Protein AF-A0A969Z7K3-F1 (afdb_monomer_lite)

pLDDT: mean 86.4, std 20.21, range [26.31, 98.81]

Secondary structure (DSSP, 8-state):
--B-TTT-PBPPTT-SB-TTT-PBPPPPPPPP-------------------------------------------SSTHHHHHHHHHHHHHHHHHHHHHHHHHHHHHHHHHHHHHHHHHHHHHHHHHHHHHHHHHHHHHHHHHHHHHHHHHHHHHHHHHHHHHHHHHHHHHHHHHHHHHHHHHHHHHHHHHHHHHHHHHHHHHHHHHHHHHHHHHHHHTT--SHHHHHTT--TT-HHHHHHHHHHT-S--TT-HHHHHHHHHHHHHHHHHHSB--PPPPEEEP-S-TTT----EEE---PPPHHHHHHHSB--HHHHHHHHHHHHHHHT---EEEEEE-SS-EEEEEEEEETTTEEEEEETTTTEE-EETTEE-TT-BHHHHHHHHHHHHTTTSTT-EEEEEE-SS-EEE-SSHHHHHHHHT-

Structure (mmCIF, N/CA/C/O backbone):
data_AF-A0A969Z7K3-F1
#
_entry.id   AF-A0A969Z7K3-F1
#
loop_
_atom_site.group_PDB
_atom_site.id
_atom_site.type_symbol
_atom_site.label_atom_id
_atom_site.label_alt_id
_atom_site.label_comp_id
_atom_site.label_asym_id
_atom_site.label_entity_id
_atom_site.label_seq_id
_atom_site.pdbx_PDB_ins_code
_atom_site.Cartn_x
_atom_site.Cartn_y
_atom_site.Cartn_z
_atom_site.occupancy
_atom_site.B_iso_or_equiv
_atom_site.auth_seq_id
_atom_site.auth_comp_id
_atom_site.auth_asym_id
_atom_site.auth_atom_id
_atom_site.pdbx_PDB_model_num
ATOM 1 N N . MET A 1 1 ? -7.099 30.958 57.718 1.00 61.19 1 MET A N 1
ATOM 2 C CA . MET A 1 1 ? -8.063 30.409 56.735 1.00 61.19 1 MET A CA 1
ATOM 3 C C . MET A 1 1 ? -7.350 29.310 55.969 1.00 61.19 1 MET A C 1
ATOM 5 O O . MET A 1 1 ? -6.151 29.451 55.770 1.00 61.19 1 MET A O 1
ATOM 9 N N . ALA A 1 2 ? -8.031 28.211 55.645 1.00 75.62 2 ALA A N 1
ATOM 10 C CA . ALA A 1 2 ? -7.416 27.062 54.979 1.00 75.62 2 ALA A CA 1
ATOM 11 C C . ALA A 1 2 ? -7.545 27.169 53.450 1.00 75.62 2 ALA A C 1
ATOM 13 O O . ALA A 1 2 ? -8.492 27.778 52.947 1.00 75.62 2 ALA A O 1
ATOM 14 N N . PHE A 1 3 ? -6.609 26.558 52.728 1.00 83.00 3 PHE A N 1
ATOM 15 C CA . PHE A 1 3 ? -6.540 26.541 51.266 1.00 83.00 3 PHE A CA 1
ATOM 16 C C . PHE A 1 3 ? -6.366 25.097 50.784 1.00 83.00 3 PHE A C 1
ATOM 18 O O . PHE A 1 3 ? -5.839 24.258 51.512 1.00 83.00 3 PHE A O 1
ATOM 25 N N . CYS A 1 4 ? -6.843 24.782 49.582 1.00 84.94 4 CYS A N 1
ATOM 26 C CA . CYS A 1 4 ? -6.795 23.428 49.044 1.00 84.94 4 CYS A CA 1
ATOM 27 C C . CYS A 1 4 ? -5.388 23.067 48.551 1.00 84.94 4 CYS A C 1
ATOM 29 O O . CYS A 1 4 ? -4.895 23.670 47.601 1.00 84.94 4 CYS A O 1
ATOM 31 N N . GLU A 1 5 ? -4.792 22.017 49.118 1.00 82.38 5 GLU A N 1
ATOM 32 C CA . GLU A 1 5 ? -3.454 21.521 48.754 1.00 82.38 5 GLU A CA 1
ATOM 33 C C . GLU A 1 5 ? -3.309 21.164 47.260 1.00 82.38 5 GLU A C 1
ATOM 35 O O . GLU A 1 5 ? -2.213 21.253 46.716 1.00 82.38 5 GLU A O 1
ATOM 40 N N . LYS A 1 6 ? -4.406 20.802 46.572 1.00 84.44 6 LYS A N 1
ATOM 41 C CA . LYS A 1 6 ? -4.391 20.422 45.145 1.00 84.44 6 LYS A CA 1
ATOM 42 C C . LYS A 1 6 ? -4.509 21.607 44.173 1.00 84.44 6 LYS A C 1
ATOM 44 O O . LYS A 1 6 ? -4.090 21.479 43.028 1.00 84.44 6 LYS A O 1
ATOM 49 N N . CYS A 1 7 ? -5.127 22.725 44.567 1.00 88.75 7 CYS A N 1
ATOM 50 C CA . CYS A 1 7 ? -5.453 23.817 43.628 1.00 88.75 7 CYS A CA 1
ATOM 51 C C . CYS A 1 7 ? -5.320 25.246 44.184 1.00 88.75 7 CYS A C 1
ATOM 53 O O . CYS A 1 7 ? -5.711 26.194 43.510 1.00 88.75 7 CYS A O 1
ATOM 55 N N . GLY A 1 8 ? -4.828 25.427 45.412 1.00 83.81 8 GLY A N 1
ATOM 56 C CA . GLY A 1 8 ? -4.614 26.737 46.040 1.00 83.81 8 GLY A CA 1
ATOM 57 C C . GLY A 1 8 ? -5.881 27.501 46.451 1.00 83.81 8 GLY A C 1
ATOM 58 O O . GLY A 1 8 ? -5.789 28.413 47.267 1.00 83.81 8 GLY A O 1
ATOM 59 N N . ASN A 1 9 ? -7.068 27.137 45.951 1.00 87.25 9 ASN A N 1
ATOM 60 C CA . ASN A 1 9 ? -8.316 27.842 46.259 1.00 87.25 9 ASN A CA 1
ATOM 61 C C . ASN A 1 9 ? -8.693 27.766 47.747 1.00 87.25 9 ASN A C 1
ATOM 63 O O . ASN A 1 9 ? -8.515 26.738 48.406 1.00 87.25 9 ASN A O 1
ATOM 67 N N . GLN A 1 10 ? -9.251 28.860 48.271 1.00 86.31 10 GLN A N 1
ATOM 68 C CA . GLN A 1 10 ? -9.664 28.963 49.670 1.00 86.31 10 GLN A CA 1
ATOM 69 C C . GLN A 1 10 ? -10.809 27.991 49.994 1.00 86.31 10 GLN A C 1
ATOM 71 O O . GLN A 1 10 ? -11.778 27.870 49.246 1.00 86.31 10 GLN A O 1
ATOM 76 N N . LEU A 1 11 ? -10.711 27.318 51.139 1.00 83.25 11 LEU A N 1
ATOM 77 C CA . LEU A 1 11 ? -11.716 26.375 51.625 1.00 83.25 11 LEU A CA 1
ATOM 78 C C . LEU A 1 11 ? -12.775 27.087 52.480 1.00 83.25 11 LEU A C 1
ATOM 80 O O . LEU A 1 11 ? -12.453 27.959 53.295 1.00 83.25 11 LEU A O 1
ATOM 84 N N . LYS A 1 12 ? -14.044 26.680 52.338 1.00 78.75 12 LYS A N 1
ATOM 85 C CA . LYS A 1 12 ? -15.115 27.091 53.259 1.00 78.75 12 LYS A CA 1
ATOM 86 C C . LYS A 1 12 ? -14.868 26.509 54.662 1.00 78.75 12 LYS A C 1
ATOM 88 O O . LYS A 1 12 ? -14.414 25.366 54.765 1.00 78.75 12 LYS A O 1
ATOM 93 N N . PRO A 1 13 ? -15.192 27.238 55.748 1.00 71.62 13 PRO A N 1
ATOM 94 C CA . PRO A 1 13 ? -15.126 26.695 57.103 1.00 71.62 13 PRO A CA 1
ATOM 95 C C . PRO A 1 13 ? -15.941 25.399 57.223 1.00 71.62 13 PRO A C 1
ATOM 97 O O . PRO A 1 13 ? -17.103 25.374 56.831 1.00 71.62 13 PRO A O 1
ATOM 100 N N . GLN A 1 14 ? -15.324 24.338 57.753 1.00 69.69 14 GLN A N 1
ATOM 101 C CA . GLN A 1 14 ? -15.918 22.995 57.906 1.00 69.69 14 GLN A CA 1
ATOM 102 C C . GLN A 1 14 ? -16.389 22.323 56.591 1.00 69.69 14 GLN A C 1
ATOM 104 O O . GLN A 1 14 ? -17.116 21.331 56.622 1.00 69.69 14 GLN A O 1
ATOM 109 N N . GLY A 1 15 ? -15.950 22.813 55.424 1.00 68.50 15 GLY A N 1
ATOM 110 C CA . GLY A 1 15 ? -16.197 22.157 54.139 1.00 68.50 15 GLY A CA 1
ATOM 111 C C . GLY A 1 15 ? -15.350 20.893 53.980 1.00 68.50 15 GLY A C 1
ATOM 112 O O . GLY A 1 15 ? -14.127 20.978 53.896 1.00 68.50 15 GLY A O 1
ATOM 113 N N . LYS A 1 16 ? -15.995 19.722 53.891 1.00 77.25 16 LYS A N 1
ATOM 114 C CA . LYS A 1 16 ? -15.321 18.409 53.771 1.00 77.25 16 LYS A CA 1
ATOM 115 C C . LYS A 1 16 ? -14.619 18.174 52.429 1.00 77.25 16 LYS A C 1
ATOM 117 O O . LYS A 1 16 ? -13.853 17.224 52.292 1.00 77.25 16 LYS A O 1
ATOM 122 N N . PHE A 1 17 ? -14.867 19.024 51.439 1.00 83.25 17 PHE A N 1
ATOM 123 C CA . PHE A 1 17 ? -14.266 18.973 50.110 1.00 83.25 17 PHE A CA 1
ATOM 124 C C . PHE A 1 17 ? -14.080 20.387 49.550 1.00 83.25 17 PHE A C 1
ATOM 126 O O . PHE A 1 17 ? -14.831 21.309 49.874 1.00 83.25 17 PHE A O 1
ATOM 133 N N . CYS A 1 18 ? -13.081 20.565 48.687 1.00 85.31 18 CYS A N 1
ATOM 134 C CA . CYS A 1 18 ? -12.900 21.799 47.933 1.00 85.31 18 CYS A CA 1
ATOM 135 C C . CYS A 1 18 ? -13.946 21.891 46.814 1.00 85.31 18 CYS A C 1
ATOM 137 O O . CYS A 1 18 ? -13.875 21.148 45.836 1.00 85.31 18 CYS A O 1
ATOM 139 N N . GLU A 1 19 ? -14.879 22.836 46.919 1.00 85.62 19 GLU A N 1
ATOM 140 C CA . GLU A 1 19 ? -15.959 23.037 45.936 1.00 85.62 19 GLU A CA 1
ATOM 141 C C . GLU A 1 19 ? -15.458 23.327 44.508 1.00 85.62 19 GLU A C 1
ATOM 143 O O . GLU A 1 19 ? -16.180 23.084 43.550 1.00 85.62 19 GLU A O 1
ATOM 148 N N . ALA A 1 20 ? -14.215 23.800 44.352 1.00 83.62 20 ALA A N 1
ATOM 149 C CA . ALA A 1 20 ? -13.616 24.099 43.051 1.00 83.62 20 ALA A CA 1
ATOM 150 C C . ALA A 1 20 ? -12.932 22.897 42.363 1.00 83.62 20 ALA A C 1
ATOM 152 O O . ALA A 1 20 ? -12.583 23.001 41.191 1.00 83.62 20 ALA A O 1
ATOM 153 N N . CYS A 1 21 ? -12.663 21.786 43.067 1.00 85.44 21 CYS A N 1
ATOM 154 C CA . CYS A 1 21 ? -11.920 20.648 42.490 1.00 85.44 21 CYS A CA 1
ATOM 155 C C . CYS A 1 21 ? -12.225 19.264 43.101 1.00 85.44 21 CYS A C 1
ATOM 157 O O . CYS A 1 21 ? -11.488 18.310 42.847 1.00 85.44 21 CYS A O 1
ATOM 159 N N . GLY A 1 22 ? -13.242 19.150 43.961 1.00 79.12 22 GLY A N 1
ATOM 160 C CA . GLY A 1 22 ? -13.680 17.902 44.603 1.00 79.12 22 GLY A CA 1
ATOM 161 C C . GLY A 1 22 ? -12.731 17.312 45.657 1.00 79.12 22 GLY A C 1
ATOM 162 O O . GLY A 1 22 ? -13.070 16.317 46.289 1.00 79.12 22 GLY A O 1
ATOM 163 N N . THR A 1 23 ? -11.548 17.896 45.876 1.00 87.44 23 THR A N 1
ATOM 164 C CA . THR A 1 23 ? -10.525 17.310 46.764 1.00 87.44 23 THR A CA 1
ATOM 165 C C . THR A 1 23 ? -10.994 17.295 48.217 1.00 87.44 23 THR A C 1
ATOM 167 O O . THR A 1 23 ? -11.286 18.352 48.779 1.00 87.44 23 THR A O 1
ATOM 170 N N . VAL A 1 24 ? -11.039 16.105 48.822 1.00 81.12 24 VAL A N 1
ATOM 171 C CA . VAL A 1 24 ? -11.437 15.890 50.222 1.00 81.12 24 VAL A CA 1
ATOM 172 C C . VAL A 1 24 ? -10.446 16.562 51.173 1.00 81.12 24 VAL A C 1
ATOM 174 O O . VAL A 1 24 ? -9.235 16.386 51.052 1.00 81.12 24 VAL A O 1
ATOM 177 N N . VAL A 1 25 ? -10.971 17.315 52.137 1.00 77.19 25 VAL A N 1
ATOM 178 C CA . VAL A 1 25 ? -10.194 18.001 53.174 1.00 77.19 25 VAL A CA 1
ATOM 179 C C . VAL A 1 25 ? -10.065 17.069 54.377 1.00 77.19 25 VAL A C 1
ATOM 181 O O . VAL A 1 25 ? -11.068 16.605 54.915 1.00 77.19 25 VAL A O 1
ATOM 184 N N . LYS A 1 26 ? -8.834 16.779 54.808 1.00 68.69 26 LYS A N 1
ATOM 185 C CA . LYS A 1 26 ? -8.584 15.960 56.003 1.00 68.69 26 LYS A CA 1
ATOM 186 C C . LYS A 1 26 ? -8.789 16.811 57.259 1.00 68.69 26 LYS A C 1
ATOM 188 O O . LYS A 1 26 ? -8.110 17.816 57.439 1.00 68.69 26 LYS A O 1
ATOM 193 N N . GLU A 1 27 ? -9.719 16.409 58.121 1.00 58.88 27 GLU A N 1
ATOM 194 C CA . GLU A 1 27 ? -9.957 17.060 59.414 1.00 58.88 27 GLU A CA 1
ATOM 195 C C . GLU A 1 27 ? -8.850 16.684 60.420 1.00 58.88 27 GLU A C 1
ATOM 197 O O . GLU A 1 27 ? -8.653 15.505 60.728 1.00 58.88 27 GLU A O 1
ATOM 202 N N . GLU A 1 28 ? -8.143 17.676 60.971 1.00 50.56 28 GLU A N 1
ATOM 203 C CA . GLU A 1 28 ? -7.273 17.468 62.136 1.00 50.56 28 GLU A CA 1
ATOM 204 C C . GLU A 1 28 ? -8.117 17.320 63.411 1.00 50.56 28 GLU A C 1
ATOM 206 O O . GLU A 1 28 ? -9.015 18.121 63.682 1.00 50.56 28 GLU A O 1
ATOM 211 N N . LYS A 1 29 ? -7.833 16.293 64.222 1.00 37.28 29 LYS A N 1
ATOM 212 C CA . LYS A 1 29 ? -8.568 16.048 65.472 1.00 37.28 29 LYS A CA 1
ATOM 213 C C . LYS A 1 29 ? -8.125 17.022 66.576 1.00 37.28 29 LYS A C 1
ATOM 215 O O . LYS A 1 29 ? -6.935 17.049 66.891 1.00 37.28 29 LYS A O 1
ATOM 220 N N . PRO A 1 30 ? -9.046 17.745 67.241 1.00 38.94 30 PRO A N 1
ATOM 221 C CA . PRO A 1 30 ? -8.705 18.552 68.407 1.00 38.94 30 PRO A CA 1
ATOM 222 C C . PRO A 1 30 ? -8.343 17.674 69.616 1.00 38.94 30 PRO A C 1
ATOM 224 O O . PRO A 1 30 ? -8.923 16.609 69.837 1.00 38.94 30 PRO A O 1
ATOM 227 N N . VAL A 1 31 ? -7.386 18.145 70.418 1.00 40.50 31 VAL A N 1
ATOM 228 C CA . VAL A 1 31 ? -6.888 17.460 71.622 1.00 40.50 31 VAL A CA 1
ATOM 229 C C . VAL A 1 31 ? -7.887 17.595 72.778 1.00 40.50 31 VAL A C 1
ATOM 231 O O . VAL A 1 31 ? -8.387 18.686 73.048 1.00 40.50 31 VAL A O 1
ATOM 234 N N . GLN A 1 32 ? -8.155 16.500 73.497 1.00 35.50 32 GLN A N 1
ATOM 235 C CA . GLN A 1 32 ? -8.954 16.533 74.727 1.00 35.50 32 GLN A CA 1
ATOM 236 C C . GLN A 1 32 ? -8.171 17.154 75.895 1.00 35.50 32 GLN A C 1
ATOM 238 O O . GLN A 1 32 ? -7.044 16.754 76.180 1.00 35.50 32 GLN A O 1
ATOM 243 N N . LEU A 1 33 ? -8.815 18.068 76.624 1.00 35.81 33 LEU A N 1
ATOM 244 C CA . LEU A 1 33 ? -8.374 18.546 77.937 1.00 35.81 33 LEU A CA 1
ATOM 245 C C . LEU A 1 33 ? -9.241 17.919 79.036 1.00 35.81 33 LEU A C 1
ATOM 247 O O . LEU A 1 33 ? -10.459 17.812 78.891 1.00 35.81 33 LEU A O 1
ATOM 251 N N . MET A 1 34 ? -8.616 17.504 80.140 1.00 40.16 34 MET A N 1
ATOM 252 C CA . MET A 1 34 ? -9.307 16.876 81.268 1.00 40.16 34 MET A CA 1
ATOM 253 C C . MET A 1 34 ? -9.778 17.898 82.312 1.00 40.16 34 MET A C 1
ATOM 255 O O . MET A 1 34 ? -8.978 18.684 82.806 1.00 40.16 34 MET A O 1
ATOM 259 N N . GLY A 1 35 ? -11.024 17.730 82.766 1.00 41.47 35 GLY A N 1
ATOM 260 C CA . GLY A 1 35 ? -11.376 17.834 84.187 1.00 41.47 35 GLY A CA 1
ATOM 261 C C . GLY A 1 35 ? -11.853 19.184 84.739 1.00 41.47 35 GLY A C 1
ATOM 262 O O . GLY A 1 35 ? -11.104 20.152 84.802 1.00 41.47 35 GLY A O 1
ATOM 263 N N . ALA A 1 36 ? -13.066 19.173 85.303 1.00 31.34 36 ALA A N 1
ATOM 264 C CA . ALA A 1 36 ? -13.456 19.977 86.464 1.00 31.34 36 ALA A CA 1
ATOM 265 C C . ALA A 1 36 ? -14.667 19.337 87.184 1.00 31.34 36 ALA A C 1
ATOM 267 O O . ALA A 1 36 ? -15.537 18.745 86.550 1.00 31.34 36 ALA A O 1
ATOM 268 N N . ALA A 1 37 ? -14.716 19.483 88.508 1.00 38.75 37 ALA A N 1
ATOM 269 C CA . ALA A 1 37 ? -15.887 19.290 89.385 1.00 38.75 37 ALA A CA 1
ATOM 270 C C . ALA A 1 37 ? -16.293 20.702 89.933 1.00 38.75 37 ALA A C 1
ATOM 272 O O . ALA A 1 37 ? -15.551 21.631 89.593 1.00 38.75 37 ALA A O 1
ATOM 273 N N . PRO A 1 38 ? -17.341 20.951 90.780 1.00 47.75 38 PRO A N 1
ATOM 274 C CA . PRO A 1 38 ? -17.952 20.014 91.749 1.00 47.75 38 PRO A CA 1
ATOM 275 C C . PRO A 1 38 ? -19.443 20.229 92.210 1.00 47.75 38 PRO A C 1
ATOM 277 O O . PRO A 1 38 ? -20.108 21.187 91.844 1.00 47.75 38 PRO A O 1
ATOM 280 N N . ALA A 1 39 ? -19.873 19.367 93.154 1.00 32.66 39 ALA A N 1
ATOM 281 C CA . ALA A 1 39 ? -20.674 19.643 94.380 1.00 32.66 39 ALA A CA 1
ATOM 282 C C . ALA A 1 39 ? -22.230 19.837 94.431 1.00 32.66 39 ALA A C 1
ATOM 284 O O . ALA A 1 39 ? -22.812 20.680 93.764 1.00 32.66 39 ALA A O 1
ATOM 285 N N . TYR A 1 40 ? -22.806 19.175 95.462 1.00 33.31 40 TYR A N 1
ATOM 286 C CA . TYR A 1 40 ? -23.820 19.642 96.453 1.00 33.31 40 TYR A CA 1
ATOM 287 C C . TYR A 1 40 ? -25.335 19.231 96.408 1.00 33.31 40 TYR A C 1
ATOM 289 O O . TYR A 1 40 ? -26.165 19.960 95.882 1.00 33.31 40 TYR A O 1
ATOM 297 N N . VAL A 1 41 ? -25.662 18.071 97.029 1.00 37.41 41 VAL A N 1
ATOM 298 C CA . VAL A 1 41 ? -26.601 17.733 98.171 1.00 37.41 41 VAL A CA 1
ATOM 299 C C . VAL A 1 41 ? -27.715 18.716 98.698 1.00 37.41 41 VAL A C 1
ATOM 301 O O . VAL A 1 41 ? -27.680 19.880 98.321 1.00 37.41 41 VAL A O 1
ATOM 304 N N . PRO A 1 42 ? -28.635 18.370 99.668 1.00 45.31 42 PRO A N 1
ATOM 305 C CA . PRO A 1 42 ? -29.058 17.086 100.297 1.00 45.31 42 PRO A CA 1
ATOM 306 C C . PRO A 1 42 ? -30.634 16.893 100.391 1.00 45.31 42 PRO A C 1
ATOM 308 O O . PRO A 1 42 ? -31.250 17.083 99.346 1.00 45.31 42 PRO A O 1
ATOM 311 N N . PRO A 1 43 ? -31.339 16.431 101.482 1.00 56.91 43 PRO A N 1
ATOM 312 C CA . PRO A 1 43 ? -32.473 15.483 101.348 1.00 56.91 43 PRO A CA 1
ATOM 313 C C . PRO A 1 43 ? -33.800 15.988 102.005 1.00 56.91 43 PRO A C 1
ATOM 315 O O . PRO A 1 43 ? -33.914 17.186 102.277 1.00 56.91 43 PRO A O 1
ATOM 318 N N . PRO A 1 44 ? -34.831 15.141 102.255 1.00 44.88 44 PRO A N 1
ATOM 319 C CA . PRO A 1 44 ? -34.939 14.334 103.501 1.00 44.88 44 PRO A CA 1
ATOM 320 C C . PRO A 1 44 ? -35.564 12.926 103.205 1.00 44.88 44 PRO A C 1
ATOM 322 O O . PRO A 1 44 ? -35.416 12.473 102.078 1.00 44.88 44 PRO A O 1
ATOM 325 N N . TYR A 1 45 ? -36.215 12.109 104.063 1.00 29.59 45 TYR A N 1
ATOM 326 C CA . TYR A 1 45 ? -36.638 12.127 105.484 1.00 29.59 45 TYR A CA 1
ATOM 327 C C . TYR A 1 45 ? -36.835 10.673 106.023 1.00 29.59 45 TYR A C 1
ATOM 329 O O . TYR A 1 45 ? -36.935 9.744 105.226 1.00 29.59 45 TYR A O 1
ATOM 337 N N . GLN A 1 46 ? -36.985 10.473 107.345 1.00 45.97 46 GLN A N 1
ATOM 338 C CA . GLN A 1 46 ? -37.583 9.270 107.970 1.00 45.97 46 GLN A CA 1
ATOM 339 C C . GLN A 1 46 ? -38.247 9.591 109.327 1.00 45.97 46 GLN A C 1
ATOM 341 O O . GLN A 1 46 ? -37.738 10.423 110.079 1.00 45.97 46 GLN A O 1
ATOM 346 N N . PRO A 1 47 ? -39.306 8.842 109.684 1.00 42.34 47 PRO A N 1
ATOM 347 C CA . PRO A 1 47 ? -39.441 8.230 111.014 1.00 42.34 47 PRO A CA 1
ATOM 348 C C . PRO A 1 47 ? -39.716 6.706 110.881 1.00 42.34 47 PRO A C 1
ATOM 350 O O . PRO A 1 47 ? -40.363 6.284 109.930 1.00 42.34 47 PRO A O 1
ATOM 353 N N . ALA A 1 48 ? -39.208 5.772 111.696 1.00 31.00 48 ALA A N 1
ATOM 354 C CA . ALA A 1 48 ? -38.935 5.727 113.142 1.00 31.00 48 ALA A CA 1
ATOM 355 C C . ALA A 1 48 ? -40.208 5.641 114.018 1.00 31.00 48 ALA A C 1
ATOM 357 O O . ALA A 1 48 ? -40.936 6.617 114.161 1.00 31.00 48 ALA A O 1
ATOM 358 N N . GLY A 1 49 ? -40.455 4.484 114.651 1.00 30.88 49 GLY A N 1
ATOM 359 C CA . GLY A 1 49 ? -41.606 4.269 115.545 1.00 30.88 49 GLY A CA 1
ATOM 360 C C . GLY A 1 49 ? -41.577 2.898 116.230 1.00 30.88 49 GLY A C 1
ATOM 361 O O . GLY A 1 49 ? -41.615 1.872 115.564 1.00 30.88 49 GLY A O 1
ATOM 362 N N . ASN A 1 50 ? -41.461 2.886 117.558 1.00 34.34 50 ASN A N 1
ATOM 363 C CA . ASN A 1 50 ? -41.183 1.710 118.396 1.00 34.34 50 ASN A CA 1
ATOM 364 C C . ASN A 1 50 ? -42.418 1.302 119.247 1.00 34.34 50 ASN A C 1
ATOM 366 O O . ASN A 1 50 ? -43.403 2.035 119.262 1.00 34.34 50 ASN A O 1
ATOM 370 N N . ALA A 1 51 ? -42.287 0.232 120.050 1.00 30.12 51 ALA A N 1
ATOM 371 C CA . ALA A 1 51 ? -43.205 -0.237 121.122 1.00 30.12 51 ALA A CA 1
ATOM 372 C C . ALA A 1 51 ? -44.483 -1.024 120.713 1.00 30.12 51 ALA A C 1
ATOM 374 O O . ALA A 1 51 ? -44.948 -0.934 119.585 1.00 30.12 51 ALA A O 1
ATOM 375 N N . GLY A 1 52 ? -45.105 -1.837 121.587 1.00 30.36 52 GLY A N 1
ATOM 376 C CA . GLY A 1 52 ? -44.705 -2.301 122.935 1.00 30.36 52 GLY A CA 1
ATOM 377 C C . GLY A 1 52 ? -45.781 -2.136 124.034 1.00 30.36 52 GLY A C 1
ATOM 378 O O . GLY A 1 52 ? -46.545 -1.182 123.990 1.00 30.36 52 GLY A O 1
ATOM 379 N N . VAL A 1 53 ? -45.752 -3.008 125.068 1.00 30.78 53 VAL A N 1
ATOM 380 C CA . VAL A 1 53 ? -46.612 -3.008 126.298 1.00 30.78 53 VAL A CA 1
ATOM 381 C C . VAL A 1 53 ? -48.091 -3.426 126.057 1.00 30.78 53 VAL A C 1
ATOM 383 O O . VAL A 1 53 ? -48.593 -3.272 124.955 1.00 30.78 53 VAL A O 1
ATOM 386 N N . GLN A 1 54 ? -48.918 -3.846 127.036 1.00 29.19 54 GLN A N 1
ATOM 387 C CA . GLN A 1 54 ? -48.926 -4.965 128.022 1.00 29.19 54 GLN A CA 1
ATOM 388 C C . GLN A 1 54 ? -50.032 -4.724 129.098 1.00 29.19 54 GLN A C 1
ATOM 390 O O . GLN A 1 54 ? -49.985 -3.697 129.766 1.00 29.19 54 GLN A O 1
ATOM 395 N N . ARG A 1 55 ? -50.867 -5.745 129.406 1.00 31.83 55 ARG A N 1
ATOM 396 C CA . ARG A 1 55 ? -51.665 -5.929 130.669 1.00 31.83 55 ARG A CA 1
ATOM 397 C C . ARG A 1 55 ? -52.732 -4.833 130.969 1.00 31.83 55 ARG A C 1
ATOM 399 O O . ARG A 1 55 ? -52.918 -3.961 130.136 1.00 31.83 55 ARG A O 1
ATOM 406 N N . ALA A 1 56 ? -53.541 -4.818 132.051 1.00 30.30 56 ALA A N 1
ATOM 407 C CA . ALA A 1 56 ? -53.773 -5.637 133.279 1.00 30.30 56 ALA A CA 1
ATOM 408 C C . ALA A 1 56 ? -55.307 -5.616 133.630 1.00 30.30 56 ALA A C 1
ATOM 410 O O . ALA A 1 56 ? -56.057 -5.080 132.823 1.00 30.30 56 ALA A O 1
ATOM 411 N N . PHE A 1 57 ? -55.931 -6.129 134.714 1.00 26.31 57 PHE A N 1
ATOM 412 C CA . PHE A 1 57 ? -55.612 -6.723 136.047 1.00 26.31 57 PHE A CA 1
ATOM 413 C C . PHE A 1 57 ? -56.509 -7.997 136.265 1.00 26.31 57 PHE A C 1
ATOM 415 O O . PHE A 1 57 ? -56.943 -8.555 135.264 1.00 26.31 57 PHE A O 1
ATOM 422 N N . GLY A 1 58 ? -56.839 -8.622 137.420 1.00 27.52 58 GLY A N 1
ATOM 423 C CA . GLY A 1 58 ? -56.640 -8.424 138.881 1.00 27.52 58 GLY A CA 1
ATOM 424 C C . GLY A 1 58 ? -57.800 -7.678 139.597 1.00 27.52 58 GLY A C 1
ATOM 425 O O . GLY A 1 58 ? -58.290 -6.702 139.048 1.00 27.52 58 GLY A O 1
ATOM 426 N N . GLY A 1 59 ? -58.291 -8.035 140.803 1.00 27.38 59 GLY A N 1
ATOM 427 C CA . GLY A 1 59 ? -58.039 -9.201 141.683 1.00 27.38 59 GLY A CA 1
ATOM 428 C C . GLY A 1 59 ? -58.334 -8.947 143.194 1.00 27.38 59 GLY A C 1
ATOM 429 O O . GLY A 1 59 ? -57.832 -7.974 143.740 1.00 27.38 59 GLY A O 1
ATOM 430 N N . GLY A 1 60 ? -59.064 -9.849 143.887 1.00 27.89 60 GLY A N 1
ATOM 431 C CA . GLY A 1 60 ? -59.266 -9.882 145.371 1.00 27.89 60 GLY A CA 1
ATOM 432 C C . GLY A 1 60 ? -60.354 -8.949 145.975 1.00 27.89 60 GLY A C 1
ATOM 433 O O . GLY A 1 60 ? -60.902 -8.130 145.251 1.00 27.89 60 GLY A O 1
ATOM 434 N N . SER A 1 61 ? -60.742 -8.997 147.274 1.00 29.80 61 SER A N 1
ATOM 435 C CA . SER A 1 61 ? -60.673 -10.079 148.302 1.00 29.80 61 SER A CA 1
ATOM 436 C C . SER A 1 61 ? -61.371 -9.765 149.673 1.00 29.80 61 SER A C 1
ATOM 438 O O . SER A 1 61 ? -60.989 -8.802 150.323 1.00 29.80 61 SER A O 1
ATOM 440 N N . LYS A 1 62 ? -62.244 -10.681 150.163 1.00 37.31 62 LYS A N 1
ATOM 441 C CA . LYS A 1 62 ? -62.555 -11.116 151.576 1.00 37.31 62 LYS A CA 1
ATOM 442 C C . LYS A 1 62 ? -63.083 -10.185 152.730 1.00 37.31 62 LYS A C 1
ATOM 444 O O . LYS A 1 62 ? -62.337 -9.361 153.235 1.00 37.31 62 LYS A O 1
ATOM 449 N N . LEU A 1 63 ? -64.208 -10.639 153.348 1.00 30.73 63 LEU A N 1
ATOM 450 C CA . LEU A 1 63 ? -64.613 -10.627 154.803 1.00 30.73 63 LEU A CA 1
ATOM 451 C C . LEU A 1 63 ? -64.889 -9.265 155.528 1.00 30.73 63 LEU A C 1
ATOM 453 O O . LEU A 1 63 ? -64.632 -8.244 154.900 1.00 30.73 63 LEU A O 1
ATOM 457 N N . PRO A 1 64 ? -65.409 -9.190 156.802 1.00 52.00 64 PRO A N 1
ATOM 458 C CA . PRO A 1 64 ? -65.693 -10.218 157.845 1.00 52.00 64 PRO A CA 1
ATOM 459 C C . PRO A 1 64 ? -67.113 -10.212 158.523 1.00 52.00 64 PRO A C 1
ATOM 461 O O . PRO A 1 64 ? -68.049 -9.578 158.053 1.00 52.00 64 PRO A O 1
ATOM 464 N N . VAL A 1 65 ? -67.256 -10.992 159.615 1.00 36.34 65 VAL A N 1
ATOM 465 C CA . VAL A 1 65 ? -68.474 -11.540 160.288 1.00 36.34 65 VAL A CA 1
ATOM 466 C C . VAL A 1 65 ? -69.075 -10.662 161.412 1.00 36.34 65 VAL A C 1
ATOM 468 O O . VAL A 1 65 ? -68.296 -10.022 162.109 1.00 36.34 65 VAL A O 1
ATOM 471 N N . ILE A 1 66 ? -70.401 -10.760 161.680 1.00 32.88 66 ILE A N 1
ATOM 472 C CA . ILE A 1 66 ? -71.075 -11.058 162.997 1.00 32.88 66 ILE A CA 1
ATOM 473 C C . ILE A 1 66 ? -72.640 -11.137 162.801 1.00 32.88 66 ILE A C 1
ATOM 475 O O . ILE A 1 66 ? -73.100 -10.476 161.877 1.00 32.88 66 ILE A O 1
ATOM 479 N N . ILE A 1 67 ? -73.553 -11.999 163.343 1.00 36.47 67 ILE A N 1
ATOM 480 C CA . ILE A 1 67 ? -74.005 -12.635 164.644 1.00 36.47 67 ILE A CA 1
ATOM 481 C C . ILE A 1 67 ? -74.722 -11.687 165.671 1.00 36.47 67 ILE A C 1
ATOM 483 O O . ILE A 1 67 ? -74.438 -10.501 165.641 1.00 36.47 67 ILE A O 1
ATOM 487 N N . LEU A 1 68 ? -75.682 -12.028 166.574 1.00 33.91 68 LEU A N 1
ATOM 488 C CA . LEU A 1 68 ? -76.383 -13.263 167.043 1.00 33.91 68 LEU A CA 1
ATOM 489 C C . LEU A 1 68 ? -77.723 -12.933 167.808 1.00 33.91 68 LEU A C 1
ATOM 491 O O . LEU A 1 68 ? -77.750 -11.937 168.520 1.00 33.91 68 LEU A O 1
ATOM 495 N N . ALA A 1 69 ? -78.742 -13.829 167.788 1.00 33.22 69 ALA A N 1
ATOM 496 C CA . ALA A 1 69 ? -79.974 -13.886 168.648 1.00 33.22 69 ALA A CA 1
ATOM 497 C C . ALA A 1 69 ? -81.014 -12.718 168.532 1.00 33.22 69 ALA A C 1
ATOM 499 O O . ALA A 1 69 ? -80.690 -11.673 167.991 1.00 33.22 69 ALA A O 1
ATOM 500 N N . CYS A 1 70 ? -82.296 -12.799 168.957 1.00 34.53 70 CYS A N 1
ATOM 501 C CA . CYS A 1 70 ? -83.006 -13.685 169.908 1.00 34.53 70 CYS A CA 1
ATOM 502 C C . CYS A 1 70 ? -84.559 -13.690 169.700 1.00 34.53 70 CYS A C 1
ATOM 504 O O . CYS A 1 70 ? -85.060 -12.758 169.083 1.00 34.53 70 CYS A O 1
ATOM 506 N N . ALA A 1 71 ? -85.291 -14.649 170.314 1.00 33.31 71 ALA A N 1
ATOM 507 C CA . ALA A 1 71 ? -86.761 -14.687 170.578 1.00 33.31 71 ALA A CA 1
ATOM 508 C C . ALA A 1 71 ? -87.763 -14.572 169.387 1.00 33.31 71 ALA A C 1
ATOM 510 O O . ALA A 1 71 ? -87.472 -13.979 168.362 1.00 33.31 71 ALA A O 1
ATOM 511 N N . LEU A 1 72 ? -89.045 -14.961 169.459 1.00 36.41 72 LEU A N 1
ATOM 512 C CA . LEU A 1 72 ? -89.834 -16.086 170.009 1.00 36.41 72 LEU A CA 1
ATOM 513 C C . LEU A 1 72 ? -91.322 -15.741 169.702 1.00 36.41 72 LEU A C 1
ATOM 515 O O . LEU A 1 72 ? -91.715 -14.590 169.840 1.00 36.41 72 LEU A O 1
ATOM 519 N N . VAL A 1 73 ? -92.153 -16.732 169.346 1.00 38.28 73 VAL A N 1
ATOM 520 C CA . VAL A 1 73 ? -93.642 -16.671 169.273 1.00 38.28 73 VAL A CA 1
ATOM 521 C C . VAL A 1 73 ? -94.291 -15.640 168.314 1.00 38.28 73 VAL A C 1
ATOM 523 O O . VAL A 1 73 ? -94.744 -14.577 168.725 1.00 38.28 73 VAL A O 1
ATOM 526 N N . ALA A 1 74 ? -94.498 -16.048 167.053 1.00 38.81 74 ALA A N 1
ATOM 527 C CA . ALA A 1 74 ? -95.561 -15.534 166.163 1.00 38.81 74 ALA A CA 1
ATOM 528 C C . ALA A 1 74 ? -95.921 -16.555 165.049 1.00 38.81 74 ALA A C 1
ATOM 530 O O . ALA A 1 74 ? -95.972 -16.235 163.862 1.00 38.81 74 ALA A O 1
ATOM 531 N N . VAL A 1 75 ? -96.089 -17.831 165.413 1.00 52.78 75 VAL A N 1
ATOM 532 C CA . VAL A 1 75 ? -96.292 -18.942 164.457 1.00 52.78 75 VAL A CA 1
ATOM 533 C C . VAL A 1 75 ? -97.787 -19.102 164.098 1.00 52.78 75 VAL A C 1
ATOM 535 O O . VAL A 1 75 ? -98.650 -18.709 164.875 1.00 52.78 75 VAL A O 1
ATOM 538 N N . LEU A 1 76 ? -98.079 -19.753 162.960 1.00 46.25 76 LEU A N 1
ATOM 539 C CA . LEU A 1 76 ? -99.380 -20.340 162.554 1.00 46.25 76 LEU A CA 1
ATOM 540 C C . LEU A 1 76 ? -100.414 -19.500 161.763 1.00 46.25 76 LEU A C 1
ATOM 542 O O . LEU A 1 76 ? -101.512 -20.003 161.548 1.00 46.25 76 LEU A O 1
ATOM 546 N N . ILE A 1 77 ? -100.087 -18.320 161.212 1.00 49.28 77 ILE A N 1
ATOM 547 C CA . ILE A 1 77 ? -100.969 -17.661 160.203 1.00 49.28 77 ILE A CA 1
ATOM 548 C C . ILE A 1 77 ? -100.306 -17.504 158.818 1.00 49.28 77 ILE A C 1
ATOM 550 O O . ILE A 1 77 ? -100.941 -17.772 157.801 1.00 49.28 77 ILE A O 1
ATOM 554 N N . GLY A 1 78 ? -99.012 -17.173 158.732 1.00 47.84 78 GLY A N 1
ATOM 555 C CA . GLY A 1 78 ? -98.329 -16.985 157.434 1.00 47.84 78 GLY A CA 1
ATOM 556 C C . GLY A 1 78 ? -98.034 -18.264 156.624 1.00 47.84 78 GLY A C 1
ATOM 557 O O . GLY A 1 78 ? -97.676 -18.177 155.449 1.00 47.84 78 GLY A O 1
ATOM 558 N N . GLY A 1 79 ? -98.169 -19.452 157.228 1.00 48.31 79 GLY A N 1
ATOM 559 C CA . GLY A 1 79 ? -97.620 -20.707 156.689 1.00 48.31 79 GLY A CA 1
ATOM 560 C C . GLY A 1 79 ? -98.204 -21.169 155.349 1.00 48.31 79 GLY A C 1
ATOM 561 O O . GLY A 1 79 ? -97.472 -21.696 154.516 1.00 48.31 79 GLY A O 1
ATOM 562 N N . VAL A 1 80 ? -99.498 -20.939 155.104 1.00 51.84 80 VAL A N 1
ATOM 563 C CA . VAL A 1 80 ? -100.163 -21.372 153.858 1.00 51.84 80 VAL A CA 1
ATOM 564 C C . VAL A 1 80 ? -99.805 -20.452 152.684 1.00 51.84 80 VAL A C 1
ATOM 566 O O . VAL A 1 80 ? -99.559 -20.924 151.574 1.00 51.84 80 VAL A O 1
ATOM 569 N N . ILE A 1 81 ? -99.702 -19.142 152.936 1.00 53.53 81 ILE A N 1
ATOM 570 C CA . ILE A 1 81 ? -99.369 -18.141 151.911 1.00 53.53 81 ILE A CA 1
ATOM 571 C C . ILE A 1 81 ? -97.931 -18.346 151.415 1.00 53.53 81 ILE A C 1
ATOM 573 O O . ILE A 1 81 ? -97.698 -18.323 150.208 1.00 53.53 81 ILE A O 1
ATOM 577 N N . GLY A 1 82 ? -96.985 -18.621 152.323 1.00 51.78 82 GLY A N 1
ATOM 578 C CA . GLY A 1 82 ? -95.582 -18.866 151.971 1.00 51.78 82 GLY A CA 1
ATOM 579 C C . GLY A 1 82 ? -95.365 -20.087 151.069 1.00 51.78 82 GLY A C 1
ATOM 580 O O . GLY A 1 82 ? -94.523 -20.046 150.175 1.00 51.78 82 GLY A O 1
ATOM 581 N N . ILE A 1 83 ? -96.146 -21.159 151.245 1.00 55.09 83 ILE A N 1
ATOM 582 C CA . ILE A 1 83 ? -96.059 -22.353 150.387 1.00 55.09 83 ILE A CA 1
ATOM 583 C C . ILE A 1 83 ? -96.619 -22.055 148.987 1.00 55.09 83 ILE A C 1
ATOM 585 O O . ILE A 1 83 ? -96.018 -22.453 147.988 1.00 55.09 83 ILE A O 1
ATOM 589 N N . ALA A 1 84 ? -97.719 -21.300 148.892 1.00 58.72 84 ALA A N 1
ATOM 590 C CA . ALA A 1 84 ? -98.297 -20.900 147.610 1.00 58.72 84 ALA A CA 1
ATOM 591 C C . ALA A 1 84 ? -97.368 -19.962 146.813 1.00 58.72 84 ALA A C 1
ATOM 593 O O . ALA A 1 84 ? -97.142 -20.187 145.621 1.00 58.72 84 ALA A O 1
ATOM 594 N N . THR A 1 85 ? -96.774 -18.948 147.455 1.00 62.28 85 THR A N 1
ATOM 595 C CA . THR A 1 85 ? -95.839 -18.026 146.786 1.00 62.28 85 THR A CA 1
ATOM 596 C C . THR A 1 85 ? -94.516 -18.697 146.422 1.00 62.28 85 THR A C 1
ATOM 598 O O . THR A 1 85 ? -93.994 -18.440 145.334 1.00 62.28 85 THR A O 1
ATOM 601 N N . LEU A 1 86 ? -94.003 -19.614 147.250 1.00 67.81 86 LEU A N 1
ATOM 602 C CA . LEU A 1 86 ? -92.834 -20.428 146.908 1.00 67.81 86 LEU A CA 1
ATOM 603 C C . LEU A 1 86 ? -93.125 -21.350 145.712 1.00 67.81 86 LEU A C 1
ATOM 605 O O . LEU A 1 86 ? -92.329 -21.391 144.777 1.00 67.81 86 LEU A O 1
ATOM 609 N N . SER A 1 87 ? -94.283 -22.018 145.680 1.00 67.31 87 SER A N 1
ATOM 610 C CA . SER A 1 87 ? -94.699 -22.860 144.549 1.00 67.31 87 SER A CA 1
ATOM 611 C C . SER A 1 87 ? -94.852 -22.056 143.251 1.00 67.31 87 SER A C 1
ATOM 613 O O . SER A 1 87 ? -94.380 -22.489 142.199 1.00 67.31 87 SER A O 1
ATOM 615 N N . GLY A 1 88 ? -95.458 -20.864 143.313 1.00 71.94 88 GLY A N 1
ATOM 616 C CA . GLY A 1 88 ? -95.549 -19.947 142.172 1.00 71.94 88 GLY A CA 1
ATOM 617 C C . GLY A 1 88 ? -94.176 -19.476 141.679 1.00 71.94 88 GLY A C 1
ATOM 618 O O . GLY A 1 88 ? -93.915 -19.469 140.478 1.00 71.94 88 GLY A O 1
ATOM 619 N N . THR A 1 89 ? -93.262 -19.168 142.603 1.00 79.00 89 THR A N 1
ATOM 620 C CA . THR A 1 89 ? -91.882 -18.762 142.287 1.00 79.00 89 THR A CA 1
ATOM 621 C C . THR A 1 89 ? -91.094 -19.906 141.644 1.00 79.00 89 THR A C 1
ATOM 623 O O . THR A 1 89 ? -90.442 -19.697 140.627 1.00 79.00 89 THR A O 1
ATOM 626 N N . VAL A 1 90 ? -91.212 -21.134 142.160 1.00 79.94 90 VAL A N 1
ATOM 627 C CA . VAL A 1 90 ? -90.604 -22.338 141.565 1.00 79.94 90 VAL A CA 1
ATOM 628 C C . VAL A 1 90 ? -91.191 -22.635 140.181 1.00 79.94 90 VAL A C 1
ATOM 630 O O . VAL A 1 90 ? -90.451 -23.014 139.278 1.00 79.94 90 VAL A O 1
ATOM 633 N N . SER A 1 91 ? -92.493 -22.416 139.967 1.00 79.94 91 SER A N 1
ATOM 634 C CA . SER A 1 91 ? -93.127 -22.562 138.648 1.00 79.94 91 SER A CA 1
ATOM 635 C C . SER A 1 91 ? -92.635 -21.509 137.642 1.00 79.94 91 SER A C 1
ATOM 637 O O . SER A 1 91 ? -92.301 -21.856 136.505 1.00 79.94 91 SER A O 1
ATOM 639 N N . LYS A 1 92 ? -92.489 -20.247 138.070 1.00 82.38 92 LYS A N 1
ATOM 640 C CA . LYS A 1 92 ? -91.914 -19.165 137.256 1.00 82.38 92 LYS A CA 1
ATOM 641 C C . LYS A 1 92 ? -90.454 -19.453 136.898 1.00 82.38 92 LYS A C 1
ATOM 643 O O . LYS A 1 92 ? -90.138 -19.506 135.715 1.00 82.38 92 LYS A O 1
ATOM 648 N N . LEU A 1 93 ? -89.616 -19.780 137.884 1.00 82.31 93 LEU A N 1
ATOM 649 C CA . LEU A 1 93 ? -88.215 -20.166 137.674 1.00 82.31 93 LEU A CA 1
ATOM 650 C C . LEU A 1 93 ? -88.074 -21.409 136.785 1.00 82.31 93 LEU A C 1
ATOM 652 O O . LEU A 1 93 ? -87.166 -21.470 135.964 1.00 82.31 93 LEU A O 1
ATOM 656 N N . ARG A 1 94 ? -88.973 -22.396 136.893 1.00 84.50 94 ARG A N 1
ATOM 657 C CA . ARG A 1 94 ? -88.992 -23.561 135.993 1.00 84.50 94 ARG A CA 1
ATOM 658 C C . ARG A 1 94 ? -89.331 -23.161 134.558 1.00 84.50 94 ARG A C 1
ATOM 660 O O . ARG A 1 94 ? -88.734 -23.701 133.632 1.00 84.50 94 ARG A O 1
ATOM 667 N N . THR A 1 95 ? -90.252 -22.219 134.372 1.00 84.62 95 THR A N 1
ATOM 668 C CA . THR A 1 95 ? -90.621 -21.687 133.050 1.00 84.62 95 THR A CA 1
ATOM 669 C C . THR A 1 95 ? -89.471 -20.880 132.445 1.00 84.62 95 THR A C 1
ATOM 671 O O . THR A 1 95 ? -89.091 -21.125 131.306 1.00 84.62 95 THR A O 1
ATOM 674 N N . GLU A 1 96 ? -88.849 -19.998 133.228 1.00 87.19 96 GLU A N 1
ATOM 675 C CA . GLU A 1 96 ? -87.684 -19.196 132.828 1.00 87.19 96 GLU A CA 1
ATOM 676 C C . GLU A 1 96 ? -86.469 -20.069 132.506 1.00 87.19 96 GLU A C 1
ATOM 678 O O . GLU A 1 96 ? -85.822 -19.862 131.488 1.00 87.19 96 GLU A O 1
ATOM 683 N N . ASN A 1 97 ? -86.192 -21.100 133.307 1.00 87.00 97 ASN A N 1
ATOM 684 C CA . ASN A 1 97 ? -85.123 -22.059 133.027 1.00 87.00 97 ASN A CA 1
ATOM 685 C C . ASN A 1 97 ? -85.437 -22.887 131.763 1.00 87.00 97 ASN A C 1
ATOM 687 O O . ASN A 1 97 ? -84.565 -23.083 130.926 1.00 87.00 97 ASN A O 1
ATOM 691 N N . THR A 1 98 ? -86.698 -23.280 131.539 1.00 89.25 98 THR A N 1
ATOM 692 C CA . THR A 1 98 ? -87.109 -23.950 130.287 1.00 89.25 98 THR A CA 1
ATOM 693 C C . THR A 1 98 ? -86.923 -23.039 129.065 1.00 89.25 98 THR A C 1
ATOM 695 O O . THR A 1 98 ? -86.452 -23.505 128.029 1.00 89.25 98 THR A O 1
ATOM 698 N N . ALA A 1 99 ? -87.226 -21.742 129.188 1.00 88.12 99 ALA A N 1
ATOM 699 C CA . ALA A 1 99 ? -86.985 -20.751 128.139 1.00 88.12 99 ALA A CA 1
ATOM 700 C C . ALA A 1 99 ? -85.482 -20.535 127.888 1.00 88.12 99 ALA A C 1
ATOM 702 O O . ALA A 1 99 ? -85.043 -20.628 126.749 1.00 88.12 99 ALA A O 1
ATOM 703 N N . LEU A 1 100 ? -84.672 -20.374 128.940 1.00 89.88 100 LEU A N 1
ATOM 704 C CA . LEU A 1 100 ? -83.212 -20.265 128.835 1.00 89.88 100 LEU A CA 1
ATOM 705 C C . LEU A 1 100 ? -82.570 -21.525 128.230 1.00 89.88 100 LEU A C 1
ATOM 707 O O . LEU A 1 100 ? -81.576 -21.421 127.518 1.00 89.88 100 LEU A O 1
ATOM 711 N N . VAL A 1 101 ? -83.118 -22.719 128.474 1.00 92.00 101 VAL A N 1
ATOM 712 C CA . VAL A 1 101 ? -82.694 -23.956 127.795 1.00 92.00 101 VAL A CA 1
ATOM 713 C C . VAL A 1 101 ? -83.064 -23.926 126.309 1.00 92.00 101 VAL A C 1
ATOM 715 O O . VAL A 1 101 ? -82.241 -24.301 125.476 1.00 92.00 101 VAL A O 1
ATOM 718 N N . ALA A 1 102 ? -84.256 -23.443 125.949 1.00 90.19 102 ALA A N 1
ATOM 719 C CA . ALA A 1 102 ? -84.658 -23.286 124.550 1.00 90.19 102 ALA A CA 1
ATOM 720 C C . ALA A 1 102 ? -83.789 -22.251 123.806 1.00 90.19 102 ALA A C 1
ATOM 722 O O . ALA A 1 102 ? -83.318 -22.537 122.705 1.00 90.19 102 ALA A O 1
ATOM 723 N N . ASP A 1 103 ? -83.503 -21.105 124.430 1.00 94.00 103 ASP A N 1
ATOM 724 C CA . ASP A 1 103 ? -82.616 -20.076 123.883 1.00 94.00 103 ASP A CA 1
ATOM 725 C C . ASP A 1 103 ? -81.175 -20.586 123.760 1.00 94.00 103 ASP A C 1
ATOM 727 O O . ASP A 1 103 ? -80.581 -20.437 122.698 1.00 94.00 103 ASP A O 1
ATOM 731 N N . ASN A 1 104 ? -80.623 -21.270 124.772 1.00 93.12 104 ASN A N 1
ATOM 732 C CA . ASN A 1 104 ? -79.294 -21.895 124.674 1.00 93.12 104 ASN A CA 1
ATOM 733 C C . ASN A 1 104 ? -79.214 -22.907 123.518 1.00 93.12 104 ASN A C 1
ATOM 735 O O . ASN A 1 104 ? -78.237 -22.909 122.770 1.00 93.12 104 ASN A O 1
ATOM 739 N N . ASN A 1 105 ? -80.249 -23.733 123.329 1.00 93.00 105 ASN A N 1
ATOM 740 C CA . ASN A 1 105 ? -80.320 -24.663 122.200 1.00 93.00 105 ASN A CA 1
ATOM 741 C C . ASN A 1 105 ? -80.390 -23.923 120.854 1.00 93.00 105 ASN A C 1
ATOM 743 O O . ASN A 1 105 ? -79.776 -24.364 119.880 1.00 93.00 105 ASN A O 1
ATOM 747 N N . ARG A 1 106 ? -81.091 -22.781 120.788 1.00 94.88 106 ARG A N 1
ATOM 748 C CA . ARG A 1 106 ? -81.143 -21.960 119.573 1.00 94.88 106 ARG A CA 1
ATOM 749 C C . ARG A 1 106 ? -79.812 -21.270 119.294 1.00 94.88 106 ARG A C 1
ATOM 751 O O . ARG A 1 106 ? -79.318 -21.391 118.183 1.00 94.88 106 ARG A O 1
ATOM 758 N N . LEU A 1 107 ? -79.181 -20.653 120.296 1.00 95.25 107 LEU A N 1
ATOM 759 C CA . LEU A 1 107 ? -77.845 -20.062 120.170 1.00 95.25 107 LEU A CA 1
ATOM 760 C C . LEU A 1 107 ? -76.802 -21.109 119.753 1.00 95.25 107 LEU A C 1
ATOM 762 O O . LEU A 1 107 ? -75.938 -20.796 118.943 1.00 95.25 107 LEU A O 1
ATOM 766 N N . ALA A 1 108 ? -76.894 -22.354 120.231 1.00 94.38 108 ALA A N 1
ATOM 767 C CA . ALA A 1 108 ? -76.029 -23.443 119.775 1.00 94.38 108 ALA A CA 1
ATOM 768 C C . ALA A 1 108 ? -76.263 -23.808 118.292 1.00 94.38 108 ALA A C 1
ATOM 770 O O . ALA A 1 108 ? -75.307 -24.061 117.559 1.00 94.38 108 ALA A O 1
ATOM 771 N N . SER A 1 109 ? -77.517 -23.792 117.826 1.00 95.50 109 SER A N 1
ATOM 772 C CA . SER A 1 109 ? -77.865 -23.990 116.410 1.00 95.50 109 SER A CA 1
ATOM 773 C C . SER A 1 109 ? -77.397 -22.825 115.526 1.00 95.50 109 SER A C 1
ATOM 775 O O . SER A 1 109 ? -76.805 -23.045 114.467 1.00 95.50 109 SER A O 1
ATOM 777 N N . ASP A 1 110 ? -77.615 -21.589 115.977 1.00 96.00 110 ASP A N 1
ATOM 778 C CA . ASP A 1 110 ? -77.210 -20.357 115.298 1.00 96.00 110 ASP A CA 1
ATOM 779 C C . ASP A 1 110 ? -75.665 -20.289 115.208 1.00 96.00 110 ASP A C 1
ATOM 781 O O . ASP A 1 110 ? -75.114 -20.018 114.140 1.00 96.00 110 ASP A O 1
ATOM 785 N N . LEU A 1 111 ? -74.951 -20.659 116.282 1.00 95.88 111 LEU A N 1
ATOM 786 C CA . LEU A 1 111 ? -73.485 -20.760 116.336 1.00 95.88 111 LEU A CA 1
ATOM 787 C C . LEU A 1 111 ? -72.932 -21.847 115.403 1.00 95.88 111 LEU A C 1
ATOM 789 O O . LEU A 1 111 ? -71.983 -21.590 114.666 1.00 95.88 111 LEU A O 1
ATOM 793 N N . ASN A 1 112 ? -73.528 -23.044 115.379 1.00 95.75 112 ASN A N 1
ATOM 794 C CA . ASN A 1 112 ? -73.132 -24.097 114.436 1.00 95.75 112 ASN A CA 1
ATOM 795 C C . ASN A 1 112 ? -73.359 -23.667 112.977 1.00 95.75 112 ASN A C 1
ATOM 797 O O . ASN A 1 112 ? -72.525 -23.931 112.112 1.00 95.75 112 ASN A O 1
ATOM 801 N N . THR A 1 113 ? -74.450 -22.947 112.705 1.00 96.94 113 THR A N 1
ATOM 802 C CA . THR A 1 113 ? -74.749 -22.394 111.375 1.00 96.94 113 THR A CA 1
ATOM 803 C C . THR A 1 113 ? -73.739 -21.312 110.975 1.00 96.94 113 THR A C 1
ATOM 805 O O . THR A 1 113 ? -73.270 -21.296 109.836 1.00 96.94 113 THR A O 1
ATOM 808 N N . ALA A 1 114 ? -73.344 -20.441 111.908 1.00 95.19 114 ALA A N 1
ATOM 809 C CA . ALA A 1 114 ? -72.291 -19.451 111.692 1.00 95.19 114 ALA A CA 1
ATOM 810 C C . ALA A 1 114 ? -70.926 -20.115 111.432 1.00 95.19 114 ALA A C 1
ATOM 812 O O . ALA A 1 114 ? -70.268 -19.778 110.450 1.00 95.19 114 ALA A O 1
ATOM 813 N N . ASN A 1 115 ? -70.540 -21.112 112.234 1.00 96.62 115 ASN A N 1
ATOM 814 C CA . ASN A 1 115 ? -69.295 -21.866 112.061 1.00 96.62 115 ASN A CA 1
ATOM 815 C C . ASN A 1 115 ? -69.229 -22.569 110.694 1.00 96.62 115 ASN A C 1
ATOM 817 O O . ASN A 1 115 ? -68.211 -22.483 110.010 1.00 96.62 115 ASN A O 1
ATOM 821 N N . ASN A 1 116 ? -70.322 -23.199 110.251 1.00 96.88 116 ASN A N 1
ATOM 822 C CA . ASN A 1 116 ? -70.396 -23.828 108.928 1.00 96.88 116 ASN A CA 1
ATOM 823 C C . ASN A 1 116 ? -70.263 -22.805 107.784 1.00 96.88 116 ASN A C 1
ATOM 825 O O . ASN A 1 116 ? -69.590 -23.078 106.790 1.00 96.88 116 ASN A O 1
ATOM 829 N N . ASN A 1 117 ? -70.850 -21.612 107.928 1.00 97.50 117 ASN A N 1
ATOM 830 C CA . ASN A 1 117 ? -70.672 -20.531 106.955 1.00 97.50 117 ASN A CA 1
ATOM 831 C C . ASN A 1 117 ? -69.237 -19.981 106.946 1.00 97.50 117 ASN A C 1
ATOM 833 O O . ASN A 1 117 ? -68.704 -19.743 105.867 1.00 97.50 117 ASN A O 1
ATOM 837 N N . ILE A 1 118 ? -68.590 -19.836 108.107 1.00 97.38 118 ILE A N 1
ATOM 838 C CA . ILE A 1 118 ? -67.178 -19.427 108.212 1.00 97.38 118 ILE A CA 1
ATOM 839 C C . ILE A 1 118 ? -66.264 -20.461 107.539 1.00 97.38 118 ILE A C 1
ATOM 841 O O . ILE A 1 118 ? -65.375 -20.084 106.783 1.00 97.38 118 ILE A O 1
ATOM 845 N N . LEU A 1 119 ? -66.506 -21.761 107.746 1.00 96.44 119 LEU A N 1
ATOM 846 C CA . LEU A 1 119 ? -65.757 -22.829 107.074 1.00 96.44 119 LEU A CA 1
ATOM 847 C C . LEU A 1 119 ? -65.921 -22.775 105.547 1.00 96.44 119 LEU A C 1
ATOM 849 O O . LEU A 1 119 ? -64.928 -22.874 104.830 1.00 96.44 119 LEU A O 1
ATOM 853 N N . ARG A 1 120 ? -67.145 -22.561 105.042 1.00 97.44 120 ARG A N 1
ATOM 854 C CA . ARG A 1 120 ? -67.383 -22.400 103.599 1.00 97.44 120 ARG A CA 1
ATOM 855 C C . ARG A 1 120 ? -66.681 -21.159 103.038 1.00 97.44 120 ARG A C 1
ATOM 857 O O . ARG A 1 120 ? -65.971 -21.281 102.047 1.00 97.44 120 ARG A O 1
ATOM 864 N N . LEU A 1 121 ? -66.825 -20.004 103.688 1.00 97.56 121 LEU A N 1
ATOM 865 C CA . LEU A 1 121 ? -66.200 -18.748 103.258 1.00 97.56 121 LEU A CA 1
ATOM 866 C C . LEU A 1 121 ? -64.665 -18.816 103.297 1.00 97.56 121 LEU A C 1
ATOM 868 O O . LEU A 1 121 ? -64.017 -18.275 102.409 1.00 97.56 121 LEU A O 1
ATOM 872 N N . ASN A 1 122 ? -64.075 -19.518 104.270 1.00 97.31 122 ASN A N 1
ATOM 873 C CA . ASN A 1 122 ? -62.632 -19.769 104.299 1.00 97.31 122 ASN A CA 1
ATOM 874 C C . ASN A 1 122 ? -62.179 -20.642 103.120 1.00 97.31 122 ASN A C 1
ATOM 876 O O . ASN A 1 122 ? -61.149 -20.352 102.518 1.00 97.31 122 ASN A O 1
ATOM 880 N N . ASN A 1 123 ? -62.940 -21.681 102.761 1.00 97.44 123 ASN A N 1
ATOM 881 C CA . ASN A 1 123 ? -62.624 -22.517 101.600 1.00 97.44 123 ASN A CA 1
ATOM 882 C C . ASN A 1 123 ? -62.754 -21.727 100.286 1.00 97.44 123 ASN A C 1
ATOM 884 O O . ASN A 1 123 ? -61.872 -21.816 99.440 1.00 97.44 123 ASN A O 1
ATOM 888 N N . GLU A 1 124 ? -63.803 -20.911 100.143 1.00 98.12 124 GLU A N 1
ATOM 889 C CA . GLU A 1 124 ? -64.006 -20.018 98.992 1.00 98.12 124 GLU A CA 1
ATOM 890 C C . GLU A 1 124 ? -62.879 -18.972 98.880 1.00 98.12 124 GLU A C 1
ATOM 892 O O . GLU A 1 124 ? -62.353 -18.748 97.791 1.00 98.12 124 GLU A O 1
ATOM 897 N N . LEU A 1 125 ? -62.431 -18.401 100.005 1.00 97.88 125 LEU A N 1
ATOM 898 C CA . LEU A 1 125 ? -61.291 -17.480 100.065 1.00 97.88 125 LEU A CA 1
ATOM 899 C C . LEU A 1 125 ? -59.962 -18.159 99.690 1.00 97.88 125 LEU A C 1
ATOM 901 O O . LEU A 1 125 ? -59.146 -17.557 98.997 1.00 97.88 125 LEU A O 1
ATOM 905 N N . VAL A 1 126 ? -59.733 -19.405 100.119 1.00 97.81 126 VAL A N 1
ATOM 906 C CA . VAL A 1 126 ? -58.551 -20.188 99.713 1.00 97.81 126 VAL A CA 1
ATOM 907 C C . VAL A 1 126 ? -58.584 -20.487 98.213 1.00 97.81 126 VAL A C 1
ATOM 909 O O . VAL A 1 126 ? -57.570 -20.304 97.547 1.00 97.81 126 VAL A O 1
ATOM 912 N N . SER A 1 127 ? -59.737 -20.877 97.660 1.00 97.94 127 SER A N 1
ATOM 913 C CA . SER A 1 127 ? -59.894 -21.089 96.216 1.00 97.94 127 SER A CA 1
ATOM 914 C C . SER A 1 127 ? -59.602 -19.819 95.413 1.00 97.94 127 SER A C 1
ATOM 916 O O . SER A 1 127 ? -58.804 -19.873 94.482 1.00 97.94 127 SER A O 1
ATOM 918 N N . ALA A 1 128 ? -60.166 -18.675 95.814 1.00 97.12 128 ALA A N 1
ATOM 919 C CA . ALA A 1 128 ? -59.928 -17.394 95.149 1.00 97.12 128 ALA A CA 1
ATOM 920 C C . ALA A 1 128 ? -58.464 -16.924 95.261 1.00 97.12 128 ALA A C 1
ATOM 922 O O . ALA A 1 128 ? -57.915 -16.390 94.303 1.00 97.12 128 ALA A O 1
ATOM 923 N N . ASN A 1 129 ? -57.798 -17.150 96.400 1.00 98.00 129 ASN A N 1
ATOM 924 C CA . ASN A 1 129 ? -56.374 -16.827 96.554 1.00 98.00 129 ASN A CA 1
ATOM 925 C C . ASN A 1 129 ? -55.476 -17.689 95.650 1.00 98.00 129 ASN A C 1
ATOM 927 O O . ASN A 1 129 ? -54.482 -17.181 95.133 1.00 98.00 129 ASN A O 1
ATOM 931 N N . ASN A 1 130 ? -55.823 -18.963 95.439 1.00 98.06 130 ASN A N 1
ATOM 932 C CA . ASN A 1 130 ? -55.109 -19.824 94.493 1.00 98.06 130 ASN A CA 1
ATOM 933 C C . ASN A 1 130 ? -55.320 -19.334 93.050 1.00 98.06 130 ASN A C 1
ATOM 935 O O . ASN A 1 130 ? -54.345 -19.118 92.342 1.00 98.06 130 ASN A O 1
ATOM 939 N N . GLU A 1 131 ? -56.566 -19.053 92.653 1.00 98.44 131 GLU A N 1
ATOM 940 C CA . GLU A 1 131 ? -56.899 -18.518 91.322 1.00 98.44 131 GLU A CA 1
ATOM 941 C C . GLU A 1 131 ? -56.180 -17.185 91.033 1.00 98.44 131 GLU A C 1
ATOM 943 O O . GLU A 1 131 ? -55.643 -16.995 89.945 1.00 98.44 131 GLU A O 1
ATOM 948 N N . ILE A 1 132 ? -56.078 -16.292 92.027 1.00 98.38 132 ILE A N 1
ATOM 949 C CA . ILE A 1 132 ? -55.283 -15.053 91.940 1.00 98.38 132 ILE A CA 1
ATOM 950 C C . ILE A 1 132 ? -53.785 -15.352 91.774 1.00 98.38 132 ILE A C 1
ATOM 952 O O . ILE A 1 132 ? -53.108 -14.651 91.021 1.00 98.38 132 ILE A O 1
ATOM 956 N N . SER A 1 133 ? -53.251 -16.368 92.459 1.00 98.06 133 SER A N 1
ATOM 957 C CA . SER A 1 133 ? -51.848 -16.781 92.320 1.00 98.06 133 SER A CA 1
ATOM 958 C C . SER A 1 133 ? -51.554 -17.314 90.915 1.00 98.06 133 SER A C 1
ATOM 960 O O . SER A 1 133 ? -50.545 -16.931 90.323 1.00 98.06 133 SER A O 1
ATOM 962 N N . ASP A 1 134 ? -52.445 -18.141 90.370 1.00 98.44 134 ASP A N 1
ATOM 963 C CA . ASP A 1 134 ? -52.306 -18.734 89.038 1.00 98.44 134 ASP A CA 1
ATOM 964 C C . ASP A 1 134 ? -52.405 -17.651 87.945 1.00 98.44 134 ASP A C 1
ATOM 966 O O . ASP A 1 134 ? -51.498 -17.522 87.124 1.00 98.44 134 ASP A O 1
ATOM 970 N N . LEU A 1 135 ? -53.410 -16.765 88.016 1.00 98.44 135 LEU A N 1
ATOM 971 C CA . LEU A 1 135 ? -53.541 -15.588 87.137 1.00 98.44 135 LEU A CA 1
ATOM 972 C C . LEU A 1 135 ? -52.349 -14.624 87.233 1.00 98.44 135 LEU A C 1
ATOM 974 O O . LEU A 1 135 ? -51.997 -13.985 86.242 1.00 98.44 135 LEU A O 1
ATOM 978 N N . THR A 1 136 ? -51.716 -14.505 88.404 1.00 98.38 136 THR A N 1
ATOM 979 C CA . THR A 1 136 ? -50.486 -13.708 88.562 1.00 98.38 136 THR A CA 1
ATOM 980 C C . THR A 1 136 ? -49.303 -14.379 87.858 1.00 98.38 136 THR A C 1
ATOM 982 O O . THR A 1 136 ? -48.483 -13.689 87.255 1.00 98.38 136 THR A O 1
ATOM 985 N N . GLY A 1 137 ? -49.225 -15.713 87.890 1.00 98.38 137 GLY A N 1
ATOM 986 C CA . GLY A 1 137 ? -48.253 -16.489 87.119 1.00 98.38 137 GLY A CA 1
ATOM 987 C C . GLY A 1 137 ? -48.434 -16.305 85.612 1.00 98.38 137 GLY A C 1
ATOM 988 O O . GLY A 1 137 ? -47.491 -15.910 84.929 1.00 98.38 137 GLY A O 1
ATOM 989 N N . ASP A 1 138 ? -49.653 -16.504 85.109 1.00 98.50 138 ASP A N 1
ATOM 990 C CA . ASP A 1 138 ? -49.981 -16.340 83.687 1.00 98.50 138 ASP A CA 1
ATOM 991 C C . ASP A 1 138 ? -49.740 -14.910 83.185 1.00 98.50 138 ASP A C 1
ATOM 993 O O . ASP A 1 138 ? -49.217 -14.726 82.085 1.00 98.50 138 ASP A O 1
ATOM 997 N N . LEU A 1 139 ? -50.047 -13.889 83.995 1.00 98.38 139 LEU A N 1
ATOM 998 C CA . LEU A 1 139 ? -49.757 -12.493 83.660 1.00 98.38 139 LEU A CA 1
ATOM 999 C C . LEU A 1 139 ? -48.249 -12.227 83.536 1.00 98.38 139 LEU A C 1
ATOM 1001 O O . LEU A 1 139 ? -47.835 -11.518 82.621 1.00 98.38 139 LEU A O 1
ATOM 1005 N N . ASN A 1 140 ? -47.424 -12.801 84.417 1.00 98.25 140 ASN A N 1
ATOM 1006 C CA . ASN A 1 140 ? -45.968 -12.674 84.322 1.00 98.25 140 ASN A CA 1
ATOM 1007 C C . ASN A 1 140 ? -45.434 -13.385 83.069 1.00 98.25 140 ASN A C 1
ATOM 1009 O O . ASN A 1 140 ? -44.747 -12.754 82.274 1.00 98.25 140 ASN A O 1
ATOM 1013 N N . ASN A 1 141 ? -45.851 -14.634 82.824 1.00 98.44 141 ASN A N 1
ATOM 1014 C CA . ASN A 1 141 ? -45.484 -15.391 81.620 1.00 98.44 141 ASN A CA 1
ATOM 1015 C C . ASN A 1 141 ? -45.860 -14.636 80.324 1.00 98.44 141 ASN A C 1
ATOM 1017 O O . ASN A 1 141 ? -45.119 -14.654 79.339 1.00 98.44 141 ASN A O 1
ATOM 1021 N N . ALA A 1 142 ? -47.015 -13.960 80.315 1.00 98.12 142 ALA A N 1
ATOM 1022 C CA . ALA A 1 142 ? -47.465 -13.144 79.191 1.00 98.12 142 ALA A CA 1
ATOM 1023 C C . ALA A 1 142 ? -46.628 -11.865 79.008 1.00 98.12 142 ALA A C 1
ATOM 1025 O O . ALA A 1 142 ? -46.350 -11.494 77.870 1.00 98.12 142 ALA A O 1
ATOM 1026 N N . ASN A 1 143 ? -46.198 -11.215 80.096 1.00 98.44 143 ASN A N 1
ATOM 1027 C CA . ASN A 1 143 ? -45.293 -10.062 80.032 1.00 98.44 143 ASN A CA 1
ATOM 1028 C C . ASN A 1 143 ? -43.905 -10.465 79.509 1.00 98.44 143 ASN A C 1
ATOM 1030 O O . ASN A 1 143 ? -43.410 -9.825 78.587 1.00 98.44 143 ASN A O 1
ATOM 1034 N N . ASP A 1 144 ? -43.331 -11.562 80.015 1.00 98.50 144 ASP A N 1
ATOM 1035 C CA . ASP A 1 144 ? -42.046 -12.097 79.541 1.00 98.50 144 ASP A CA 1
ATOM 1036 C C . ASP A 1 144 ? -42.109 -12.400 78.027 1.00 98.50 144 ASP A C 1
ATOM 1038 O O . ASP A 1 144 ? -41.236 -11.998 77.259 1.00 98.50 144 ASP A O 1
ATOM 1042 N N . THR A 1 145 ? -43.213 -13.009 77.570 1.00 98.62 145 THR A N 1
ATOM 1043 C CA . THR A 1 145 ? -43.473 -13.270 76.139 1.00 98.62 145 THR A CA 1
ATOM 1044 C C . THR A 1 145 ? -43.574 -11.980 75.310 1.00 98.62 145 THR A C 1
ATOM 1046 O O . THR A 1 145 ? -43.162 -11.953 74.150 1.00 98.62 145 THR A O 1
ATOM 1049 N N . ILE A 1 146 ? -44.132 -10.901 75.870 1.00 98.50 146 ILE A N 1
ATOM 1050 C CA . ILE A 1 146 ? -44.225 -9.594 75.201 1.00 98.50 146 ILE A CA 1
ATOM 1051 C C . ILE A 1 146 ? -42.839 -8.950 75.070 1.00 98.50 146 ILE A C 1
ATOM 1053 O O . ILE A 1 146 ? -42.532 -8.403 74.011 1.00 98.50 146 ILE A O 1
ATOM 1057 N N . ASP A 1 147 ? -41.993 -9.035 76.097 1.00 98.50 147 ASP A N 1
ATOM 1058 C CA . ASP A 1 147 ? -40.642 -8.466 76.064 1.00 98.50 147 ASP A CA 1
ATOM 1059 C C . ASP A 1 147 ? -39.708 -9.229 75.106 1.00 98.50 147 ASP A C 1
ATOM 1061 O O . ASP A 1 147 ? -38.981 -8.589 74.339 1.00 98.50 147 ASP A O 1
ATOM 1065 N N . ASP A 1 148 ? -39.807 -10.562 75.033 1.00 98.50 148 ASP A N 1
ATOM 1066 C CA . ASP A 1 148 ? -39.128 -11.363 74.002 1.00 98.50 148 ASP A CA 1
ATOM 1067 C C . ASP A 1 148 ? -39.583 -10.963 72.582 1.00 98.50 148 ASP A C 1
ATOM 1069 O O . ASP A 1 148 ? -38.753 -10.682 71.714 1.00 98.50 148 ASP A O 1
ATOM 1073 N N . LEU A 1 149 ? -40.896 -10.834 72.341 1.00 98.50 149 LEU A N 1
ATOM 1074 C CA . LEU A 1 149 ? -41.431 -10.403 71.039 1.00 98.50 149 LEU A CA 1
ATOM 1075 C C . LEU A 1 149 ? -41.021 -8.966 70.665 1.00 98.50 149 LEU A C 1
ATOM 1077 O O . LEU A 1 149 ? -40.794 -8.676 69.487 1.00 98.50 149 LEU A O 1
ATOM 1081 N N . ASN A 1 150 ? -40.895 -8.065 71.643 1.00 98.50 150 ASN A N 1
ATOM 1082 C CA . ASN A 1 150 ? -40.367 -6.714 71.434 1.00 98.50 150 ASN A CA 1
ATOM 1083 C C . ASN A 1 150 ? -38.875 -6.742 71.050 1.00 98.50 150 ASN A C 1
ATOM 1085 O O . ASN A 1 150 ? -38.447 -5.972 70.183 1.00 98.50 150 ASN A O 1
ATOM 1089 N N . SER A 1 151 ? -38.094 -7.640 71.659 1.00 98.44 151 SER A N 1
ATOM 1090 C CA . SER A 1 151 ? -36.678 -7.866 71.341 1.00 98.44 151 SER A CA 1
ATOM 1091 C C . SER A 1 151 ? -36.496 -8.394 69.911 1.00 98.44 151 SER A C 1
ATOM 1093 O O . SER A 1 151 ? -35.750 -7.807 69.118 1.00 98.44 151 SER A O 1
ATOM 1095 N N . ASP A 1 152 ? -37.260 -9.423 69.530 1.00 98.56 152 ASP A N 1
ATOM 1096 C CA . ASP A 1 152 ? -37.266 -9.988 68.174 1.00 98.56 152 ASP A CA 1
ATOM 1097 C C . ASP A 1 152 ? -37.689 -8.952 67.120 1.00 98.56 152 ASP A C 1
ATOM 1099 O O . ASP A 1 152 ? -37.056 -8.832 66.066 1.00 98.56 152 ASP A O 1
ATOM 1103 N N . LEU A 1 153 ? -38.712 -8.136 67.406 1.00 98.44 153 LEU A N 1
ATOM 1104 C CA . LEU A 1 153 ? -39.151 -7.061 66.514 1.00 98.44 153 LEU A CA 1
ATOM 1105 C C . LEU A 1 153 ? -38.057 -5.998 66.307 1.00 98.44 153 LEU A C 1
ATOM 1107 O O . LEU A 1 153 ? -37.871 -5.509 65.185 1.00 98.44 153 LEU A O 1
ATOM 1111 N N . ALA A 1 154 ? -37.300 -5.656 67.353 1.00 98.25 154 ALA A N 1
ATOM 1112 C CA . ALA A 1 154 ? -36.165 -4.741 67.253 1.00 98.25 154 ALA A CA 1
ATOM 1113 C C . ALA A 1 154 ? -35.009 -5.345 66.428 1.00 98.25 154 ALA A C 1
ATOM 1115 O O . ALA A 1 154 ? -34.446 -4.666 65.562 1.00 98.25 154 ALA A O 1
ATOM 1116 N N . ALA A 1 155 ? -34.696 -6.630 66.626 1.00 98.44 155 ALA A N 1
ATOM 1117 C CA . ALA A 1 155 ? -33.677 -7.352 65.863 1.00 98.44 155 ALA A CA 1
ATOM 1118 C C . ALA A 1 155 ? -34.043 -7.484 64.370 1.00 98.44 155 ALA A C 1
ATOM 1120 O O . ALA A 1 155 ? -33.212 -7.216 63.490 1.00 98.44 155 ALA A O 1
ATOM 1121 N N . ALA A 1 156 ? -35.302 -7.812 64.066 1.00 98.25 156 ALA A N 1
ATOM 1122 C CA . ALA A 1 156 ? -35.832 -7.865 62.706 1.00 98.25 156 ALA A CA 1
ATOM 1123 C C . ALA A 1 156 ? -35.799 -6.484 62.025 1.00 98.25 156 ALA A C 1
ATOM 1125 O O . ALA A 1 156 ? -35.358 -6.367 60.880 1.00 98.25 156 ALA A O 1
ATOM 1126 N N . SER A 1 157 ? -36.177 -5.423 62.745 1.00 98.44 157 SER A N 1
ATOM 1127 C CA . SER A 1 157 ? -36.122 -4.039 62.247 1.00 98.44 157 SER A CA 1
ATOM 1128 C C . SER A 1 157 ? -34.689 -3.587 61.934 1.00 98.44 157 SER A C 1
ATOM 1130 O O . SER A 1 157 ? -34.442 -2.957 60.905 1.00 98.44 157 SER A O 1
ATOM 1132 N N . SER A 1 158 ? -33.722 -3.949 62.784 1.00 98.44 158 SER A N 1
ATOM 1133 C CA . SER A 1 158 ? -32.294 -3.699 62.544 1.00 98.44 158 SER A CA 1
ATOM 1134 C C . SER A 1 158 ? -31.796 -4.423 61.285 1.00 98.44 158 SER A C 1
ATOM 1136 O O . SER A 1 158 ? -31.167 -3.818 60.412 1.00 98.44 158 SER A O 1
ATOM 1138 N N . SER A 1 159 ? -32.169 -5.697 61.135 1.00 98.62 159 SER A N 1
ATOM 1139 C CA . SER A 1 159 ? -31.812 -6.533 59.980 1.00 98.62 159 SER A CA 1
ATOM 1140 C C . SER A 1 159 ? -32.395 -5.999 58.665 1.00 98.62 159 SER A C 1
ATOM 1142 O O . SER A 1 159 ? -31.695 -5.952 57.653 1.00 98.62 159 SER A O 1
ATOM 1144 N N . LEU A 1 160 ? -33.646 -5.524 58.682 1.00 98.50 160 LEU A N 1
ATOM 1145 C CA . LEU A 1 160 ? -34.295 -4.889 57.531 1.00 98.50 160 LEU A CA 1
ATOM 1146 C C . LEU A 1 160 ? -33.569 -3.603 57.102 1.00 98.50 160 LEU A C 1
ATOM 1148 O O . LEU A 1 160 ? -33.331 -3.393 55.913 1.00 98.50 160 LEU A O 1
ATOM 1152 N N . ASN A 1 161 ? -33.160 -2.766 58.058 1.00 98.19 161 ASN A N 1
ATOM 1153 C CA . ASN A 1 161 ? -32.398 -1.548 57.769 1.00 98.19 161 ASN A CA 1
ATOM 1154 C C . ASN A 1 161 ? -31.017 -1.856 57.160 1.00 98.19 161 ASN A C 1
ATOM 1156 O O . ASN A 1 161 ? -30.609 -1.192 56.205 1.00 98.19 161 ASN A O 1
ATOM 1160 N N . ALA A 1 162 ? -30.325 -2.892 57.646 1.00 98.38 162 ALA A N 1
ATOM 1161 C CA . ALA A 1 162 ? -29.057 -3.348 57.071 1.00 98.38 162 ALA A CA 1
ATOM 1162 C C . ALA A 1 162 ? -29.221 -3.904 55.640 1.00 98.38 162 ALA A C 1
ATOM 1164 O O . ALA A 1 162 ? -28.424 -3.587 54.749 1.00 98.38 162 ALA A O 1
ATOM 1165 N N . ALA A 1 163 ? -30.279 -4.683 55.389 1.00 98.44 163 ALA A N 1
ATOM 1166 C CA . ALA A 1 163 ? -30.601 -5.193 54.057 1.00 98.44 163 ALA A CA 1
ATOM 1167 C C . ALA A 1 163 ? -30.912 -4.053 53.068 1.00 98.44 163 ALA A C 1
ATOM 1169 O O . ALA A 1 163 ? -30.365 -4.031 51.966 1.00 98.44 163 ALA A O 1
ATOM 1170 N N . ASN A 1 164 ? -31.702 -3.057 53.483 1.00 98.44 164 ASN A N 1
ATOM 1171 C CA . ASN A 1 164 ? -32.008 -1.875 52.670 1.00 98.44 164 ASN A CA 1
ATOM 1172 C C . ASN A 1 164 ? -30.748 -1.063 52.316 1.00 98.44 164 ASN A C 1
ATOM 1174 O O . ASN A 1 164 ? -30.601 -0.631 51.172 1.00 98.44 164 ASN A O 1
ATOM 1178 N N . ALA A 1 165 ? -29.808 -0.900 53.254 1.00 98.25 165 ALA A N 1
ATOM 1179 C CA . ALA A 1 165 ? -28.523 -0.251 52.982 1.00 98.25 165 ALA A CA 1
ATOM 1180 C C . ALA A 1 165 ? -27.666 -1.048 51.977 1.00 98.25 165 ALA A C 1
ATOM 1182 O O . ALA A 1 165 ? -27.051 -0.467 51.085 1.00 98.25 165 ALA A O 1
ATOM 1183 N N . THR A 1 166 ? -27.676 -2.381 52.070 1.00 98.69 166 THR A N 1
ATOM 1184 C CA . THR A 1 166 ? -26.985 -3.261 51.110 1.00 98.69 166 THR A CA 1
ATOM 1185 C C . THR A 1 166 ? -27.589 -3.141 49.706 1.00 98.69 166 THR A C 1
ATOM 1187 O O . THR A 1 166 ? -26.850 -3.008 48.734 1.00 98.69 166 THR A O 1
ATOM 1190 N N . ILE A 1 167 ? -28.922 -3.113 49.592 1.00 98.50 167 ILE A N 1
ATOM 1191 C CA . ILE A 1 167 ? -29.632 -2.926 48.315 1.00 98.50 167 ILE A CA 1
ATOM 1192 C C . ILE A 1 167 ? -29.291 -1.567 47.685 1.00 98.50 167 ILE A C 1
ATOM 1194 O O . ILE A 1 167 ? -29.024 -1.505 46.486 1.00 98.50 167 ILE A O 1
ATOM 1198 N N . ALA A 1 168 ? -29.246 -0.492 48.480 1.00 98.25 168 ALA A N 1
ATOM 1199 C CA . ALA A 1 168 ? -28.886 0.840 47.992 1.00 98.25 168 ALA A CA 1
ATOM 1200 C C . ALA A 1 168 ? -27.450 0.897 47.435 1.00 98.25 168 ALA A C 1
ATOM 1202 O O . ALA A 1 168 ? -27.231 1.477 46.372 1.00 98.25 168 ALA A O 1
ATOM 1203 N N . ASN A 1 169 ? -26.490 0.255 48.109 1.00 98.56 169 ASN A N 1
ATOM 1204 C CA . ASN A 1 169 ? -25.106 0.171 47.636 1.00 98.56 169 ASN A CA 1
ATOM 1205 C C . ASN A 1 169 ? -24.991 -0.656 46.341 1.00 98.56 169 ASN A C 1
ATOM 1207 O O . ASN A 1 169 ? -24.313 -0.237 45.405 1.00 98.56 169 ASN A O 1
ATOM 1211 N N . LEU A 1 170 ? -25.686 -1.797 46.258 1.00 98.69 170 LEU A N 1
ATOM 1212 C CA . LEU A 1 170 ? -25.670 -2.662 45.072 1.00 98.69 170 LEU A CA 1
ATOM 1213 C C . LEU A 1 170 ? -26.302 -1.997 43.840 1.00 98.69 170 LEU A C 1
ATOM 1215 O O . LEU A 1 170 ? -25.842 -2.230 42.723 1.00 98.69 170 LEU A O 1
ATOM 1219 N N . ASP A 1 171 ? -27.332 -1.158 44.005 1.00 98.50 171 ASP A N 1
ATOM 1220 C CA . ASP A 1 171 ? -27.880 -0.418 42.862 1.00 98.50 171 ASP A CA 1
ATOM 1221 C C . ASP A 1 171 ? -26.946 0.718 42.406 1.00 98.50 171 ASP A C 1
ATOM 1223 O O . ASP A 1 171 ? -26.817 0.935 41.204 1.00 98.50 171 ASP A O 1
ATOM 1227 N N . GLN A 1 172 ? -26.203 1.365 43.317 1.00 98.50 172 GLN A N 1
ATOM 1228 C CA . GLN A 1 172 ? -25.133 2.308 42.944 1.00 98.50 172 GLN A CA 1
ATOM 1229 C C . GLN A 1 172 ? -23.997 1.618 42.171 1.00 98.50 172 GLN A C 1
ATOM 1231 O O . GLN A 1 172 ? -23.587 2.109 41.120 1.00 98.50 172 GLN A O 1
ATOM 1236 N N . GLU A 1 173 ? -23.525 0.458 42.638 1.00 98.62 173 GLU A N 1
ATOM 1237 C CA . GLU A 1 173 ? -22.498 -0.341 41.950 1.00 98.62 173 GLU A CA 1
ATOM 1238 C C . GLU A 1 173 ? -22.965 -0.774 40.549 1.00 98.62 173 GLU A C 1
ATOM 1240 O O . GLU A 1 173 ? -22.244 -0.629 39.562 1.00 98.62 173 GLU A O 1
ATOM 1245 N N . LYS A 1 174 ? -24.221 -1.216 40.432 1.00 98.50 174 LYS A N 1
ATOM 1246 C CA . LYS A 1 174 ? -24.866 -1.563 39.159 1.00 98.50 174 LYS A CA 1
ATOM 1247 C C . LYS A 1 174 ? -25.019 -0.362 38.215 1.00 98.50 174 LYS A C 1
ATOM 1249 O O . LYS A 1 174 ? -24.866 -0.533 37.005 1.00 98.50 174 LYS A O 1
ATOM 1254 N N . GLN A 1 175 ? -25.314 0.833 38.732 1.00 98.44 175 GLN A N 1
ATOM 1255 C CA . GLN A 1 175 ? -25.351 2.066 37.936 1.00 98.44 175 GLN A CA 1
ATOM 1256 C C . GLN A 1 175 ? -23.953 2.443 37.421 1.00 98.44 175 GLN A C 1
ATOM 1258 O O . GLN A 1 175 ? -23.816 2.767 36.241 1.00 98.44 175 GLN A O 1
ATOM 1263 N N . GLN A 1 176 ? -22.912 2.326 38.255 1.00 98.50 176 GLN A N 1
ATOM 1264 C CA . GLN A 1 176 ? -21.526 2.558 37.836 1.00 98.50 176 GLN A CA 1
ATOM 1265 C C . GLN A 1 176 ? -21.093 1.558 36.753 1.00 98.50 176 GLN A C 1
ATOM 1267 O O . GLN A 1 176 ? -20.644 1.970 35.688 1.00 98.50 176 GLN A O 1
ATOM 1272 N N . LEU A 1 177 ? -21.340 0.260 36.955 1.00 98.62 177 LEU A N 1
ATOM 1273 C CA . LEU A 1 177 ? -21.005 -0.785 35.981 1.00 98.62 177 LEU A CA 1
ATOM 1274 C C . LEU A 1 177 ? -21.726 -0.595 34.631 1.00 98.62 177 LEU A C 1
ATOM 1276 O O . LEU A 1 177 ? -21.184 -0.938 33.579 1.00 98.62 177 LEU A O 1
ATOM 1280 N N . ALA A 1 178 ? -22.937 -0.028 34.634 1.00 98.56 178 ALA A N 1
ATOM 1281 C CA . ALA A 1 178 ? -23.645 0.340 33.409 1.00 98.56 178 ALA A CA 1
ATOM 1282 C C . ALA A 1 178 ? -22.983 1.526 32.680 1.00 98.56 178 ALA A C 1
ATOM 1284 O O . ALA A 1 178 ? -22.884 1.499 31.451 1.00 98.56 178 ALA A O 1
ATOM 1285 N N . ALA A 1 179 ? -22.493 2.531 33.415 1.00 98.44 179 ALA A N 1
ATOM 1286 C CA . ALA A 1 179 ? -21.735 3.648 32.852 1.00 98.44 179 ALA A CA 1
ATOM 1287 C C . ALA A 1 179 ? -20.375 3.190 32.294 1.00 98.44 179 ALA A C 1
ATOM 1289 O O . ALA A 1 179 ? -20.047 3.509 31.150 1.00 98.44 179 ALA A O 1
ATOM 1290 N N . ASP A 1 180 ? -19.635 2.369 33.044 1.00 98.62 180 ASP A N 1
ATOM 1291 C CA . ASP A 1 180 ? -18.339 1.813 32.634 1.00 98.62 180 ASP A CA 1
ATOM 1292 C C . ASP A 1 180 ? -18.478 0.962 31.363 1.00 98.62 180 ASP A C 1
ATOM 1294 O O . ASP A 1 180 ? -17.717 1.125 30.408 1.00 98.62 180 ASP A O 1
ATOM 1298 N N . LYS A 1 181 ? -19.518 0.116 31.295 1.00 98.62 181 LYS A N 1
ATOM 1299 C CA . LYS A 1 181 ? -19.859 -0.644 30.084 1.00 98.62 181 LYS A CA 1
ATOM 1300 C C . LYS A 1 181 ? -20.175 0.270 28.897 1.00 98.62 181 LYS A C 1
ATOM 1302 O O . LYS A 1 181 ? -19.795 -0.053 27.773 1.00 98.62 181 LYS A O 1
ATOM 1307 N N . SER A 1 182 ? -20.866 1.390 29.122 1.00 98.56 182 SER A N 1
ATOM 1308 C CA . SER A 1 182 ? -21.173 2.354 28.060 1.00 98.56 182 SER A CA 1
ATOM 1309 C C . SER A 1 182 ? -19.926 3.085 27.557 1.00 98.56 182 SER A C 1
ATOM 1311 O O . SER A 1 182 ? -19.847 3.367 26.364 1.00 98.56 182 SER A O 1
ATOM 1313 N N . LYS A 1 183 ? -18.952 3.375 28.430 1.00 98.56 183 LYS A N 1
ATOM 1314 C CA . LYS A 1 183 ? -17.669 3.968 28.028 1.00 98.56 183 LYS A CA 1
ATOM 1315 C C . LYS A 1 183 ? -16.820 2.964 27.244 1.00 98.56 183 LYS A C 1
ATOM 1317 O O . LYS A 1 183 ? -16.407 3.281 26.136 1.00 98.56 183 LYS A O 1
ATOM 1322 N N . LEU A 1 184 ? -16.677 1.733 27.741 1.00 98.69 184 LEU A N 1
ATOM 1323 C CA . LEU A 1 184 ? -15.928 0.676 27.051 1.00 98.69 184 LEU A CA 1
ATOM 1324 C C . LEU A 1 184 ? -16.504 0.340 25.661 1.00 98.69 184 LEU A C 1
ATOM 1326 O O . LEU A 1 184 ? -15.752 0.004 24.752 1.00 98.69 184 LEU A O 1
ATOM 1330 N N . ALA A 1 185 ? -17.825 0.448 25.477 1.00 98.56 185 ALA A N 1
ATOM 1331 C CA . ALA A 1 185 ? -18.454 0.284 24.166 1.00 98.56 185 ALA A CA 1
ATOM 1332 C C . ALA A 1 185 ? -18.046 1.393 23.176 1.00 98.56 185 ALA A C 1
ATOM 1334 O O . ALA A 1 185 ? -17.714 1.083 22.035 1.00 98.56 185 ALA A O 1
ATOM 1335 N N . ALA A 1 186 ? -18.013 2.655 23.620 1.00 98.50 186 ALA A N 1
ATOM 1336 C CA . ALA A 1 186 ? -17.555 3.776 22.799 1.00 98.50 186 ALA A CA 1
ATOM 1337 C C . ALA A 1 186 ? -16.048 3.691 22.490 1.00 98.50 186 ALA A C 1
ATOM 1339 O O . ALA A 1 186 ? -15.643 3.936 21.360 1.00 98.50 186 ALA A O 1
ATOM 1340 N N . ASP A 1 187 ? -15.229 3.273 23.462 1.00 98.56 187 ASP A N 1
ATOM 1341 C CA . ASP A 1 187 ? -13.782 3.083 23.275 1.00 98.56 187 ASP A CA 1
ATOM 1342 C C . ASP A 1 187 ? -13.472 1.976 22.253 1.00 98.56 187 ASP A C 1
ATOM 1344 O O . ASP A 1 187 ? -12.516 2.075 21.485 1.00 98.56 187 ASP A O 1
ATOM 1348 N N . LEU A 1 188 ? -14.303 0.928 22.209 1.00 98.62 188 LEU A N 1
ATOM 1349 C CA . LEU A 1 188 ? -14.208 -0.143 21.216 1.00 98.62 188 LEU A CA 1
ATOM 1350 C C . LEU A 1 188 ? -14.632 0.321 19.811 1.00 98.62 188 LEU A C 1
ATOM 1352 O O . LEU A 1 188 ? -14.017 -0.088 18.828 1.00 98.62 188 LEU A O 1
ATOM 1356 N N . GLU A 1 189 ? -15.656 1.172 19.710 1.00 98.50 189 GLU A N 1
ATOM 1357 C CA . GLU A 1 189 ? -16.104 1.772 18.445 1.00 98.50 189 GLU A CA 1
ATOM 1358 C C . GLU A 1 189 ? -15.051 2.745 17.881 1.00 98.50 189 GLU A C 1
ATOM 1360 O O . GLU A 1 189 ? -14.704 2.665 16.702 1.00 98.50 189 GLU A O 1
ATOM 1365 N N . GLU A 1 190 ? -14.454 3.584 18.736 1.00 98.50 190 GLU A N 1
ATOM 1366 C CA . GLU A 1 190 ? -13.334 4.467 18.383 1.00 98.50 190 GLU A CA 1
ATOM 1367 C C . GLU A 1 190 ? -12.104 3.663 17.924 1.00 98.50 190 GLU A C 1
ATOM 1369 O O . GLU A 1 190 ? -11.525 3.947 16.873 1.00 98.50 190 GLU A O 1
ATOM 1374 N N . ALA A 1 191 ? -11.733 2.604 18.654 1.00 98.56 191 ALA A N 1
ATOM 1375 C CA . ALA A 1 191 ? -10.631 1.721 18.271 1.00 98.56 191 ALA A CA 1
ATOM 1376 C C . ALA A 1 191 ? -10.876 1.014 16.923 1.00 98.56 191 ALA A C 1
ATOM 1378 O O . ALA A 1 191 ? -9.956 0.916 16.110 1.00 98.56 191 ALA A O 1
ATOM 1379 N N . ALA A 1 192 ? -12.106 0.564 16.652 1.00 98.38 192 ALA A N 1
ATOM 1380 C CA . ALA A 1 192 ? -12.470 -0.039 15.370 1.00 98.38 192 ALA A CA 1
ATOM 1381 C C . ALA A 1 192 ? -12.383 0.970 14.209 1.00 98.38 192 ALA A C 1
ATOM 1383 O O . ALA A 1 192 ? -11.846 0.638 13.152 1.00 98.38 192 ALA A O 1
ATOM 1384 N N . GLY A 1 193 ? -12.840 2.212 14.415 1.00 98.50 193 GLY A N 1
ATOM 1385 C CA . GLY A 1 193 ? -12.686 3.295 13.438 1.00 98.50 193 GLY A CA 1
ATOM 1386 C C . GLY A 1 193 ? -11.218 3.615 13.136 1.00 98.50 193 GLY A C 1
ATOM 1387 O O . GLY A 1 193 ? -10.836 3.722 11.971 1.00 98.50 193 GLY A O 1
ATOM 1388 N N . ASN A 1 194 ? -10.377 3.678 14.171 1.00 98.56 194 ASN A N 1
ATOM 1389 C CA . ASN A 1 194 ? -8.937 3.908 14.028 1.00 98.56 194 ASN A CA 1
ATOM 1390 C C . ASN A 1 194 ? -8.230 2.771 13.264 1.00 98.56 194 ASN A C 1
ATOM 1392 O O . ASN A 1 194 ? -7.357 3.046 12.443 1.00 98.56 194 ASN A O 1
ATOM 1396 N N . ILE A 1 195 ? -8.625 1.508 13.470 1.00 98.31 195 ILE A N 1
ATOM 1397 C CA . ILE A 1 195 ? -8.099 0.362 12.703 1.00 98.31 195 ILE A CA 1
ATOM 1398 C C . ILE A 1 195 ? -8.466 0.473 11.216 1.00 98.31 195 ILE A C 1
ATOM 1400 O O . ILE A 1 195 ? -7.604 0.275 10.363 1.00 98.31 195 ILE A O 1
ATOM 1404 N N . LEU A 1 196 ? -9.711 0.833 10.886 1.00 98.19 196 LEU A N 1
ATOM 1405 C CA . LEU A 1 196 ? -10.131 1.018 9.490 1.00 98.19 196 LEU A CA 1
ATOM 1406 C C . LEU A 1 196 ? -9.369 2.163 8.803 1.00 98.19 196 LEU A C 1
ATOM 1408 O O . LEU A 1 196 ? -8.956 2.019 7.654 1.00 98.19 196 LEU A O 1
ATOM 1412 N N . ALA A 1 197 ? -9.136 3.271 9.513 1.00 98.06 197 ALA A N 1
ATOM 1413 C CA . ALA A 1 197 ? -8.340 4.387 9.007 1.00 98.06 197 ALA A CA 1
ATOM 1414 C C . ALA A 1 197 ? -6.869 3.995 8.771 1.00 98.06 197 ALA A C 1
ATOM 1416 O O . ALA A 1 197 ? -6.309 4.333 7.731 1.00 98.06 197 ALA A O 1
ATOM 1417 N N . LEU A 1 198 ? -6.253 3.249 9.697 1.00 97.69 198 LEU A N 1
ATOM 1418 C CA . LEU A 1 198 ? -4.877 2.763 9.549 1.00 97.69 198 LEU A CA 1
ATOM 1419 C C . LEU A 1 198 ? -4.728 1.776 8.385 1.00 97.69 198 LEU A C 1
ATOM 1421 O O . LEU A 1 198 ? -3.769 1.896 7.628 1.00 97.69 198 LEU A O 1
ATOM 1425 N N . ASN A 1 199 ? -5.682 0.861 8.193 1.00 96.44 199 ASN A N 1
ATOM 1426 C CA . ASN A 1 199 ? -5.676 -0.046 7.043 1.00 96.44 199 ASN A CA 1
ATOM 1427 C C . ASN A 1 199 ? -5.731 0.739 5.723 1.00 96.44 199 ASN A C 1
ATOM 1429 O O . ASN A 1 199 ? -4.881 0.535 4.867 1.00 96.44 199 ASN A O 1
ATOM 1433 N N . SER A 1 200 ? -6.636 1.719 5.602 1.00 97.25 200 SER A N 1
ATOM 1434 C CA . SER A 1 200 ? -6.720 2.564 4.401 1.00 97.25 200 SER A CA 1
ATOM 1435 C C . SER A 1 200 ? -5.449 3.384 4.140 1.00 97.25 200 SER A C 1
ATOM 1437 O O . SER A 1 200 ? -5.174 3.707 2.988 1.00 97.25 200 SER A O 1
ATOM 1439 N N . ILE A 1 201 ? -4.685 3.743 5.179 1.00 96.69 201 ILE A N 1
ATOM 1440 C CA . ILE A 1 201 ? -3.377 4.399 5.026 1.00 96.69 201 ILE A CA 1
ATOM 1441 C C . ILE A 1 201 ? -2.329 3.398 4.526 1.00 96.69 201 ILE A C 1
ATOM 1443 O O . ILE A 1 201 ? -1.554 3.745 3.643 1.00 96.69 201 ILE A O 1
ATOM 1447 N N . ILE A 1 202 ? -2.324 2.164 5.042 1.00 93.94 202 ILE A N 1
ATOM 1448 C CA . ILE A 1 202 ? -1.433 1.089 4.579 1.00 93.94 202 ILE A CA 1
ATOM 1449 C C . ILE A 1 202 ? -1.717 0.745 3.110 1.00 93.94 202 ILE A C 1
ATOM 1451 O O . ILE A 1 202 ? -0.775 0.635 2.333 1.00 93.94 202 ILE A O 1
ATOM 1455 N N . ASP A 1 203 ? -2.986 0.648 2.709 1.00 93.81 203 ASP A N 1
ATOM 1456 C CA . ASP A 1 203 ? -3.377 0.364 1.322 1.00 93.81 203 ASP A CA 1
ATOM 1457 C C . ASP A 1 203 ? -2.852 1.443 0.353 1.00 93.81 203 ASP A C 1
ATOM 1459 O O . ASP A 1 203 ? -2.252 1.117 -0.669 1.00 93.81 203 ASP A O 1
ATOM 1463 N N . ILE A 1 204 ? -3.001 2.729 0.708 1.00 94.94 204 ILE A N 1
ATOM 1464 C CA . ILE A 1 204 ? -2.466 3.861 -0.073 1.00 94.94 204 ILE A CA 1
ATOM 1465 C C . ILE A 1 204 ? -0.931 3.862 -0.070 1.00 94.94 204 ILE A C 1
ATOM 1467 O O . ILE A 1 204 ? -0.316 4.072 -1.109 1.00 94.94 204 ILE A O 1
ATOM 1471 N N . MET A 1 205 ? -0.292 3.616 1.078 1.00 93.81 205 MET A N 1
ATOM 1472 C CA . MET A 1 205 ? 1.171 3.567 1.161 1.00 93.81 205 MET A CA 1
ATOM 1473 C C . MET A 1 205 ? 1.759 2.432 0.323 1.00 93.81 205 MET A C 1
ATOM 1475 O O . MET A 1 205 ? 2.790 2.641 -0.302 1.00 93.81 205 MET A O 1
ATOM 1479 N N . ASN A 1 206 ? 1.111 1.266 0.283 1.00 91.00 206 ASN A N 1
ATOM 1480 C CA . ASN A 1 206 ? 1.546 0.142 -0.541 1.00 91.00 206 ASN A CA 1
ATOM 1481 C C . ASN A 1 206 ? 1.374 0.445 -2.036 1.00 91.00 206 ASN A C 1
ATOM 1483 O O . ASN A 1 206 ? 2.314 0.225 -2.789 1.00 91.00 206 ASN A O 1
ATOM 1487 N N . ALA A 1 207 ? 0.227 0.996 -2.454 1.00 92.06 207 ALA A N 1
ATOM 1488 C CA . ALA A 1 207 ? -0.011 1.371 -3.852 1.00 92.06 207 ALA A CA 1
ATOM 1489 C C . ALA A 1 207 ? 1.021 2.398 -4.347 1.00 92.06 207 ALA A C 1
ATOM 1491 O O . ALA A 1 207 ? 1.737 2.137 -5.308 1.00 92.06 207 ALA A O 1
ATOM 1492 N N . ASN A 1 208 ? 1.184 3.506 -3.616 1.00 93.62 208 ASN A N 1
ATOM 1493 C CA . ASN A 1 208 ? 2.181 4.530 -3.931 1.00 93.62 208 ASN A CA 1
ATOM 1494 C C . ASN A 1 208 ? 3.625 3.992 -3.888 1.00 93.62 208 ASN A C 1
ATOM 1496 O O . ASN A 1 208 ? 4.505 4.566 -4.520 1.00 93.62 208 ASN A O 1
ATOM 1500 N N . TYR A 1 209 ? 3.905 2.952 -3.093 1.00 92.31 209 TYR A N 1
ATOM 1501 C CA . TYR A 1 209 ? 5.237 2.352 -3.017 1.00 92.31 209 TYR A CA 1
ATOM 1502 C C . TYR A 1 209 ? 5.516 1.436 -4.209 1.00 92.31 209 TYR A C 1
ATOM 1504 O O . TYR A 1 209 ? 6.606 1.527 -4.761 1.00 92.31 209 TYR A O 1
ATOM 1512 N N . SER A 1 210 ? 4.536 0.641 -4.653 1.00 90.94 210 SER A N 1
ATOM 1513 C CA . SER A 1 210 ? 4.620 -0.084 -5.927 1.00 90.94 210 SER A CA 1
ATOM 1514 C C . SER A 1 210 ? 4.815 0.881 -7.095 1.00 90.94 210 SER A C 1
ATOM 1516 O O . SER A 1 210 ? 5.812 0.753 -7.782 1.00 90.94 210 SER A O 1
ATOM 1518 N N . GLU A 1 211 ? 4.002 1.937 -7.224 1.00 92.69 211 GLU A N 1
ATOM 1519 C CA . GLU A 1 211 ? 4.169 2.949 -8.288 1.00 92.69 211 GLU A CA 1
ATOM 1520 C C . GLU A 1 211 ? 5.580 3.586 -8.318 1.00 92.69 211 GLU A C 1
ATOM 1522 O O . GLU A 1 211 ? 6.069 3.967 -9.379 1.00 92.69 211 GLU A O 1
ATOM 1527 N N . ILE A 1 212 ? 6.250 3.703 -7.162 1.00 92.62 212 ILE A N 1
ATOM 1528 C CA . ILE A 1 212 ? 7.636 4.192 -7.059 1.00 92.62 212 ILE A CA 1
ATOM 1529 C C . ILE A 1 212 ? 8.660 3.109 -7.424 1.00 92.62 212 ILE A C 1
ATOM 1531 O O . ILE A 1 212 ? 9.690 3.449 -8.001 1.00 92.62 212 ILE A O 1
ATOM 1535 N N . ILE A 1 213 ? 8.414 1.840 -7.083 1.00 90.75 213 ILE A N 1
ATOM 1536 C CA . ILE A 1 213 ? 9.264 0.717 -7.502 1.00 90.75 213 ILE A CA 1
ATOM 1537 C C . ILE A 1 213 ? 9.165 0.547 -9.014 1.00 90.75 213 ILE A C 1
ATOM 1539 O O . ILE A 1 213 ? 10.190 0.641 -9.673 1.00 90.75 213 ILE A O 1
ATOM 1543 N N . ASP A 1 214 ? 7.956 0.411 -9.557 1.00 90.62 214 ASP A N 1
ATOM 1544 C CA . ASP A 1 214 ? 7.697 0.206 -10.983 1.00 90.62 214 ASP A CA 1
ATOM 1545 C C . ASP A 1 214 ? 8.378 1.316 -11.821 1.00 90.62 214 ASP A C 1
ATOM 1547 O O . ASP A 1 214 ? 9.129 1.036 -12.751 1.00 90.62 214 ASP A O 1
ATOM 1551 N N . PHE A 1 215 ? 8.240 2.590 -11.418 1.00 91.06 215 PHE A N 1
ATOM 1552 C CA . PHE A 1 215 ? 8.921 3.721 -12.072 1.00 91.06 215 PHE A CA 1
ATOM 1553 C C . PHE A 1 215 ? 10.461 3.664 -12.002 1.00 91.06 215 PHE A C 1
ATOM 1555 O O . PHE A 1 215 ? 11.132 4.176 -12.897 1.00 91.06 215 PHE A O 1
ATOM 1562 N N . ILE A 1 216 ? 11.033 3.102 -10.934 1.00 92.12 216 ILE A N 1
ATOM 1563 C CA . ILE A 1 216 ? 12.488 2.961 -10.764 1.00 92.12 216 ILE A CA 1
ATOM 1564 C C . ILE A 1 216 ? 13.010 1.740 -11.531 1.00 92.12 216 ILE A C 1
ATOM 1566 O O . ILE A 1 216 ? 14.073 1.832 -12.135 1.00 92.12 216 ILE A O 1
ATOM 1570 N N . GLU A 1 217 ? 12.274 0.628 -11.540 1.00 90.62 217 GLU A N 1
ATOM 1571 C CA . GLU A 1 217 ? 12.688 -0.614 -12.199 1.00 90.62 217 GLU A CA 1
ATOM 1572 C C . GLU A 1 217 ? 12.585 -0.506 -13.729 1.00 90.62 217 GLU A C 1
ATOM 1574 O O . GLU A 1 217 ? 13.538 -0.885 -14.410 1.00 90.62 217 GLU A O 1
ATOM 1579 N N . THR A 1 218 ? 11.555 0.155 -14.280 1.00 92.38 218 THR A N 1
ATOM 1580 C CA . THR A 1 218 ? 11.505 0.469 -15.724 1.00 92.38 218 THR A CA 1
ATOM 1581 C C . THR A 1 218 ? 12.687 1.330 -16.174 1.00 92.38 218 THR A C 1
ATOM 1583 O O . THR A 1 218 ? 13.185 1.166 -17.284 1.00 92.38 218 THR A O 1
ATOM 1586 N N . ARG A 1 219 ? 13.225 2.199 -15.307 1.00 94.25 219 ARG A N 1
ATOM 1587 C CA . ARG A 1 219 ? 14.432 2.986 -15.617 1.00 94.25 219 ARG A CA 1
ATOM 1588 C C . ARG A 1 219 ? 15.717 2.164 -15.694 1.00 94.25 219 ARG A C 1
ATOM 1590 O O . ARG A 1 219 ? 16.726 2.707 -16.119 1.00 94.25 219 ARG A O 1
ATOM 1597 N N . PHE A 1 220 ? 15.704 0.881 -15.345 1.00 92.19 220 PHE A N 1
ATOM 1598 C CA . PHE A 1 220 ? 16.843 -0.001 -15.597 1.00 92.19 220 PHE A CA 1
ATOM 1599 C C . PHE A 1 220 ? 16.860 -0.563 -17.031 1.00 92.19 220 PHE A C 1
ATOM 1601 O O . PHE A 1 220 ? 17.877 -1.113 -17.435 1.00 92.19 220 PHE A O 1
ATOM 1608 N N . GLY A 1 221 ? 15.746 -0.502 -17.777 1.00 87.75 221 GLY A N 1
ATOM 1609 C CA . GLY A 1 221 ? 15.632 -1.087 -19.124 1.00 87.75 221 GLY A CA 1
ATOM 1610 C C . GLY A 1 221 ? 15.738 -2.622 -19.188 1.00 87.75 221 GLY A C 1
ATOM 1611 O O . GLY A 1 221 ? 15.795 -3.195 -20.273 1.00 87.75 221 GLY A O 1
ATOM 1612 N N . 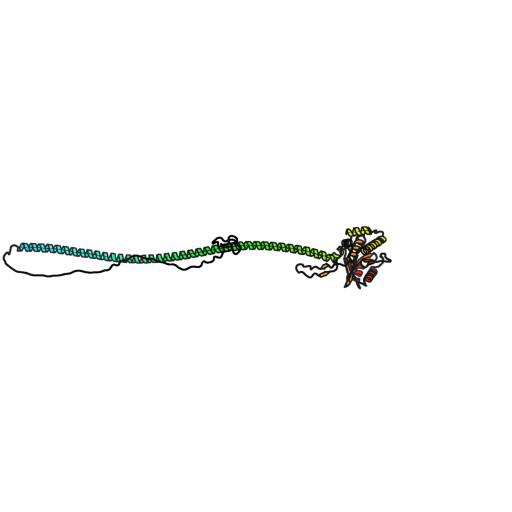LEU A 1 222 ? 15.770 -3.319 -18.045 1.00 77.50 222 LEU A N 1
ATOM 1613 C CA . LEU A 1 222 ? 16.112 -4.747 -17.948 1.00 77.50 222 LEU A CA 1
ATOM 1614 C C . LEU A 1 222 ? 14.932 -5.705 -18.213 1.00 77.50 222 LEU A C 1
ATOM 1616 O O . LEU A 1 222 ? 14.709 -6.655 -17.456 1.00 77.50 222 LEU A O 1
ATOM 1620 N N . GLY A 1 223 ? 14.194 -5.500 -19.303 1.00 78.94 223 GLY A N 1
ATOM 1621 C CA . GLY A 1 223 ? 13.071 -6.362 -19.676 1.00 78.94 223 GLY A CA 1
ATOM 1622 C C . GLY A 1 223 ? 12.475 -6.055 -21.049 1.00 78.94 223 GLY A C 1
ATOM 1623 O O . GLY A 1 223 ? 12.705 -4.990 -21.609 1.00 78.94 223 GLY A O 1
ATOM 1624 N N . GLU A 1 224 ? 11.673 -6.985 -21.575 1.00 84.50 224 GLU A N 1
ATOM 1625 C CA . GLU A 1 224 ? 10.915 -6.823 -22.832 1.00 84.50 224 GLU A CA 1
ATOM 1626 C C . GLU A 1 224 ? 9.946 -5.630 -22.770 1.00 84.50 224 GLU A C 1
ATOM 1628 O O . GLU A 1 224 ? 9.932 -4.783 -23.665 1.00 84.50 224 GLU A O 1
ATOM 1633 N N . GLU A 1 225 ? 9.170 -5.536 -21.686 1.00 85.88 225 GLU A N 1
ATOM 1634 C CA . GLU A 1 225 ? 8.196 -4.457 -21.481 1.00 85.88 225 GLU A CA 1
ATOM 1635 C C . GLU A 1 225 ? 8.881 -3.127 -21.119 1.00 85.88 225 GLU A C 1
ATOM 1637 O O . GLU A 1 225 ? 8.356 -2.068 -21.445 1.00 85.88 225 GLU A O 1
ATOM 1642 N N . ASP A 1 226 ? 10.072 -3.153 -20.514 1.00 89.62 226 ASP A N 1
ATOM 1643 C CA . ASP A 1 226 ? 10.804 -1.943 -20.121 1.00 89.62 226 ASP A CA 1
ATOM 1644 C C . ASP A 1 226 ? 11.631 -1.354 -21.271 1.00 89.62 226 ASP A C 1
ATOM 1646 O O . ASP A 1 226 ? 11.504 -0.170 -21.565 1.00 89.62 226 ASP A O 1
ATOM 1650 N N . ALA A 1 227 ? 12.446 -2.158 -21.963 1.00 94.00 227 ALA A N 1
ATOM 1651 C CA . ALA A 1 227 ? 13.368 -1.670 -22.992 1.00 94.00 227 ALA A CA 1
ATOM 1652 C C . ALA A 1 227 ? 12.646 -1.047 -24.199 1.00 94.00 227 ALA A C 1
ATOM 1654 O O . ALA A 1 227 ? 13.046 0.012 -24.689 1.00 94.00 227 ALA A O 1
ATOM 1655 N N . THR A 1 228 ? 11.558 -1.676 -24.656 1.00 95.50 228 THR A N 1
ATOM 1656 C CA . THR A 1 228 ? 10.788 -1.219 -25.827 1.00 95.50 228 THR A CA 1
ATOM 1657 C C . THR A 1 228 ? 10.142 0.152 -25.599 1.00 95.50 228 THR A C 1
ATOM 1659 O O . THR A 1 228 ? 10.085 0.963 -26.524 1.00 95.50 228 THR A O 1
ATOM 1662 N N . GLN A 1 229 ? 9.758 0.483 -24.355 1.00 95.75 229 GLN A N 1
ATOM 1663 C CA . GLN A 1 229 ? 9.176 1.786 -23.999 1.00 95.75 229 GLN A CA 1
ATOM 1664 C C . GLN A 1 229 ? 10.106 2.977 -24.278 1.00 95.75 229 GLN A C 1
ATOM 1666 O O . GLN A 1 229 ? 9.611 4.089 -24.459 1.00 95.75 229 GLN A O 1
ATOM 1671 N N . PHE A 1 230 ? 11.428 2.782 -24.331 1.00 97.62 230 PHE A N 1
ATOM 1672 C CA . PHE A 1 230 ? 12.376 3.873 -24.583 1.00 97.62 230 PHE A CA 1
ATOM 1673 C C . PHE A 1 230 ? 12.598 4.160 -26.078 1.00 97.62 230 PHE A C 1
ATOM 1675 O O . PHE A 1 230 ? 13.041 5.257 -26.429 1.00 97.62 230 PHE A O 1
ATOM 1682 N N . VAL A 1 231 ? 12.224 3.245 -26.981 1.00 97.69 231 VAL A N 1
ATOM 1683 C CA . VAL A 1 231 ? 12.244 3.491 -28.432 1.00 97.69 231 VAL A CA 1
ATOM 1684 C C . VAL A 1 231 ? 10.963 4.239 -28.811 1.00 97.69 231 VAL A C 1
ATOM 1686 O O . VAL A 1 231 ? 9.902 3.656 -29.008 1.00 97.69 231 VAL A O 1
ATOM 1689 N N . THR A 1 232 ? 11.052 5.569 -28.894 1.00 98.19 232 THR A N 1
ATOM 1690 C CA . THR A 1 232 ? 9.902 6.494 -28.958 1.00 98.19 232 THR A CA 1
ATOM 1691 C C . THR A 1 232 ? 9.862 7.317 -30.257 1.00 98.19 232 THR A C 1
ATOM 1693 O O . THR A 1 232 ? 9.972 8.545 -30.229 1.00 98.19 232 THR A O 1
ATOM 1696 N N . PRO A 1 233 ? 9.689 6.684 -31.437 1.00 97.88 233 PRO A N 1
ATOM 1697 C CA . PRO A 1 233 ? 9.675 7.392 -32.719 1.00 97.88 233 PRO A CA 1
ATOM 1698 C C . PRO A 1 233 ? 8.495 8.364 -32.872 1.00 97.88 233 PRO A C 1
ATOM 1700 O O . PRO A 1 233 ? 8.624 9.356 -33.583 1.00 97.88 233 PRO A O 1
ATOM 1703 N N . ASP A 1 234 ? 7.369 8.120 -32.198 1.00 97.44 234 ASP A N 1
ATOM 1704 C CA . ASP A 1 234 ? 6.181 8.986 -32.238 1.00 97.44 234 ASP A CA 1
ATOM 1705 C C . ASP A 1 234 ? 6.228 10.150 -31.219 1.00 97.44 234 ASP A C 1
ATOM 1707 O O . ASP A 1 234 ? 5.253 10.897 -31.089 1.00 97.44 234 ASP A O 1
ATOM 1711 N N . ASP A 1 235 ? 7.335 10.343 -30.484 1.00 98.25 235 ASP A N 1
ATOM 1712 C CA . ASP A 1 235 ? 7.472 11.499 -29.592 1.00 98.25 235 ASP A CA 1
ATOM 1713 C C . ASP A 1 235 ? 7.663 12.821 -30.363 1.00 98.25 235 ASP A C 1
ATOM 1715 O O . ASP A 1 235 ? 8.401 12.923 -31.346 1.00 98.25 235 ASP A O 1
ATOM 1719 N N . GLY A 1 236 ? 7.020 13.882 -29.866 1.00 98.06 236 GLY A N 1
ATOM 1720 C CA . GLY A 1 236 ? 7.006 15.190 -30.518 1.00 98.06 236 GLY A CA 1
ATOM 1721 C C . GLY A 1 236 ? 8.351 15.925 -30.517 1.00 98.06 236 GLY A C 1
ATOM 1722 O O . GLY A 1 236 ? 8.578 16.749 -31.401 1.00 98.06 236 GLY A O 1
ATOM 1723 N N . TYR A 1 237 ? 9.258 15.657 -29.572 1.00 98.31 237 TYR A N 1
ATOM 1724 C CA . TYR A 1 237 ? 10.620 16.203 -29.609 1.00 98.31 237 TYR A CA 1
ATOM 1725 C C . TYR A 1 237 ? 11.486 15.452 -30.625 1.00 98.31 237 TYR A C 1
ATOM 1727 O O . TYR A 1 237 ? 12.256 16.094 -31.345 1.00 98.31 237 TYR A O 1
ATOM 1735 N N . VAL A 1 238 ? 11.308 14.132 -30.745 1.00 98.69 238 VAL A N 1
ATOM 1736 C CA . VAL A 1 238 ? 11.964 13.308 -31.774 1.00 98.69 238 VAL A CA 1
ATOM 1737 C C . VAL A 1 238 ? 11.508 13.734 -33.177 1.00 98.69 238 VAL A C 1
ATOM 1739 O O . VAL A 1 238 ? 12.360 14.056 -34.009 1.00 98.69 238 VAL A O 1
ATOM 1742 N N . GLU A 1 239 ? 10.196 13.857 -33.427 1.00 98.38 239 GLU A N 1
ATOM 1743 C CA . GLU A 1 239 ? 9.647 14.325 -34.716 1.00 98.38 239 GLU A CA 1
ATOM 1744 C C . GLU A 1 239 ? 10.187 15.716 -35.094 1.00 98.38 239 GLU A C 1
ATOM 1746 O O . GLU A 1 239 ? 10.657 15.936 -36.217 1.00 98.38 239 GLU A O 1
ATOM 1751 N N . LEU A 1 240 ? 10.170 16.667 -34.150 1.00 98.38 240 LEU A N 1
ATOM 1752 C CA . LEU A 1 240 ? 10.677 18.022 -34.379 1.00 98.38 240 LEU A CA 1
ATOM 1753 C C . LEU A 1 240 ? 12.179 18.035 -34.690 1.00 98.38 240 LEU A C 1
ATOM 1755 O O . LEU A 1 240 ? 12.606 18.786 -35.572 1.00 98.38 240 LEU A O 1
ATOM 1759 N N . LEU A 1 241 ? 12.978 17.209 -34.007 1.00 98.62 241 LEU A N 1
ATOM 1760 C CA . LEU A 1 241 ? 14.412 17.103 -34.261 1.00 98.62 241 LEU A CA 1
ATOM 1761 C C . LEU A 1 241 ? 14.681 16.519 -35.655 1.00 98.62 241 LEU A C 1
ATOM 1763 O O . LEU A 1 241 ? 15.340 17.175 -36.465 1.00 98.62 241 LEU A O 1
ATOM 1767 N N . VAL A 1 242 ? 14.123 15.349 -35.975 1.00 98.62 242 VAL A N 1
ATOM 1768 C CA . VAL A 1 242 ? 14.294 14.672 -37.275 1.00 98.62 242 VAL A CA 1
ATOM 1769 C C . VAL A 1 242 ? 13.831 15.567 -38.427 1.00 98.62 242 VAL A C 1
ATOM 1771 O O . VAL A 1 242 ? 14.583 15.802 -39.381 1.00 98.62 242 VAL A O 1
ATOM 1774 N N . SER A 1 243 ? 12.646 16.175 -38.306 1.00 97.81 243 SER A N 1
ATOM 1775 C CA . SER A 1 243 ? 12.131 17.104 -39.314 1.00 97.81 243 SER A CA 1
ATOM 1776 C C . SER A 1 243 ? 12.995 18.364 -39.475 1.00 97.81 243 SER A C 1
ATOM 1778 O O . SER A 1 243 ? 12.937 18.989 -40.538 1.00 97.81 243 SER A O 1
ATOM 1780 N N . SER A 1 244 ? 13.773 18.762 -38.462 1.00 98.12 244 SER A N 1
ATOM 1781 C CA . SER A 1 244 ? 14.688 19.911 -38.544 1.00 98.12 244 SER A CA 1
ATOM 1782 C C . SER A 1 244 ? 16.048 19.568 -39.166 1.00 98.12 244 SER A C 1
ATOM 1784 O O . SER A 1 244 ? 16.634 20.415 -39.844 1.00 98.12 244 SER A O 1
ATOM 1786 N N . LEU A 1 245 ? 16.535 18.336 -38.966 1.00 98.12 245 LEU A N 1
ATOM 1787 C CA . LEU A 1 245 ? 17.840 17.872 -39.444 1.00 98.12 245 LEU A CA 1
ATOM 1788 C C . LEU A 1 245 ? 17.791 17.348 -40.883 1.00 98.12 245 LEU A C 1
ATOM 1790 O O . LEU A 1 245 ? 18.656 17.686 -41.692 1.00 98.12 245 LEU A O 1
ATOM 1794 N N . VAL A 1 246 ? 16.800 16.507 -41.193 1.00 97.88 246 VAL A N 1
ATOM 1795 C CA . VAL A 1 246 ? 16.748 15.715 -42.438 1.00 97.88 246 VAL A CA 1
ATOM 1796 C C . VAL A 1 246 ? 15.413 15.823 -43.180 1.00 97.88 246 VAL A C 1
ATOM 1798 O O . VAL A 1 246 ? 15.386 15.677 -44.405 1.00 97.88 246 VAL A O 1
ATOM 1801 N N . GLY A 1 247 ? 14.322 16.149 -42.478 1.00 94.75 247 GLY A N 1
ATOM 1802 C CA . GLY A 1 247 ? 12.972 16.179 -43.044 1.00 94.75 247 GLY A CA 1
ATOM 1803 C C . GLY A 1 247 ? 12.331 14.789 -43.037 1.00 94.75 247 GLY A C 1
ATOM 1804 O O . GLY A 1 247 ? 12.425 14.076 -42.046 1.00 94.75 247 GLY A O 1
ATOM 1805 N N . HIS A 1 248 ? 11.689 14.403 -44.142 1.00 92.19 248 HIS A N 1
ATOM 1806 C CA . HIS A 1 248 ? 11.078 13.078 -44.315 1.00 92.19 248 HIS A CA 1
ATOM 1807 C C . HIS A 1 248 ? 11.851 12.250 -45.351 1.00 92.19 248 HIS A C 1
ATOM 1809 O O . HIS A 1 248 ? 12.394 12.813 -46.308 1.00 92.19 248 HIS A O 1
ATOM 1815 N N . ILE A 1 249 ? 11.848 10.922 -45.205 1.00 95.56 249 ILE A N 1
ATOM 1816 C CA . ILE A 1 249 ? 12.526 10.006 -46.130 1.00 95.56 249 ILE A CA 1
ATOM 1817 C C . ILE A 1 249 ? 11.981 10.068 -47.568 1.00 95.56 249 ILE A C 1
ATOM 1819 O O . ILE A 1 249 ? 10.776 10.033 -47.827 1.00 95.56 249 ILE A O 1
ATOM 1823 N N . ASP A 1 250 ? 12.901 10.097 -48.536 1.00 94.56 250 ASP A N 1
ATOM 1824 C CA . ASP A 1 250 ? 12.608 9.846 -49.948 1.00 94.56 250 ASP A CA 1
ATOM 1825 C C . ASP A 1 250 ? 12.877 8.370 -50.267 1.00 94.56 250 ASP A C 1
ATOM 1827 O O . ASP A 1 250 ? 13.988 7.987 -50.641 1.00 94.56 250 ASP A O 1
ATOM 1831 N N . TYR A 1 251 ? 11.836 7.538 -50.159 1.00 94.00 251 TYR A N 1
ATOM 1832 C CA . TYR A 1 251 ? 11.883 6.108 -50.493 1.00 94.00 251 TYR A CA 1
ATOM 1833 C C . TYR A 1 251 ? 12.326 5.807 -51.943 1.00 94.00 251 TYR A C 1
ATOM 1835 O O . TYR A 1 251 ? 12.641 4.659 -52.259 1.00 94.00 251 TYR A O 1
ATOM 1843 N N . SER A 1 252 ? 12.360 6.803 -52.842 1.00 95.94 252 SER A N 1
ATOM 1844 C CA . SER A 1 252 ? 12.891 6.647 -54.205 1.00 95.94 252 SER A CA 1
ATOM 1845 C C . SER A 1 252 ? 14.404 6.898 -54.312 1.00 95.94 252 SER A C 1
ATOM 1847 O O . SER A 1 252 ? 15.005 6.595 -55.346 1.00 95.94 252 SER A O 1
ATOM 1849 N N . ASN A 1 253 ? 15.036 7.411 -53.251 1.00 96.06 253 ASN A N 1
ATOM 1850 C CA . ASN A 1 253 ? 16.420 7.874 -53.242 1.00 96.06 253 ASN A CA 1
ATOM 1851 C C . ASN A 1 253 ? 17.173 7.427 -51.977 1.00 96.06 253 ASN A C 1
ATOM 1853 O O . ASN A 1 253 ? 17.636 8.236 -51.172 1.00 96.06 253 ASN A O 1
ATOM 1857 N N . TRP A 1 254 ? 17.369 6.115 -51.839 1.00 93.94 254 TRP A N 1
ATOM 1858 C CA . TRP A 1 254 ? 18.114 5.521 -50.721 1.00 93.94 254 TRP A CA 1
ATOM 1859 C C . TRP A 1 254 ? 19.531 6.084 -50.526 1.00 93.94 254 TRP A C 1
ATOM 1861 O O . TRP A 1 254 ? 20.010 6.138 -49.400 1.00 93.94 254 TRP A O 1
ATOM 1871 N N . ASN A 1 255 ? 20.186 6.594 -51.574 1.00 95.12 255 ASN A N 1
ATOM 1872 C CA . ASN A 1 255 ? 21.479 7.276 -51.433 1.00 95.12 255 ASN A CA 1
ATOM 1873 C C . ASN A 1 255 ? 21.386 8.566 -50.594 1.00 95.12 255 ASN A C 1
ATOM 1875 O O . ASN A 1 255 ? 22.351 8.914 -49.918 1.00 95.12 255 ASN A O 1
ATOM 1879 N N . LYS A 1 256 ? 20.245 9.269 -50.624 1.00 96.50 256 LYS A N 1
ATOM 1880 C CA . LYS A 1 256 ? 19.958 10.403 -49.731 1.00 96.50 256 LYS A CA 1
ATOM 1881 C C . LYS A 1 256 ? 19.539 9.915 -48.344 1.00 96.50 256 LYS A C 1
ATOM 1883 O O . LYS A 1 256 ? 20.038 10.461 -47.370 1.00 96.50 256 LYS A O 1
ATOM 1888 N N . ALA A 1 257 ? 18.730 8.856 -48.252 1.00 97.62 257 ALA A N 1
ATOM 1889 C CA . ALA A 1 257 ? 18.354 8.265 -46.964 1.00 97.62 257 ALA A CA 1
ATOM 1890 C C . ALA A 1 257 ? 19.581 7.837 -46.136 1.00 97.62 257 ALA A C 1
ATOM 1892 O O . ALA A 1 257 ? 19.681 8.187 -44.966 1.00 97.62 257 ALA A O 1
ATOM 1893 N N . TRP A 1 258 ? 20.578 7.189 -46.749 1.00 97.56 258 TRP A N 1
ATOM 1894 C CA . TRP A 1 258 ? 21.827 6.840 -46.058 1.00 97.56 258 TRP A CA 1
ATOM 1895 C C . TRP A 1 258 ? 22.678 8.056 -45.670 1.00 97.56 258 TRP A C 1
ATOM 1897 O O . TRP A 1 258 ? 23.341 8.022 -44.638 1.00 97.56 258 TRP A O 1
ATOM 1907 N N . GLN A 1 259 ? 22.637 9.149 -46.438 1.00 97.94 259 GLN A N 1
ATOM 1908 C CA . GLN A 1 259 ? 23.284 10.410 -46.048 1.00 97.94 259 GLN A CA 1
ATOM 1909 C C . GLN A 1 259 ? 22.573 11.077 -44.863 1.00 97.94 259 GLN A C 1
ATOM 1911 O O . GLN A 1 259 ? 23.242 11.649 -44.006 1.00 97.94 259 GLN A O 1
ATOM 1916 N N . ASP A 1 260 ? 21.247 10.965 -44.788 1.00 98.62 260 ASP A N 1
ATOM 1917 C CA . ASP A 1 260 ? 20.427 11.489 -43.693 1.00 98.62 260 ASP A CA 1
ATOM 1918 C C . ASP A 1 260 ? 20.599 10.671 -42.410 1.00 98.62 260 ASP A C 1
ATOM 1920 O O . ASP A 1 260 ? 20.861 11.241 -41.355 1.00 98.62 260 ASP A O 1
ATOM 1924 N N . ILE A 1 261 ? 20.578 9.340 -42.502 1.00 98.69 261 ILE A N 1
ATOM 1925 C CA . ILE A 1 261 ? 20.891 8.430 -41.390 1.00 98.69 261 ILE A CA 1
ATOM 1926 C C . ILE A 1 261 ? 22.320 8.676 -40.878 1.00 98.69 261 ILE A C 1
ATOM 1928 O O . ILE A 1 261 ? 22.531 8.820 -39.673 1.00 98.69 261 ILE A O 1
ATOM 1932 N N . GLN A 1 262 ? 23.302 8.825 -41.778 1.00 98.56 262 GLN A N 1
ATOM 1933 C CA . GLN A 1 262 ? 24.670 9.182 -41.391 1.00 98.56 262 GLN A CA 1
ATOM 1934 C C . GLN A 1 262 ? 24.750 10.578 -40.747 1.00 98.56 262 GLN A C 1
ATOM 1936 O O . GLN A 1 262 ? 25.577 10.788 -39.858 1.00 98.56 262 GLN A O 1
ATOM 1941 N N . TYR A 1 263 ? 23.906 11.527 -41.165 1.00 98.69 263 TYR A N 1
ATOM 1942 C CA . TYR A 1 263 ? 23.829 12.856 -40.558 1.00 98.69 263 TYR A CA 1
ATOM 1943 C C . TYR A 1 263 ? 23.176 12.826 -39.171 1.00 98.69 263 TYR A C 1
ATOM 1945 O O . TYR A 1 263 ? 23.670 13.512 -38.285 1.00 98.69 263 TYR A O 1
ATOM 1953 N N . MET A 1 264 ? 22.155 11.994 -38.940 1.00 98.81 264 MET A N 1
ATOM 1954 C CA . MET A 1 264 ? 21.552 11.794 -37.614 1.00 98.81 264 MET A CA 1
ATOM 1955 C C . MET A 1 264 ? 22.528 11.116 -36.642 1.00 98.81 264 MET A C 1
ATOM 1957 O O . MET A 1 264 ? 22.756 11.647 -35.557 1.00 98.81 264 MET A O 1
ATOM 1961 N N . TYR A 1 265 ? 23.211 10.043 -37.061 1.00 98.75 265 TYR A N 1
ATOM 1962 C CA . TYR A 1 265 ? 24.316 9.434 -36.299 1.00 98.75 265 TYR A CA 1
ATOM 1963 C C . TYR A 1 265 ? 25.403 10.466 -35.949 1.00 98.75 265 TYR A C 1
ATOM 1965 O O . TYR A 1 265 ? 25.842 10.572 -34.802 1.00 98.75 265 TYR A O 1
ATOM 1973 N N . ALA A 1 266 ? 25.816 11.274 -36.932 1.00 98.56 266 ALA A N 1
ATOM 1974 C CA . ALA A 1 266 ? 26.795 12.332 -36.715 1.00 98.56 266 ALA A CA 1
ATOM 1975 C C . ALA A 1 266 ? 26.243 13.497 -35.877 1.00 98.56 266 ALA A C 1
ATOM 1977 O O . ALA A 1 266 ? 27.037 14.209 -35.270 1.00 98.56 266 ALA A O 1
ATOM 1978 N N . TRP A 1 267 ? 24.930 13.719 -35.826 1.00 98.69 267 TRP A N 1
ATOM 1979 C CA . TRP A 1 267 ? 24.332 14.724 -34.957 1.00 98.69 267 TRP A CA 1
ATOM 1980 C C . TRP A 1 267 ? 24.386 14.261 -33.502 1.00 98.69 267 TRP A C 1
ATOM 1982 O O . TRP A 1 267 ? 25.007 14.957 -32.703 1.00 98.69 267 TRP A O 1
ATOM 1992 N N . VAL A 1 268 ? 23.862 13.070 -33.183 1.00 98.75 268 VAL A N 1
ATOM 1993 C CA . VAL A 1 268 ? 23.869 12.513 -31.814 1.00 98.75 268 VAL A CA 1
ATOM 1994 C C . VAL A 1 268 ? 25.289 12.538 -31.244 1.00 98.75 268 VAL A C 1
ATOM 1996 O O . VAL A 1 268 ? 25.556 13.233 -30.267 1.00 98.75 268 VAL A O 1
ATOM 1999 N N . ARG A 1 269 ? 26.245 11.930 -31.956 1.00 97.94 269 ARG A N 1
ATOM 2000 C CA . ARG A 1 269 ? 27.656 11.829 -31.545 1.00 97.94 269 ARG A CA 1
ATOM 2001 C C . ARG A 1 269 ? 28.388 1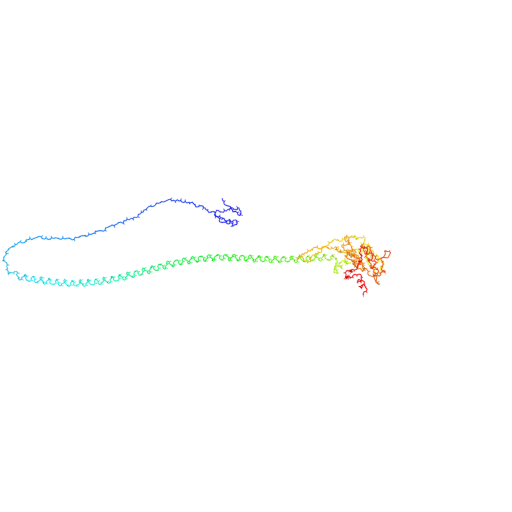3.170 -31.333 1.00 97.94 269 ARG A C 1
ATOM 2003 O O . ARG A 1 269 ? 29.440 13.190 -30.702 1.00 97.94 269 ARG A O 1
ATOM 2010 N N . ASN A 1 270 ? 27.910 14.276 -31.912 1.00 97.94 270 ASN A N 1
ATOM 2011 C CA . ASN A 1 270 ? 28.556 15.594 -31.789 1.00 97.94 270 ASN A CA 1
ATOM 2012 C C . ASN A 1 270 ? 27.778 16.594 -30.913 1.00 97.94 270 ASN A C 1
ATOM 2014 O O . ASN A 1 270 ? 28.292 17.691 -30.696 1.00 97.94 270 ASN A O 1
ATOM 2018 N N . ASN A 1 271 ? 26.563 16.261 -30.460 1.00 98.19 271 ASN A N 1
ATOM 2019 C CA . ASN A 1 271 ? 25.703 17.169 -29.685 1.00 98.19 271 ASN A CA 1
ATOM 2020 C C . ASN A 1 271 ? 25.209 16.560 -28.359 1.00 98.19 271 ASN A C 1
ATOM 2022 O O . ASN A 1 271 ? 24.747 17.319 -27.518 1.00 98.19 271 ASN A O 1
ATOM 2026 N N . ILE A 1 272 ? 25.332 15.243 -28.155 1.00 98.44 272 ILE A N 1
ATOM 2027 C CA . ILE A 1 272 ? 25.102 14.586 -26.862 1.00 98.44 272 ILE A CA 1
ATOM 2028 C C . ILE A 1 272 ? 26.461 14.337 -26.189 1.00 98.44 272 ILE A C 1
ATOM 2030 O O . ILE A 1 272 ? 27.318 13.652 -26.751 1.00 98.44 272 ILE A O 1
ATOM 2034 N N . GLU A 1 273 ? 26.692 14.916 -25.009 1.00 97.69 273 GLU A N 1
ATOM 2035 C CA . GLU A 1 273 ? 27.897 14.662 -24.207 1.00 97.69 273 GLU A CA 1
ATOM 2036 C C . GLU A 1 273 ? 27.770 13.328 -23.452 1.00 97.69 273 GLU A C 1
ATOM 2038 O O . GLU A 1 273 ? 26.767 13.075 -22.787 1.00 97.69 273 GLU A O 1
ATOM 2043 N N . TYR A 1 274 ? 28.795 12.469 -23.532 1.00 96.94 274 TYR A N 1
ATOM 2044 C CA . TYR A 1 274 ? 28.793 11.190 -22.817 1.00 96.94 274 TYR A CA 1
ATOM 2045 C C . TYR A 1 274 ? 28.862 11.429 -21.304 1.00 96.94 274 TYR A C 1
ATOM 2047 O O . TYR A 1 274 ? 29.894 11.872 -20.787 1.00 96.94 274 TYR A O 1
ATOM 2055 N N . ASN A 1 275 ? 27.787 11.103 -20.590 1.00 94.56 275 ASN A N 1
ATOM 2056 C CA . ASN A 1 275 ? 27.684 11.261 -19.145 1.00 94.56 275 ASN A CA 1
ATOM 2057 C C . ASN A 1 275 ? 27.246 9.943 -18.504 1.00 94.56 275 ASN A C 1
ATOM 2059 O O . ASN A 1 275 ? 26.106 9.547 -18.694 1.00 94.56 275 ASN A O 1
ATOM 2063 N N . TYR A 1 276 ? 28.128 9.356 -17.689 1.00 91.19 276 TYR A N 1
ATOM 2064 C CA . TYR A 1 276 ? 27.837 8.148 -16.915 1.00 91.19 276 TYR A CA 1
ATOM 2065 C C . TYR A 1 276 ? 26.691 8.329 -15.924 1.00 91.19 276 TYR A C 1
ATOM 2067 O O . TYR A 1 276 ? 26.598 9.357 -15.237 1.00 91.19 276 TYR A O 1
ATOM 2075 N N . ASP A 1 277 ? 25.930 7.261 -15.757 1.00 91.06 277 ASP A N 1
ATOM 2076 C CA . ASP A 1 277 ? 24.756 7.259 -14.910 1.00 91.06 277 ASP A CA 1
ATOM 2077 C C . ASP A 1 277 ? 24.945 7.489 -13.404 1.00 91.06 277 ASP A C 1
ATOM 2079 O O . ASP A 1 277 ? 25.964 7.179 -12.768 1.00 91.06 277 ASP A O 1
ATOM 2083 N N . THR A 1 278 ? 23.882 8.030 -12.799 1.00 87.25 278 THR A N 1
ATOM 2084 C CA . THR A 1 278 ? 23.774 8.196 -11.345 1.00 87.25 278 THR A CA 1
ATOM 2085 C C . THR A 1 278 ? 23.094 6.972 -10.732 1.00 87.25 278 THR A C 1
ATOM 2087 O O . THR A 1 278 ? 21.914 6.762 -10.997 1.00 87.25 278 THR A O 1
ATOM 2090 N N . PRO A 1 279 ? 23.767 6.198 -9.854 1.00 89.00 279 PRO A N 1
ATOM 2091 C CA . PRO A 1 279 ? 23.201 4.960 -9.338 1.00 89.00 279 PRO A CA 1
ATOM 2092 C C . PRO A 1 279 ? 21.843 5.131 -8.650 1.00 89.00 279 PRO A C 1
ATOM 2094 O O . PRO A 1 279 ? 21.712 5.883 -7.677 1.00 89.00 279 PRO A O 1
ATOM 2097 N N . LEU A 1 280 ? 20.865 4.362 -9.123 1.00 91.69 280 LEU A N 1
ATOM 2098 C CA . LEU A 1 280 ? 19.530 4.247 -8.552 1.00 91.69 280 LEU A CA 1
ATOM 2099 C C . LEU A 1 280 ? 19.476 3.193 -7.426 1.00 91.69 280 LEU A C 1
ATOM 2101 O O . LEU A 1 280 ? 20.252 2.230 -7.419 1.00 91.69 280 LEU A O 1
ATOM 2105 N N . PRO A 1 281 ? 18.556 3.343 -6.455 1.00 92.31 281 PRO A N 1
ATOM 2106 C CA . PRO A 1 281 ? 18.348 2.359 -5.402 1.00 92.31 281 PRO A CA 1
ATOM 2107 C C . PRO A 1 281 ? 17.442 1.215 -5.880 1.00 92.31 281 PRO A C 1
ATOM 2109 O O . PRO A 1 281 ? 16.301 1.450 -6.266 1.00 92.31 281 PRO A O 1
ATOM 2112 N N . VAL A 1 282 ? 17.895 -0.031 -5.744 1.00 90.25 282 VAL A N 1
ATOM 2113 C CA . VAL A 1 282 ? 17.011 -1.204 -5.825 1.00 90.25 282 VAL A CA 1
ATOM 2114 C C . VAL A 1 282 ? 16.244 -1.293 -4.506 1.00 90.25 282 VAL A C 1
ATOM 2116 O O . VAL A 1 282 ? 16.840 -1.407 -3.427 1.00 90.25 282 VAL A O 1
ATOM 2119 N N . LEU A 1 283 ? 14.919 -1.179 -4.578 1.00 88.88 28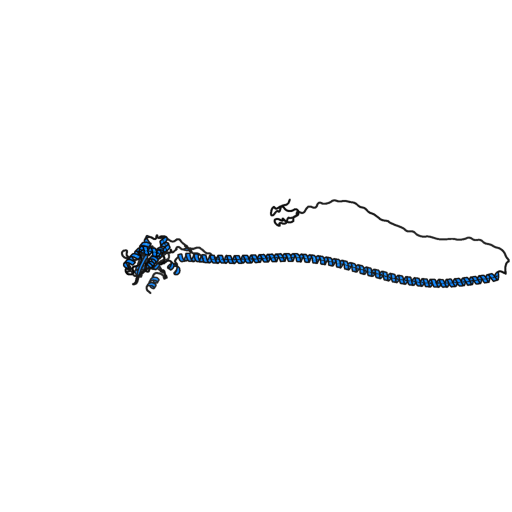3 LEU A N 1
ATOM 2120 C CA . LEU A 1 283 ? 14.049 -1.055 -3.411 1.00 88.88 283 LEU A CA 1
ATOM 2121 C C . LEU A 1 283 ? 13.438 -2.411 -3.004 1.00 88.88 283 LEU A C 1
ATOM 2123 O O . LEU A 1 283 ? 13.049 -3.205 -3.855 1.00 88.88 283 LEU A O 1
ATOM 2127 N N . PRO A 1 284 ? 13.312 -2.709 -1.697 1.00 85.56 284 PRO A N 1
ATOM 2128 C CA . PRO A 1 284 ? 12.756 -3.982 -1.251 1.00 85.56 284 PRO A CA 1
ATOM 2129 C C . PRO A 1 284 ? 11.228 -4.028 -1.418 1.00 85.56 284 PRO A C 1
ATOM 2131 O O . PRO A 1 284 ? 10.511 -3.374 -0.665 1.00 85.56 284 PRO A O 1
ATOM 2134 N N . LEU A 1 285 ? 10.736 -4.902 -2.306 1.00 73.69 285 LEU A N 1
ATOM 2135 C CA . LEU A 1 285 ? 9.314 -5.156 -2.643 1.00 73.69 285 LEU A CA 1
ATOM 2136 C C . LEU A 1 285 ? 8.313 -5.313 -1.468 1.00 73.69 285 LEU A C 1
ATOM 2138 O O . LEU A 1 285 ? 7.106 -5.346 -1.693 1.00 73.69 285 LEU A O 1
ATOM 2142 N N . ASP A 1 286 ? 8.765 -5.448 -0.217 1.00 74.06 286 ASP A N 1
ATOM 2143 C CA . ASP A 1 286 ? 7.900 -5.516 0.966 1.00 74.06 286 ASP A CA 1
ATOM 2144 C C . ASP A 1 286 ? 8.301 -4.476 2.025 1.00 74.06 286 ASP A C 1
ATOM 2146 O O . ASP A 1 286 ? 9.180 -4.696 2.868 1.00 74.06 286 ASP A O 1
ATOM 2150 N N . LEU A 1 287 ? 7.574 -3.356 2.013 1.00 73.25 287 LEU A N 1
ATOM 2151 C CA . LEU A 1 287 ? 7.713 -2.233 2.943 1.00 73.25 287 LEU A CA 1
ATOM 2152 C C . LEU A 1 287 ? 7.542 -2.633 4.425 1.00 73.25 287 LEU A C 1
ATOM 2154 O O . LEU A 1 287 ? 8.100 -1.984 5.309 1.00 73.25 287 LEU A O 1
ATOM 2158 N N . LEU A 1 288 ? 6.769 -3.687 4.718 1.00 73.81 288 LEU A N 1
ATOM 2159 C CA . LEU A 1 288 ? 6.439 -4.119 6.083 1.00 73.81 288 LEU A CA 1
ATOM 2160 C C . LEU A 1 288 ? 7.461 -5.109 6.657 1.00 73.81 288 LEU A C 1
ATOM 2162 O O . LEU A 1 288 ? 7.627 -5.176 7.877 1.00 73.81 288 LEU A O 1
ATOM 2166 N N . LYS A 1 289 ? 8.159 -5.866 5.802 1.00 79.12 289 LYS A N 1
ATOM 2167 C CA . LYS A 1 289 ? 9.338 -6.661 6.184 1.00 79.12 289 LYS A CA 1
ATOM 2168 C C . LYS A 1 289 ? 10.602 -5.800 6.268 1.00 79.12 289 LYS A C 1
ATOM 2170 O O . LYS A 1 289 ? 11.433 -6.042 7.145 1.00 79.12 289 LYS A O 1
ATOM 2175 N N . GLY A 1 290 ? 10.732 -4.811 5.380 1.00 70.38 290 GLY A N 1
ATOM 2176 C CA . GLY A 1 290 ? 11.961 -4.047 5.173 1.00 70.38 290 GLY A CA 1
ATOM 2177 C C . GLY A 1 290 ? 13.083 -4.883 4.539 1.00 70.38 290 GLY A C 1
ATOM 2178 O O . GLY A 1 290 ? 12.943 -6.086 4.318 1.00 70.38 290 GLY A O 1
ATOM 2179 N N . GLY A 1 291 ? 14.223 -4.247 4.260 1.00 78.06 291 GLY A N 1
ATOM 2180 C CA . GLY A 1 291 ? 15.373 -4.893 3.622 1.00 78.06 291 GLY A CA 1
ATOM 2181 C C . GLY A 1 291 ? 16.638 -4.033 3.638 1.00 78.06 291 GLY A C 1
ATOM 2182 O O . GLY A 1 291 ? 16.676 -2.980 4.280 1.00 78.06 291 GLY A O 1
ATOM 2183 N N . SER A 1 292 ? 17.674 -4.491 2.931 1.00 81.75 292 SER A N 1
ATOM 2184 C CA . SER A 1 292 ? 18.738 -3.614 2.433 1.00 81.75 292 SER A CA 1
ATOM 2185 C C . SER A 1 292 ? 18.189 -2.685 1.344 1.00 81.75 292 SER A C 1
ATOM 2187 O O . SER A 1 292 ? 17.134 -2.942 0.768 1.00 81.75 292 SER A O 1
ATOM 2189 N N . ILE A 1 293 ? 18.916 -1.599 1.084 1.00 87.50 293 ILE A N 1
ATOM 2190 C CA . ILE A 1 293 ? 18.840 -0.877 -0.186 1.00 87.50 293 ILE A CA 1
ATOM 2191 C C . ILE A 1 293 ? 20.165 -1.159 -0.875 1.00 87.50 293 ILE A C 1
ATOM 2193 O O . ILE A 1 293 ? 21.220 -0.758 -0.369 1.00 87.50 293 ILE A O 1
ATOM 2197 N N . ASP A 1 294 ? 20.091 -1.875 -1.984 1.00 88.12 294 ASP A N 1
ATOM 2198 C CA . ASP A 1 294 ? 21.216 -2.111 -2.878 1.00 88.12 294 ASP A CA 1
ATOM 2199 C C . ASP A 1 294 ? 21.181 -1.056 -4.002 1.00 88.12 294 ASP A C 1
ATOM 2201 O O . ASP A 1 294 ? 20.198 -0.329 -4.142 1.00 88.12 294 ASP A O 1
ATOM 2205 N N . TRP A 1 295 ? 22.274 -0.884 -4.746 1.00 90.31 295 TRP A N 1
ATOM 2206 C CA . TRP A 1 295 ? 22.419 0.220 -5.706 1.00 90.31 295 TRP A CA 1
ATOM 2207 C C . TRP A 1 295 ? 22.835 -0.308 -7.072 1.00 90.31 295 TRP A C 1
ATOM 2209 O O . TRP A 1 295 ? 23.874 -0.964 -7.186 1.00 90.31 295 TRP A O 1
ATOM 2219 N N . PHE A 1 296 ? 22.032 0.005 -8.083 1.00 88.94 296 PHE A N 1
ATOM 2220 C CA . PHE A 1 296 ? 22.258 -0.349 -9.481 1.00 88.94 296 PHE A CA 1
ATOM 2221 C C . PHE A 1 296 ? 22.724 0.886 -10.266 1.00 88.94 296 PHE A C 1
ATOM 2223 O O . PHE A 1 296 ? 22.601 1.999 -9.756 1.00 88.94 296 PHE A O 1
ATOM 2230 N N . ARG A 1 297 ? 23.365 0.713 -11.429 1.00 87.31 297 ARG A N 1
ATOM 2231 C CA . ARG A 1 297 ? 24.135 1.782 -12.101 1.00 87.31 297 ARG A CA 1
ATOM 2232 C C . ARG A 1 297 ? 23.692 2.109 -13.531 1.00 87.31 297 ARG A C 1
ATOM 2234 O O . ARG A 1 297 ? 24.478 2.682 -14.268 1.00 87.31 297 ARG A O 1
ATOM 2241 N N . GLU A 1 298 ? 22.421 1.863 -13.817 1.00 88.81 298 GLU A N 1
ATOM 2242 C CA . GLU A 1 298 ? 21.753 2.231 -15.068 1.00 88.81 298 GLU A CA 1
ATOM 2243 C C . GLU A 1 298 ? 20.491 3.064 -14.736 1.00 88.81 298 GLU A C 1
ATOM 2245 O O . GLU A 1 298 ? 19.828 2.827 -13.714 1.00 88.81 298 GLU A O 1
ATOM 2250 N N . PHE A 1 299 ? 20.180 4.039 -15.584 1.00 93.62 299 PHE A N 1
ATOM 2251 C CA . PHE A 1 299 ? 19.021 4.929 -15.601 1.00 93.62 299 PHE A CA 1
ATOM 2252 C C . PHE A 1 299 ? 18.773 5.362 -17.060 1.00 93.62 299 PHE A C 1
ATOM 2254 O O . PHE A 1 299 ? 19.134 6.451 -17.495 1.00 93.62 299 PHE A O 1
ATOM 2261 N N . TRP A 1 300 ? 18.100 4.509 -17.829 1.00 95.38 300 TRP A N 1
ATOM 2262 C CA . TRP A 1 300 ? 17.798 4.793 -19.232 1.00 95.38 300 TRP A CA 1
ATOM 2263 C C . TRP A 1 300 ? 16.956 6.070 -19.353 1.00 95.38 300 TRP A C 1
ATOM 2265 O O . TRP A 1 300 ? 15.883 6.196 -18.739 1.00 95.38 300 TRP A O 1
ATOM 2275 N N . GLN A 1 301 ? 17.432 7.034 -20.142 1.00 96.50 301 GLN A N 1
ATOM 2276 C CA . GLN A 1 301 ? 16.685 8.237 -20.483 1.00 96.50 301 GLN A CA 1
ATOM 2277 C C . GLN A 1 301 ? 15.727 7.962 -21.642 1.00 96.50 301 GLN A C 1
ATOM 2279 O O . GLN A 1 301 ? 16.028 7.226 -22.583 1.00 96.50 301 GLN A O 1
ATOM 2284 N N . TYR A 1 302 ? 14.571 8.626 -21.636 1.00 98.00 302 TYR A N 1
ATOM 2285 C CA . TYR A 1 302 ? 13.779 8.719 -22.858 1.00 98.00 302 TYR A CA 1
ATOM 2286 C C . TYR A 1 302 ? 14.503 9.631 -23.863 1.00 98.00 302 TYR A C 1
ATOM 2288 O O . TYR A 1 302 ? 15.021 10.672 -23.460 1.00 98.00 302 TYR A O 1
ATOM 2296 N N . PRO A 1 303 ? 14.456 9.350 -25.176 1.00 98.56 303 PRO A N 1
ATOM 2297 C CA . PRO A 1 303 ? 15.001 10.213 -26.228 1.00 98.56 303 PRO A CA 1
ATOM 2298 C C . PRO A 1 303 ? 14.666 11.706 -26.087 1.00 98.56 303 PRO A C 1
ATOM 2300 O O . PRO A 1 303 ? 15.518 12.557 -26.330 1.00 98.56 303 PRO A O 1
ATOM 2303 N N . ALA A 1 304 ? 13.453 12.047 -25.639 1.00 98.38 304 ALA A N 1
ATOM 2304 C CA . ALA A 1 304 ? 13.050 13.428 -25.357 1.00 98.38 304 ALA A CA 1
ATOM 2305 C C . ALA A 1 304 ? 13.827 14.078 -24.190 1.00 98.38 304 ALA A C 1
ATOM 2307 O O . ALA A 1 304 ? 14.081 15.284 -24.209 1.00 98.38 304 ALA A O 1
ATOM 2308 N N . GLU A 1 305 ? 14.221 13.293 -23.185 1.00 98.00 305 GLU A N 1
ATOM 2309 C CA . GLU A 1 305 ? 15.073 13.721 -22.071 1.00 98.00 305 GLU A CA 1
ATOM 2310 C C . GLU A 1 305 ? 16.522 13.887 -22.543 1.00 98.00 305 GLU A C 1
ATOM 2312 O O . GLU A 1 305 ? 17.091 14.952 -22.313 1.00 98.00 305 GLU A O 1
ATOM 2317 N N . THR A 1 306 ? 17.065 12.937 -23.315 1.00 98.38 306 THR A N 1
ATOM 2318 C CA . THR A 1 306 ? 18.408 13.035 -23.921 1.00 98.38 306 THR A CA 1
ATOM 2319 C C . THR A 1 306 ? 18.539 14.276 -24.817 1.00 98.38 306 THR A C 1
ATOM 2321 O O . THR A 1 306 ? 19.532 15.001 -24.746 1.00 98.38 306 THR A O 1
ATOM 2324 N N . ILE A 1 307 ? 17.508 14.582 -25.620 1.00 98.19 307 ILE A N 1
ATOM 2325 C CA . ILE A 1 307 ? 17.419 15.811 -26.436 1.00 98.19 307 ILE A CA 1
ATOM 2326 C C . ILE A 1 307 ? 17.388 17.073 -25.560 1.00 98.19 307 ILE A C 1
ATOM 2328 O O . ILE A 1 307 ? 17.979 18.087 -25.927 1.00 98.19 307 ILE A O 1
ATOM 2332 N N . TYR A 1 308 ? 16.675 17.046 -24.431 1.00 97.81 308 TYR A N 1
ATOM 2333 C CA . TYR A 1 308 ? 16.528 18.202 -23.540 1.00 97.81 308 TYR A CA 1
ATOM 2334 C C . TYR A 1 308 ? 17.766 18.455 -22.663 1.00 97.81 308 TYR A C 1
ATOM 2336 O O . TYR A 1 308 ? 18.045 19.604 -22.313 1.00 97.81 308 TYR A O 1
ATOM 2344 N N . LEU A 1 309 ? 18.483 17.394 -22.290 1.00 96.81 309 LEU A N 1
ATOM 2345 C CA . LEU A 1 309 ? 19.655 17.433 -21.416 1.00 96.81 309 LEU A CA 1
ATOM 2346 C C . LEU A 1 309 ? 20.974 17.622 -22.178 1.00 96.81 309 LEU A C 1
ATOM 2348 O O . LEU A 1 309 ? 21.954 18.052 -21.572 1.00 96.81 309 LEU A O 1
ATOM 2352 N N . GLU A 1 310 ? 20.997 17.331 -23.484 1.00 97.50 310 GLU A N 1
ATOM 2353 C CA . GLU A 1 310 ? 22.199 17.332 -24.336 1.00 97.50 310 GLU A CA 1
ATOM 2354 C C . GLU A 1 310 ? 23.311 16.389 -23.803 1.00 97.50 310 GLU A C 1
ATOM 2356 O O . GLU A 1 310 ? 24.486 16.543 -24.140 1.00 97.50 310 GLU A O 1
ATOM 2361 N N . HIS A 1 311 ? 22.957 15.387 -22.982 1.00 96.31 311 HIS A N 1
ATOM 2362 C CA . HIS A 1 311 ? 23.890 14.409 -22.412 1.00 96.31 311 HIS A CA 1
ATOM 2363 C C . HIS A 1 311 ? 23.263 13.026 -22.164 1.00 96.31 311 HIS A C 1
ATOM 2365 O O . HIS A 1 311 ? 22.073 12.917 -21.868 1.00 96.31 311 HIS A O 1
ATOM 2371 N N . GLY A 1 312 ? 24.089 11.982 -22.223 1.00 96.62 312 GLY A N 1
ATOM 2372 C CA . GLY A 1 312 ? 23.711 10.582 -21.992 1.00 96.62 312 GLY A CA 1
ATOM 2373 C C . GLY A 1 312 ? 24.807 9.616 -22.443 1.00 96.62 312 GLY A C 1
ATOM 2374 O O . GLY A 1 312 ? 25.634 9.983 -23.284 1.00 96.62 312 GLY A O 1
ATOM 2375 N N . ASP A 1 313 ? 24.866 8.418 -21.872 1.00 96.19 313 ASP A N 1
ATOM 2376 C CA . ASP A 1 313 ? 25.864 7.383 -22.162 1.00 96.19 313 ASP A CA 1
ATOM 2377 C C . ASP A 1 313 ? 25.501 6.525 -23.396 1.00 96.19 313 ASP A C 1
ATOM 2379 O O . ASP A 1 313 ? 25.220 7.091 -24.460 1.00 96.19 313 ASP A O 1
ATOM 2383 N N . CYS A 1 314 ? 25.644 5.197 -23.360 1.00 97.25 314 CYS A N 1
ATOM 2384 C CA . CYS A 1 314 ? 25.605 4.374 -24.576 1.00 97.25 314 CYS A CA 1
ATOM 2385 C C . CYS A 1 314 ? 24.171 4.034 -24.994 1.00 97.25 314 CYS A C 1
ATOM 2387 O O . CYS A 1 314 ? 23.813 4.155 -26.169 1.00 97.25 314 CYS A O 1
ATOM 2389 N N . GLU A 1 315 ? 23.351 3.703 -24.004 1.00 96.81 315 GLU A N 1
ATOM 2390 C CA . GLU A 1 315 ? 21.924 3.463 -24.077 1.00 96.81 315 GLU A CA 1
ATOM 2391 C C . GLU A 1 315 ? 21.192 4.683 -24.623 1.00 96.81 315 GLU A C 1
ATOM 2393 O O . GLU A 1 315 ? 20.577 4.595 -25.681 1.00 96.81 315 GLU A O 1
ATOM 2398 N N . ASP A 1 316 ? 21.338 5.840 -23.984 1.00 98.38 316 ASP A N 1
ATOM 2399 C CA . ASP A 1 316 ? 20.646 7.079 -24.334 1.00 98.38 316 ASP A CA 1
ATOM 2400 C C . ASP A 1 316 ? 20.916 7.501 -25.781 1.00 98.38 316 ASP A C 1
ATOM 2402 O O . ASP A 1 316 ? 20.007 7.869 -26.531 1.00 98.38 316 ASP A O 1
ATOM 2406 N N . GLN A 1 317 ? 22.181 7.422 -26.204 1.00 98.69 317 GLN A N 1
ATOM 2407 C C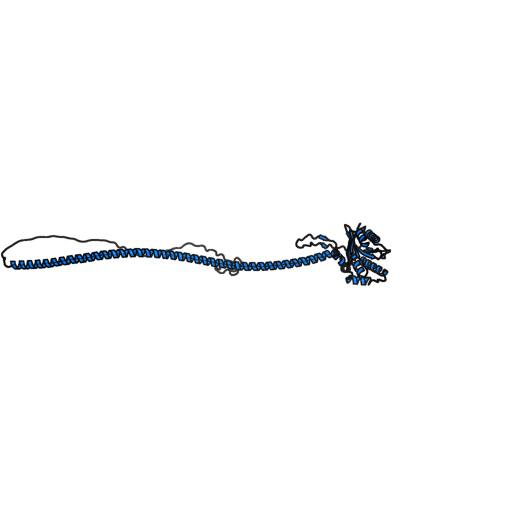A . GLN A 1 317 ? 22.584 7.769 -27.564 1.00 98.69 317 GLN A CA 1
ATOM 2408 C C . GLN A 1 317 ? 22.088 6.751 -28.599 1.00 98.69 317 GLN A C 1
ATOM 2410 O O . GLN A 1 317 ? 21.791 7.140 -29.733 1.00 98.69 317 GLN A O 1
ATOM 2415 N N . ALA A 1 318 ? 21.975 5.472 -28.233 1.00 98.56 318 ALA A N 1
ATOM 2416 C CA . ALA A 1 318 ? 21.374 4.450 -29.080 1.00 98.56 318 ALA A CA 1
ATOM 2417 C C . ALA A 1 318 ? 19.850 4.636 -29.167 1.00 98.56 318 ALA A C 1
ATOM 2419 O O . ALA A 1 318 ? 19.339 4.847 -30.263 1.00 98.56 318 ALA A O 1
ATOM 2420 N N . LEU A 1 319 ? 19.135 4.654 -28.040 1.00 98.62 319 LEU A N 1
ATOM 2421 C CA . LEU A 1 319 ? 17.682 4.843 -27.933 1.00 98.62 319 LEU A CA 1
ATOM 2422 C C . LEU A 1 319 ? 17.209 6.085 -28.701 1.00 98.62 319 LEU A C 1
ATOM 2424 O O . LEU A 1 319 ? 16.250 6.019 -29.480 1.00 98.62 319 LEU A O 1
ATOM 2428 N N . LEU A 1 320 ? 17.928 7.204 -28.557 1.00 98.81 320 LEU A N 1
ATOM 2429 C CA . LEU A 1 320 ? 17.694 8.417 -29.335 1.00 98.81 320 LEU A CA 1
ATOM 2430 C C . LEU A 1 320 ? 17.887 8.179 -30.839 1.00 98.81 320 LEU A C 1
ATOM 2432 O O . LEU A 1 320 ? 17.017 8.539 -31.633 1.00 98.81 320 LEU A O 1
ATOM 2436 N N . LEU A 1 321 ? 18.990 7.550 -31.254 1.00 98.81 321 LEU A N 1
ATOM 2437 C CA . LEU A 1 321 ? 19.271 7.309 -32.669 1.00 98.81 321 LEU A CA 1
ATOM 2438 C C . LEU A 1 321 ? 18.292 6.308 -33.317 1.00 98.81 321 LEU A C 1
ATOM 2440 O O . LEU A 1 321 ? 17.862 6.559 -34.443 1.00 98.81 321 LEU A O 1
ATOM 2444 N N . ALA A 1 322 ? 17.890 5.233 -32.627 1.00 98.75 322 ALA A N 1
ATOM 2445 C CA . ALA A 1 322 ? 16.824 4.327 -33.075 1.00 98.75 322 ALA A CA 1
ATOM 2446 C C . ALA A 1 322 ? 15.524 5.099 -33.303 1.00 98.75 322 ALA A C 1
ATOM 2448 O O . ALA A 1 322 ? 14.963 5.068 -34.398 1.00 98.75 322 ALA A O 1
ATOM 2449 N N . SER A 1 323 ? 15.090 5.860 -32.296 1.00 98.81 323 SER A N 1
ATOM 2450 C CA . SER A 1 323 ? 13.852 6.642 -32.346 1.00 98.81 323 SER A CA 1
ATOM 2451 C C . SER A 1 323 ? 13.873 7.665 -33.484 1.00 98.81 323 SER A C 1
ATOM 2453 O O . SER A 1 323 ? 12.893 7.791 -34.216 1.00 98.81 323 SER A O 1
ATOM 2455 N N . MET A 1 324 ? 15.009 8.332 -33.714 1.00 98.81 324 MET A N 1
ATOM 2456 C CA . MET A 1 324 ? 15.195 9.255 -34.839 1.00 98.81 324 MET A CA 1
ATOM 2457 C C . MET A 1 324 ? 15.139 8.556 -36.210 1.00 98.81 324 MET A C 1
ATOM 2459 O O . MET A 1 324 ? 14.528 9.078 -37.143 1.00 98.81 324 MET A O 1
ATOM 2463 N N . ILE A 1 325 ? 15.760 7.382 -36.357 1.00 98.69 325 ILE A N 1
ATOM 2464 C CA . ILE A 1 325 ? 15.772 6.623 -37.621 1.00 98.69 325 ILE A CA 1
ATOM 2465 C C . ILE A 1 325 ? 14.389 6.025 -37.926 1.00 98.69 325 ILE A C 1
ATOM 2467 O O . ILE A 1 325 ? 13.949 6.060 -39.080 1.00 98.69 325 ILE A O 1
ATOM 2471 N N . ASN A 1 326 ? 13.688 5.545 -36.899 1.00 98.38 326 ASN A N 1
ATOM 2472 C CA . ASN A 1 326 ? 12.346 4.983 -37.018 1.00 98.38 326 ASN A CA 1
ATOM 2473 C C . ASN A 1 326 ? 11.313 6.094 -37.306 1.00 98.38 326 ASN A C 1
ATOM 2475 O O . ASN A 1 326 ? 10.526 5.956 -38.242 1.00 98.38 326 ASN A O 1
ATOM 2479 N N . ASN A 1 327 ? 11.399 7.258 -36.641 1.00 98.44 327 ASN A N 1
ATOM 2480 C CA . ASN A 1 327 ? 10.594 8.450 -36.965 1.00 98.44 327 ASN A CA 1
ATOM 2481 C C . ASN A 1 327 ? 10.806 8.938 -38.413 1.00 98.44 327 ASN A C 1
ATOM 2483 O O . ASN A 1 327 ? 9.852 9.290 -39.107 1.00 98.44 327 ASN A O 1
ATOM 2487 N N . TYR A 1 328 ? 12.053 8.921 -38.899 1.00 98.31 328 TYR A N 1
ATOM 2488 C CA . TYR A 1 328 ? 12.386 9.307 -40.275 1.00 98.31 328 TYR A CA 1
ATOM 2489 C C . TYR A 1 328 ? 11.709 8.413 -41.335 1.00 98.31 328 TYR A C 1
ATOM 2491 O O . TYR A 1 328 ? 11.543 8.852 -42.477 1.00 98.31 328 TYR A O 1
ATOM 2499 N N . GLY A 1 329 ? 11.288 7.194 -40.973 1.00 96.81 329 GLY A N 1
ATOM 2500 C CA . GLY A 1 329 ? 10.680 6.203 -41.870 1.00 96.81 329 GLY A CA 1
ATOM 2501 C C . GLY A 1 329 ? 11.662 5.154 -42.404 1.00 96.81 329 GLY A C 1
ATOM 2502 O O . GLY A 1 329 ? 11.404 4.528 -43.432 1.00 96.81 329 GLY A O 1
ATOM 2503 N N . ALA A 1 330 ? 12.802 4.979 -41.737 1.00 95.88 330 ALA A N 1
ATOM 2504 C CA . ALA A 1 330 ? 13.639 3.789 -41.864 1.00 95.88 330 ALA A CA 1
ATOM 2505 C C . ALA A 1 330 ? 13.329 2.814 -40.706 1.00 95.88 330 ALA A C 1
ATOM 2507 O O . ALA A 1 330 ? 12.341 2.995 -40.000 1.00 95.88 330 ALA A O 1
ATOM 2508 N N . TYR A 1 331 ? 14.121 1.751 -40.548 1.00 94.94 331 TYR A N 1
ATOM 2509 C CA . TYR A 1 331 ? 13.918 0.745 -39.503 1.00 94.94 331 TYR A CA 1
ATOM 2510 C C . TYR A 1 331 ? 15.259 0.353 -38.876 1.00 94.94 331 TYR A C 1
ATOM 2512 O O . TYR A 1 331 ? 16.212 0.031 -39.594 1.00 94.94 331 TYR A O 1
ATOM 2520 N N . ALA A 1 332 ? 15.328 0.452 -37.553 1.00 97.62 332 ALA A N 1
ATOM 2521 C CA . ALA A 1 332 ? 16.521 0.312 -36.738 1.00 97.62 332 ALA A CA 1
ATOM 2522 C C . ALA A 1 332 ? 16.182 -0.310 -35.378 1.00 97.62 332 ALA A C 1
ATOM 2524 O O . ALA A 1 332 ? 15.196 0.068 -34.741 1.00 97.62 332 ALA A O 1
ATOM 2525 N N . HIS A 1 333 ? 17.061 -1.207 -34.938 1.00 98.38 333 HIS A N 1
ATOM 2526 C CA . HIS A 1 333 ? 17.013 -1.906 -33.658 1.00 98.38 333 HIS A CA 1
ATOM 2527 C C . HIS A 1 333 ? 18.117 -1.409 -32.736 1.00 98.38 333 HIS A C 1
ATOM 2529 O O . HIS A 1 333 ? 19.256 -1.244 -33.175 1.00 98.38 333 HIS A O 1
ATOM 2535 N N . CYS A 1 334 ? 17.814 -1.254 -31.455 1.00 98.44 334 CYS A N 1
ATOM 2536 C CA . CYS A 1 334 ? 18.818 -1.222 -30.400 1.00 98.44 334 CYS A CA 1
ATOM 2537 C C . CYS A 1 334 ? 19.409 -2.626 -30.205 1.00 98.44 334 CYS A C 1
ATOM 2539 O O . CYS A 1 334 ? 18.685 -3.618 -30.274 1.00 98.44 334 CYS A O 1
ATOM 2541 N N . VAL A 1 335 ? 20.720 -2.717 -29.975 1.00 98.31 335 VAL A N 1
ATOM 2542 C CA . VAL A 1 335 ? 21.446 -3.968 -29.710 1.00 98.31 335 VAL A CA 1
ATOM 2543 C C . VAL A 1 335 ? 22.367 -3.807 -28.506 1.00 98.31 335 VAL A C 1
ATOM 2545 O O . VAL A 1 335 ? 23.227 -2.924 -28.491 1.00 98.31 335 VAL A O 1
ATOM 2548 N N . GLY A 1 336 ? 22.212 -4.684 -27.519 1.00 97.00 336 GLY A N 1
ATOM 2549 C CA . GLY A 1 336 ? 23.159 -4.815 -26.419 1.00 97.00 336 GLY A CA 1
ATOM 2550 C C . GLY A 1 336 ? 24.297 -5.767 -26.776 1.00 97.00 336 GLY A C 1
ATOM 2551 O O . GLY A 1 336 ? 24.125 -6.736 -27.523 1.00 97.00 336 GLY A O 1
ATOM 2552 N N . ILE A 1 337 ? 25.477 -5.468 -26.242 1.00 97.44 337 ILE A N 1
ATOM 2553 C CA . ILE A 1 337 ? 26.555 -6.435 -26.055 1.00 97.44 337 ILE A CA 1
ATOM 2554 C C . ILE A 1 337 ? 27.043 -6.356 -24.610 1.00 97.44 337 ILE A C 1
ATOM 2556 O O . ILE A 1 337 ? 27.173 -5.266 -24.052 1.00 97.44 337 ILE A O 1
ATOM 2560 N N . SER A 1 338 ? 27.397 -7.491 -24.013 1.00 95.81 338 SER A N 1
ATOM 2561 C CA . SER A 1 338 ? 27.981 -7.509 -22.670 1.00 95.81 338 SER A CA 1
ATOM 2562 C C . SER A 1 338 ? 29.063 -8.567 -22.495 1.00 95.81 338 SER A C 1
ATOM 2564 O O . SER A 1 338 ? 29.253 -9.472 -23.311 1.00 95.81 338 SER A O 1
ATOM 2566 N N . ASN A 1 339 ? 29.826 -8.417 -21.415 1.00 94.75 339 ASN A N 1
ATOM 2567 C CA . ASN A 1 339 ? 30.659 -9.463 -20.841 1.00 94.75 339 ASN A CA 1
ATOM 2568 C C . ASN A 1 339 ? 30.496 -9.472 -19.306 1.00 94.75 339 ASN A C 1
ATOM 2570 O O . ASN A 1 339 ? 29.600 -8.842 -18.755 1.00 94.75 339 ASN A O 1
ATOM 2574 N N . ALA A 1 340 ? 31.364 -10.192 -18.591 1.00 88.75 340 ALA A N 1
ATOM 2575 C CA . ALA A 1 340 ? 31.264 -10.338 -17.136 1.00 88.75 340 ALA A CA 1
ATOM 2576 C C . ALA A 1 340 ? 31.475 -9.041 -16.318 1.00 88.75 340 ALA A C 1
ATOM 2578 O O . ALA A 1 340 ? 31.202 -9.057 -15.117 1.00 88.75 340 ALA A O 1
ATOM 2579 N N . ASP A 1 341 ? 31.979 -7.962 -16.931 1.00 87.00 341 ASP A N 1
ATOM 2580 C CA . ASP A 1 341 ? 32.400 -6.732 -16.248 1.00 87.00 341 ASP A CA 1
ATOM 2581 C C . ASP A 1 341 ? 31.779 -5.435 -16.833 1.00 87.00 341 ASP A C 1
ATOM 2583 O O . ASP A 1 341 ? 31.857 -4.398 -16.173 1.00 87.00 341 ASP A O 1
ATOM 2587 N N . SER A 1 342 ? 31.182 -5.461 -18.038 1.00 90.56 342 SER A N 1
ATOM 2588 C CA . SER A 1 342 ? 30.589 -4.285 -18.717 1.00 90.56 342 SER A CA 1
ATOM 2589 C C . SER A 1 342 ? 29.496 -4.664 -19.725 1.00 90.56 342 SER A C 1
ATOM 2591 O O . SER A 1 342 ? 29.592 -5.711 -20.369 1.00 90.56 342 SER A O 1
ATOM 2593 N N . GLY A 1 343 ? 28.527 -3.765 -19.926 1.00 93.19 343 GLY A N 1
ATOM 2594 C CA . GLY A 1 343 ? 27.661 -3.703 -21.113 1.00 93.19 343 GLY A CA 1
ATOM 2595 C C . GLY A 1 343 ? 28.073 -2.568 -22.066 1.00 93.19 343 GLY A C 1
ATOM 2596 O O . GLY A 1 343 ? 28.969 -1.789 -21.731 1.00 93.19 343 GLY A O 1
ATOM 2597 N N . HIS A 1 344 ? 27.445 -2.511 -23.245 1.00 96.75 344 HIS A N 1
ATOM 2598 C CA . HIS A 1 344 ? 27.420 -1.379 -24.187 1.00 96.75 344 HIS A CA 1
ATOM 2599 C C . HIS A 1 344 ? 26.256 -1.547 -25.182 1.00 96.75 344 HIS A C 1
ATOM 2601 O O . HIS A 1 344 ? 25.972 -2.673 -25.592 1.00 96.75 344 HIS A O 1
ATOM 2607 N N . MET A 1 345 ? 25.623 -0.453 -25.624 1.00 97.44 345 MET A N 1
ATOM 2608 C CA . MET A 1 345 ? 24.522 -0.482 -26.600 1.00 97.44 345 MET A CA 1
ATOM 2609 C C . MET A 1 345 ? 24.806 0.341 -27.870 1.00 97.44 345 MET A C 1
ATOM 2611 O O . MET A 1 345 ? 25.397 1.420 -27.834 1.00 97.44 345 MET A O 1
ATOM 2615 N N . ALA A 1 346 ? 24.364 -0.176 -29.020 1.00 98.50 346 ALA A N 1
ATOM 2616 C CA . ALA A 1 346 ? 24.434 0.481 -30.328 1.00 98.50 346 ALA A CA 1
ATOM 2617 C C . ALA A 1 346 ? 23.179 0.194 -31.173 1.00 98.50 346 ALA A C 1
ATOM 2619 O O . ALA A 1 346 ? 22.219 -0.402 -30.689 1.00 98.50 346 ALA A O 1
ATOM 2620 N N . ILE A 1 347 ? 23.182 0.617 -32.443 1.00 98.38 347 ILE A N 1
ATOM 2621 C CA . ILE A 1 347 ? 22.085 0.414 -33.398 1.00 98.38 347 ILE A CA 1
ATOM 2622 C C . ILE A 1 347 ? 22.457 -0.566 -34.507 1.00 98.38 347 ILE A C 1
ATOM 2624 O O . ILE A 1 347 ? 23.480 -0.395 -35.172 1.00 98.38 347 ILE A O 1
ATOM 2628 N N . PHE A 1 348 ? 21.571 -1.526 -34.776 1.00 98.56 348 PHE A N 1
ATOM 2629 C CA . PHE A 1 348 ? 21.569 -2.388 -35.958 1.00 98.56 348 PHE A CA 1
ATOM 2630 C C . PHE A 1 348 ? 20.498 -1.949 -36.966 1.00 98.56 348 PHE A C 1
ATOM 2632 O O . PHE A 1 348 ? 19.376 -1.600 -36.614 1.00 98.56 348 PHE A O 1
ATOM 2639 N N . MET A 1 349 ? 20.840 -2.016 -38.252 1.00 98.38 349 MET A N 1
ATOM 2640 C CA . MET A 1 349 ? 19.918 -1.862 -39.376 1.00 98.38 349 MET A CA 1
ATOM 2641 C C . MET A 1 349 ? 20.134 -3.013 -40.361 1.00 98.38 349 MET A C 1
ATOM 2643 O O . MET A 1 349 ? 21.149 -3.067 -41.065 1.00 98.38 349 MET A O 1
ATOM 2647 N N . PHE A 1 350 ? 19.184 -3.945 -40.413 1.00 97.12 350 PHE A N 1
ATOM 2648 C CA . PHE A 1 350 ? 19.245 -5.092 -41.318 1.00 97.12 350 PHE A CA 1
ATOM 2649 C C . PHE A 1 350 ? 18.884 -4.697 -42.754 1.00 97.12 350 PHE A C 1
ATOM 2651 O O . PHE A 1 350 ? 17.923 -3.972 -43.006 1.00 97.12 350 PHE A O 1
ATOM 2658 N N . ILE A 1 351 ? 19.658 -5.199 -43.714 1.00 94.81 351 ILE A N 1
ATOM 2659 C CA . ILE A 1 351 ? 19.568 -4.847 -45.132 1.00 94.81 351 ILE A CA 1
ATOM 2660 C C . ILE A 1 351 ? 19.169 -6.083 -45.951 1.00 94.81 351 ILE A C 1
ATOM 2662 O O . ILE A 1 351 ? 19.695 -7.183 -45.742 1.00 94.81 351 ILE A O 1
ATOM 2666 N N . GLU A 1 352 ? 18.268 -5.901 -46.925 1.00 86.81 352 GLU A N 1
ATOM 2667 C CA . GLU A 1 352 ? 17.844 -6.962 -47.849 1.00 86.81 352 GLU A CA 1
ATOM 2668 C C . GLU A 1 352 ? 19.061 -7.645 -48.503 1.00 86.81 352 GLU A C 1
ATOM 2670 O O . GLU A 1 352 ? 19.929 -6.991 -49.084 1.00 86.81 352 GLU A O 1
ATOM 2675 N N . GLY A 1 353 ? 19.117 -8.978 -48.409 1.00 85.44 353 GLY A N 1
ATOM 2676 C CA . GLY A 1 353 ? 20.230 -9.790 -48.915 1.00 85.44 353 GLY A CA 1
ATOM 2677 C C . GLY A 1 353 ? 21.174 -10.359 -47.849 1.00 85.44 353 GLY A C 1
ATOM 2678 O O . GLY A 1 353 ? 22.110 -11.063 -48.221 1.00 85.44 353 GLY A O 1
ATOM 2679 N N . GLY A 1 354 ? 20.922 -10.120 -46.556 1.00 93.31 354 GLY A N 1
ATOM 2680 C CA . GLY A 1 354 ? 21.712 -10.693 -45.452 1.00 93.31 354 GLY A CA 1
ATOM 2681 C C . GLY A 1 354 ? 22.852 -9.792 -44.968 1.00 93.31 354 GLY A C 1
ATOM 2682 O O . GLY A 1 354 ? 23.866 -10.286 -44.466 1.00 93.31 354 GLY A O 1
ATOM 2683 N N . ASN A 1 355 ? 22.701 -8.479 -45.155 1.00 97.19 355 ASN A N 1
ATOM 2684 C CA . ASN A 1 355 ? 23.695 -7.470 -44.808 1.00 97.19 355 ASN A CA 1
ATOM 2685 C C . ASN A 1 355 ? 23.279 -6.666 -43.565 1.00 97.19 355 ASN A C 1
ATOM 2687 O O . ASN A 1 355 ? 22.097 -6.589 -43.234 1.00 97.19 355 ASN A O 1
ATOM 2691 N N . LEU A 1 356 ? 24.257 -6.060 -42.891 1.00 98.25 356 LEU A N 1
ATOM 2692 C CA . LEU A 1 356 ? 24.068 -5.271 -41.672 1.00 98.25 356 LEU A CA 1
ATOM 2693 C C . LEU A 1 356 ? 24.776 -3.918 -41.792 1.00 98.25 356 LEU A C 1
ATOM 2695 O O . LEU A 1 356 ? 25.913 -3.844 -42.257 1.00 98.25 356 LEU A O 1
ATOM 2699 N N . VAL A 1 357 ? 24.109 -2.865 -41.324 1.00 98.62 357 VAL A N 1
ATOM 2700 C CA . VAL A 1 357 ? 24.727 -1.587 -40.955 1.00 98.62 357 VAL A CA 1
ATOM 2701 C C . VAL A 1 357 ? 24.622 -1.431 -39.440 1.00 98.62 357 VAL A C 1
ATOM 2703 O O . VAL A 1 357 ? 23.547 -1.603 -38.875 1.00 98.62 357 VAL A O 1
ATOM 2706 N N . ILE A 1 358 ? 25.738 -1.098 -38.799 1.00 98.75 358 ILE A N 1
ATOM 2707 C CA . ILE A 1 358 ? 25.850 -0.783 -37.374 1.00 98.75 358 ILE A CA 1
ATOM 2708 C C . ILE A 1 358 ? 26.129 0.717 -37.235 1.00 98.75 358 ILE A C 1
ATOM 2710 O O . ILE A 1 358 ? 26.967 1.256 -37.967 1.00 98.75 358 ILE A O 1
ATOM 2714 N N . LEU A 1 359 ? 25.455 1.389 -36.301 1.00 98.81 359 LEU A N 1
ATOM 2715 C CA . LEU A 1 359 ? 25.686 2.789 -35.932 1.00 98.81 359 LEU A CA 1
ATOM 2716 C C . LEU A 1 359 ? 25.858 2.876 -34.409 1.00 98.81 359 LEU A C 1
ATOM 2718 O O . LEU A 1 359 ? 24.968 2.491 -33.661 1.00 98.81 359 LEU A O 1
ATOM 2722 N N . ASP A 1 360 ? 26.995 3.381 -33.947 1.00 98.69 360 ASP A N 1
ATOM 2723 C CA . ASP A 1 360 ? 27.411 3.332 -32.540 1.00 98.69 360 ASP A CA 1
ATOM 2724 C C . ASP A 1 360 ? 27.995 4.702 -32.136 1.00 98.69 360 ASP A C 1
ATOM 2726 O O . ASP A 1 360 ? 29.199 4.942 -32.300 1.00 98.69 360 ASP A O 1
ATOM 2730 N N . PRO A 1 361 ? 27.144 5.668 -31.722 1.00 98.38 361 PRO A N 1
ATOM 2731 C CA . PRO A 1 361 ? 27.562 7.048 -31.460 1.00 98.38 361 PRO A CA 1
ATOM 2732 C C . PRO A 1 361 ? 28.624 7.143 -30.362 1.00 98.38 361 PRO A C 1
ATOM 2734 O O . PRO A 1 361 ? 29.687 7.734 -30.585 1.00 98.38 361 PRO A O 1
ATOM 2737 N N . ALA A 1 362 ? 28.360 6.490 -29.229 1.00 97.50 362 ALA A N 1
ATOM 2738 C CA . ALA A 1 362 ? 29.226 6.439 -28.060 1.00 97.50 362 ALA A CA 1
ATOM 2739 C C . ALA A 1 362 ? 30.559 5.736 -28.370 1.00 97.50 362 ALA A C 1
ATOM 2741 O O . ALA A 1 362 ? 31.626 6.337 -28.214 1.00 97.50 362 ALA A O 1
ATOM 2742 N N . GLY A 1 363 ? 30.513 4.529 -28.949 1.00 96.94 363 GLY A N 1
ATOM 2743 C CA . GLY A 1 363 ? 31.691 3.800 -29.430 1.00 96.94 363 GLY A CA 1
ATOM 2744 C C . GLY A 1 363 ? 32.403 4.458 -30.607 1.00 96.94 363 GLY A C 1
ATOM 2745 O O . GLY A 1 363 ? 33.460 3.993 -31.035 1.00 96.94 363 GLY A O 1
ATOM 2746 N N . SER A 1 364 ? 31.867 5.563 -31.137 1.00 96.81 364 SER A N 1
ATOM 2747 C CA . SER A 1 364 ? 32.417 6.310 -32.266 1.00 96.81 364 SER A CA 1
ATOM 2748 C C . SER A 1 364 ? 32.533 5.512 -33.573 1.00 96.81 364 SER A C 1
ATOM 2750 O O . SER A 1 364 ? 33.293 5.893 -34.475 1.00 96.81 364 SER A O 1
ATOM 2752 N N . TYR A 1 365 ? 31.764 4.431 -33.689 1.00 98.31 365 TYR A N 1
ATOM 2753 C CA . TYR A 1 365 ? 31.826 3.448 -34.760 1.00 98.31 365 TYR A CA 1
ATOM 2754 C C . TYR A 1 365 ? 30.597 3.537 -35.669 1.00 98.31 365 TYR A C 1
ATOM 2756 O O . TYR A 1 365 ? 29.486 3.839 -35.247 1.00 98.31 365 TYR A O 1
ATOM 2764 N N . TYR A 1 366 ? 30.795 3.270 -36.958 1.00 98.50 366 TYR A N 1
ATOM 2765 C CA . TYR A 1 366 ? 29.697 3.031 -37.889 1.00 98.50 366 TYR A CA 1
ATOM 2766 C C . TYR A 1 366 ? 30.192 2.253 -39.105 1.00 98.50 366 TYR A C 1
ATOM 2768 O O . TYR A 1 366 ? 31.331 2.443 -39.558 1.00 98.50 366 TYR A O 1
ATOM 2776 N N . THR A 1 367 ? 29.326 1.415 -39.666 1.00 98.56 367 THR A N 1
ATOM 2777 C CA . THR A 1 367 ? 29.606 0.617 -40.862 1.00 98.56 367 THR A CA 1
ATOM 2778 C C . THR A 1 367 ? 29.878 1.509 -42.062 1.00 98.56 367 THR A C 1
ATOM 2780 O O . THR A 1 367 ? 28.955 2.034 -42.682 1.00 98.56 367 THR A O 1
ATOM 2783 N N . ASN A 1 368 ? 31.156 1.709 -42.393 1.00 97.62 368 ASN A N 1
ATOM 2784 C CA . ASN A 1 368 ? 31.553 2.677 -43.409 1.00 97.62 368 ASN A CA 1
ATOM 2785 C C . ASN A 1 368 ? 32.722 2.222 -44.283 1.00 97.62 368 ASN A C 1
ATOM 2787 O O . ASN A 1 368 ? 33.700 1.645 -43.801 1.00 97.62 368 ASN A O 1
ATOM 2791 N N . THR A 1 369 ? 32.655 2.586 -45.561 1.00 96.38 369 THR A N 1
ATOM 2792 C CA . THR A 1 369 ? 33.766 2.509 -46.508 1.00 96.38 369 THR A CA 1
ATOM 2793 C C . THR A 1 369 ? 34.077 3.924 -46.986 1.00 96.38 369 THR A C 1
ATOM 2795 O O . THR A 1 369 ? 33.224 4.631 -47.517 1.00 96.38 369 THR A O 1
ATOM 2798 N N . TRP A 1 370 ? 35.318 4.357 -46.747 1.00 93.69 370 TRP A N 1
ATOM 2799 C CA . TRP A 1 370 ? 35.813 5.712 -47.040 1.00 93.69 370 TRP A CA 1
ATOM 2800 C C . TRP A 1 370 ? 34.995 6.852 -46.390 1.00 93.69 370 TRP A C 1
ATOM 2802 O O . TRP A 1 370 ? 34.947 7.957 -46.928 1.00 93.69 370 TRP A O 1
ATOM 2812 N N . GLY A 1 371 ? 34.379 6.613 -45.225 1.00 93.06 371 GLY A N 1
ATOM 2813 C CA . GLY A 1 371 ? 33.587 7.620 -44.508 1.00 93.06 371 GLY A CA 1
ATOM 2814 C C . GLY A 1 371 ? 32.167 7.831 -45.047 1.00 93.06 371 GLY A C 1
ATOM 2815 O O . GLY A 1 371 ? 31.566 8.876 -44.797 1.00 93.06 371 GLY A O 1
ATOM 2816 N N . GLN A 1 372 ? 31.627 6.873 -45.801 1.00 95.75 372 GLN A N 1
ATOM 2817 C CA . GLN A 1 372 ? 30.214 6.789 -46.191 1.00 95.75 372 GLN A CA 1
ATOM 2818 C C . GLN A 1 372 ? 29.648 5.442 -45.730 1.00 95.75 372 GLN A C 1
ATOM 2820 O O . GLN A 1 372 ? 30.399 4.464 -45.728 1.00 95.75 372 GLN A O 1
ATOM 2825 N N . ILE A 1 373 ? 28.365 5.386 -45.346 1.00 97.81 373 ILE A N 1
ATOM 2826 C CA . ILE A 1 373 ? 27.722 4.130 -44.911 1.00 97.81 373 ILE A CA 1
ATOM 2827 C C . ILE A 1 373 ? 27.869 3.031 -45.979 1.00 97.81 373 ILE A C 1
ATOM 2829 O O . ILE A 1 373 ? 27.694 3.277 -47.173 1.00 97.81 373 ILE A O 1
ATOM 2833 N N . ASP A 1 374 ? 28.209 1.818 -45.536 1.00 97.06 374 ASP A N 1
ATOM 2834 C CA . ASP A 1 374 ? 28.540 0.664 -46.380 1.00 97.06 374 ASP A CA 1
ATOM 2835 C C . ASP A 1 374 ? 27.536 -0.485 -46.203 1.00 97.06 374 ASP A C 1
ATOM 2837 O O . ASP A 1 374 ? 27.730 -1.401 -45.412 1.00 97.06 374 ASP A O 1
ATOM 2841 N N . THR A 1 375 ? 26.465 -0.470 -46.992 1.00 96.50 375 THR A N 1
ATOM 2842 C CA . THR A 1 375 ? 25.396 -1.484 -46.952 1.00 96.50 375 THR A CA 1
ATOM 2843 C C . THR A 1 375 ? 25.782 -2.844 -47.558 1.00 96.50 375 THR A C 1
ATOM 2845 O O . THR A 1 375 ? 24.911 -3.686 -47.790 1.00 96.50 375 THR A O 1
ATOM 2848 N N . THR A 1 376 ? 27.064 -3.084 -47.870 1.00 96.19 376 THR A N 1
ATOM 2849 C CA . THR A 1 376 ? 27.506 -4.268 -48.637 1.00 96.19 376 THR A CA 1
ATOM 2850 C C . THR A 1 376 ? 28.047 -5.425 -47.793 1.00 96.19 376 THR A C 1
ATOM 2852 O O . THR A 1 376 ? 28.385 -6.471 -48.351 1.00 96.19 376 THR A O 1
ATOM 2855 N N . ARG A 1 377 ? 28.113 -5.267 -46.466 1.00 97.00 377 ARG A N 1
ATOM 2856 C CA . ARG A 1 377 ? 28.715 -6.239 -45.542 1.00 97.00 377 ARG A CA 1
ATOM 2857 C C . ARG A 1 377 ? 27.679 -7.184 -44.956 1.00 97.00 377 ARG A C 1
ATOM 2859 O O . ARG A 1 377 ? 26.669 -6.736 -44.422 1.00 97.00 377 ARG A O 1
ATOM 2866 N N . THR A 1 378 ? 27.962 -8.482 -45.006 1.00 97.62 378 THR A N 1
ATOM 2867 C CA . THR A 1 378 ? 27.098 -9.519 -44.417 1.00 97.62 378 THR A CA 1
ATOM 2868 C C . THR A 1 378 ? 27.047 -9.400 -42.894 1.00 97.62 378 THR A C 1
ATOM 2870 O O . THR A 1 378 ? 28.070 -9.046 -42.305 1.00 97.62 378 THR A O 1
ATOM 2873 N N . VAL A 1 379 ? 25.939 -9.800 -42.257 1.00 97.94 379 VAL A N 1
ATOM 2874 C CA . VAL A 1 379 ? 25.766 -9.753 -40.786 1.00 97.94 379 VAL A CA 1
ATOM 2875 C C . VAL A 1 379 ? 26.968 -10.325 -40.023 1.00 97.94 379 VAL A C 1
ATOM 2877 O O . VAL A 1 379 ? 27.539 -9.636 -39.184 1.00 97.94 379 VAL A O 1
ATOM 2880 N N . GLU A 1 380 ? 27.425 -11.534 -40.372 1.00 96.75 380 GLU A N 1
ATOM 2881 C CA . GLU A 1 380 ? 28.581 -12.182 -39.728 1.00 96.75 380 GLU A CA 1
ATOM 2882 C C . GLU A 1 380 ? 29.866 -11.339 -39.835 1.00 96.75 380 GLU A C 1
ATOM 2884 O O . GLU A 1 380 ? 30.615 -11.224 -38.867 1.00 96.75 380 GLU A O 1
ATOM 2889 N N . GLN A 1 381 ? 30.131 -10.723 -40.993 1.00 97.31 381 GLN A N 1
ATOM 2890 C CA . GLN A 1 381 ? 31.325 -9.895 -41.198 1.00 97.31 381 GLN A CA 1
ATOM 2891 C C . GLN A 1 381 ? 31.287 -8.626 -40.349 1.00 97.31 381 GLN A C 1
ATOM 2893 O O . GLN A 1 381 ? 32.295 -8.283 -39.735 1.00 97.31 381 GLN A O 1
ATOM 2898 N N . GLU A 1 382 ? 30.153 -7.925 -40.321 1.00 98.31 382 GLU A N 1
ATOM 2899 C CA . GLU A 1 382 ? 30.087 -6.626 -39.654 1.00 98.31 382 GLU A CA 1
ATOM 2900 C C . GLU A 1 382 ? 29.925 -6.742 -38.139 1.00 98.31 382 GLU A C 1
ATOM 2902 O O . GLU A 1 382 ? 30.583 -5.997 -37.415 1.00 98.31 382 GLU A O 1
ATOM 2907 N N . LEU A 1 383 ? 29.200 -7.757 -37.654 1.00 98.06 383 LEU A N 1
ATOM 2908 C CA . LEU A 1 383 ? 29.219 -8.133 -36.240 1.00 98.06 383 LEU A CA 1
ATOM 2909 C C . LEU A 1 383 ? 30.654 -8.417 -35.773 1.00 98.06 383 LEU A C 1
ATOM 2911 O O . LEU A 1 383 ? 31.112 -7.848 -34.784 1.00 98.06 383 LEU A O 1
ATOM 2915 N N . ASN A 1 384 ? 31.412 -9.222 -36.528 1.00 97.94 384 ASN A N 1
ATOM 2916 C CA . ASN A 1 384 ? 32.823 -9.453 -36.219 1.00 97.94 384 ASN A CA 1
ATOM 2917 C C . ASN A 1 384 ? 33.646 -8.153 -36.264 1.00 97.94 384 ASN A C 1
ATOM 2919 O O . ASN A 1 384 ? 34.504 -7.963 -35.405 1.00 97.94 384 ASN A O 1
ATOM 2923 N N . ASN A 1 385 ? 33.416 -7.243 -37.215 1.00 98.38 385 ASN A N 1
ATOM 2924 C CA . ASN A 1 385 ? 34.152 -5.973 -37.276 1.00 98.38 385 ASN A CA 1
ATOM 2925 C C . ASN A 1 385 ? 33.880 -5.074 -36.054 1.00 98.38 385 ASN A C 1
ATOM 2927 O O . ASN A 1 385 ? 34.800 -4.398 -35.591 1.00 98.38 385 ASN A O 1
ATOM 2931 N N . TRP A 1 386 ? 32.650 -5.063 -35.535 1.00 98.38 386 TRP A N 1
ATOM 2932 C CA . TRP A 1 386 ? 32.241 -4.250 -34.385 1.00 98.38 386 TRP A CA 1
ATOM 2933 C C . TRP A 1 386 ? 32.671 -4.862 -33.043 1.00 98.38 386 TRP A C 1
ATOM 2935 O O . TRP A 1 386 ? 33.270 -4.173 -32.221 1.00 98.38 386 TRP A O 1
ATOM 2945 N N . LEU A 1 387 ? 32.536 -6.179 -32.862 1.00 98.00 387 LEU A N 1
ATOM 2946 C CA . LEU A 1 387 ? 33.091 -6.867 -31.686 1.00 98.00 387 LEU A CA 1
ATOM 2947 C C . LEU A 1 387 ? 34.627 -6.772 -31.634 1.00 98.00 387 LEU A C 1
ATOM 2949 O O . LEU A 1 387 ? 35.207 -6.630 -30.559 1.00 98.00 387 LEU A O 1
ATOM 2953 N N . ASN A 1 388 ? 35.317 -6.782 -32.783 1.00 98.00 388 ASN A N 1
ATOM 2954 C CA . ASN A 1 388 ? 36.762 -6.520 -32.822 1.00 98.00 388 ASN A CA 1
ATOM 2955 C C . ASN A 1 388 ? 37.110 -5.059 -32.480 1.00 98.00 388 ASN A C 1
ATOM 2957 O O . ASN A 1 388 ? 38.171 -4.832 -31.896 1.00 98.00 388 ASN A O 1
ATOM 2961 N N . TRP A 1 389 ? 36.246 -4.087 -32.799 1.00 97.94 389 TRP A N 1
ATOM 2962 C CA . TRP A 1 389 ? 36.413 -2.689 -32.375 1.00 97.94 389 TRP A CA 1
ATOM 2963 C C . TRP A 1 389 ? 36.324 -2.552 -30.852 1.00 97.94 389 TRP A C 1
ATOM 2965 O O . TRP A 1 389 ? 37.211 -1.946 -30.257 1.00 97.94 389 TRP A O 1
ATOM 2975 N N . TRP A 1 390 ? 35.336 -3.199 -30.227 1.00 97.44 390 TRP A N 1
ATOM 2976 C CA . TRP A 1 390 ? 35.141 -3.198 -28.772 1.00 97.44 390 TRP A CA 1
ATOM 2977 C C . TRP A 1 390 ? 36.103 -4.099 -27.984 1.00 97.44 390 TRP A C 1
ATOM 2979 O O . TRP A 1 390 ? 36.340 -3.861 -26.801 1.00 97.44 390 TRP A O 1
ATOM 2989 N N . SER A 1 391 ? 36.737 -5.081 -28.632 1.00 96.31 391 SER A N 1
ATOM 2990 C CA . SER A 1 391 ? 37.645 -6.048 -27.991 1.00 96.31 391 SER A CA 1
ATOM 2991 C C . SER A 1 391 ? 38.788 -5.509 -27.097 1.00 96.31 391 SER A C 1
ATOM 2993 O O . SER A 1 391 ? 39.216 -6.268 -26.222 1.00 96.31 391 SER A O 1
ATOM 2995 N N . PRO A 1 392 ? 39.318 -4.271 -27.243 1.00 96.00 392 PRO A N 1
ATOM 2996 C CA . PRO A 1 392 ? 40.311 -3.720 -26.314 1.00 96.00 392 PRO A CA 1
ATOM 2997 C C . PRO A 1 392 ? 39.743 -3.333 -24.942 1.00 96.00 392 PRO A C 1
ATOM 2999 O O . PRO A 1 392 ? 40.509 -3.273 -23.980 1.00 96.00 392 PRO A O 1
ATOM 3002 N N . GLU A 1 393 ? 38.439 -3.054 -24.863 1.00 94.56 393 GLU A N 1
ATOM 3003 C CA . GLU A 1 393 ? 37.752 -2.537 -23.670 1.00 94.56 393 GLU A CA 1
ATOM 3004 C C . GLU A 1 393 ? 36.762 -3.574 -23.120 1.00 94.56 393 GLU A C 1
ATOM 3006 O O . GLU A 1 393 ? 36.780 -3.869 -21.926 1.00 94.56 393 GLU A O 1
ATOM 3011 N N . MET A 1 394 ? 36.013 -4.237 -24.007 1.00 96.38 394 MET A N 1
ATOM 3012 C CA . MET A 1 394 ? 35.105 -5.346 -23.703 1.00 96.38 394 MET A CA 1
ATOM 3013 C C . MET A 1 394 ? 35.578 -6.644 -24.394 1.00 96.38 394 MET A C 1
ATOM 3015 O O . MET A 1 394 ? 34.982 -7.106 -25.373 1.00 96.38 394 MET A O 1
ATOM 3019 N N . PRO A 1 395 ? 36.687 -7.259 -23.938 1.00 95.69 395 PRO A N 1
ATOM 3020 C CA . PRO A 1 395 ? 37.209 -8.477 -24.545 1.00 95.69 395 PRO A CA 1
ATOM 3021 C C . PRO A 1 395 ? 36.211 -9.630 -24.394 1.00 95.69 395 PRO A C 1
ATOM 3023 O O . PRO A 1 395 ? 35.803 -9.965 -23.282 1.00 95.69 395 PRO A O 1
ATOM 3026 N N . GLY A 1 396 ? 35.855 -10.258 -25.517 1.00 95.12 396 GLY A N 1
ATOM 3027 C CA . GLY A 1 396 ? 34.908 -11.375 -25.537 1.00 95.12 396 GLY A CA 1
ATOM 3028 C C . GLY A 1 396 ? 33.459 -10.977 -25.253 1.00 95.12 396 GLY A C 1
ATOM 3029 O O . GLY A 1 396 ? 32.723 -11.813 -24.743 1.00 95.12 396 GLY A O 1
ATOM 3030 N N . ALA A 1 397 ? 33.070 -9.732 -25.548 1.00 97.00 397 ALA A N 1
ATOM 3031 C CA . ALA A 1 397 ? 31.670 -9.326 -25.519 1.00 97.00 397 ALA A CA 1
ATOM 3032 C C . ALA A 1 397 ? 30.818 -10.128 -26.514 1.00 97.00 397 ALA A C 1
ATOM 3034 O O . ALA A 1 397 ? 31.273 -10.467 -27.614 1.00 97.00 3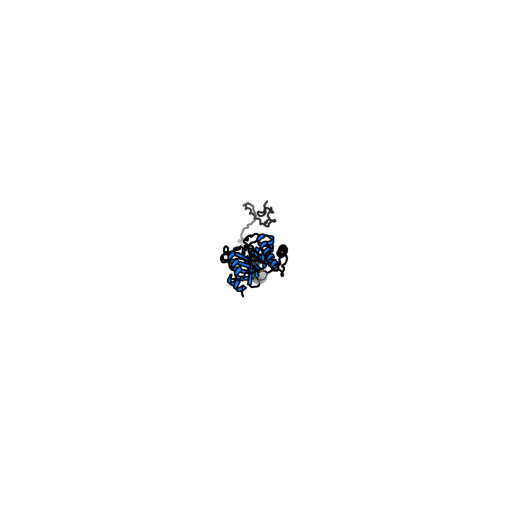97 ALA A O 1
ATOM 3035 N N . GLU A 1 398 ? 29.577 -10.406 -26.130 1.00 97.62 398 GLU A N 1
ATOM 3036 C CA . GLU A 1 398 ? 28.604 -11.118 -26.954 1.00 97.62 398 GLU A CA 1
ATOM 3037 C C . GLU A 1 398 ? 27.261 -10.386 -26.965 1.00 97.62 398 GLU A C 1
ATOM 3039 O O . GLU A 1 398 ? 26.944 -9.689 -26.004 1.00 97.62 398 GLU A O 1
ATOM 3044 N N . ILE A 1 399 ? 26.488 -10.531 -28.048 1.00 97.62 399 ILE A N 1
ATOM 3045 C CA . ILE A 1 399 ? 25.107 -10.028 -28.093 1.00 97.62 399 ILE A CA 1
ATOM 3046 C C . ILE A 1 399 ? 24.266 -10.775 -27.059 1.00 97.62 399 ILE A C 1
ATOM 3048 O O . ILE A 1 399 ? 24.214 -12.006 -27.078 1.00 97.62 399 ILE A O 1
ATOM 3052 N N . ASP A 1 400 ? 23.575 -10.010 -26.223 1.00 95.69 400 ASP A N 1
ATOM 3053 C CA . ASP A 1 400 ? 22.622 -10.469 -25.214 1.00 95.69 400 ASP A CA 1
ATOM 3054 C C . ASP A 1 400 ? 21.182 -10.017 -25.506 1.00 95.69 400 ASP A C 1
ATOM 3056 O O . ASP A 1 400 ? 20.251 -10.756 -25.187 1.00 95.69 400 ASP A O 1
ATOM 3060 N N . MET A 1 401 ? 20.982 -8.866 -26.162 1.00 96.25 401 MET A N 1
ATOM 3061 C CA . MET A 1 401 ? 19.656 -8.335 -26.510 1.00 96.25 401 MET A CA 1
ATOM 3062 C C . MET A 1 401 ? 19.600 -7.589 -27.856 1.00 96.25 401 MET A C 1
ATOM 3064 O O . MET A 1 401 ? 20.572 -6.976 -28.297 1.00 96.25 401 MET A O 1
ATOM 3068 N N . LEU A 1 402 ? 18.424 -7.597 -28.486 1.00 97.44 402 LEU A N 1
ATOM 3069 C CA . LEU A 1 402 ? 18.044 -6.792 -29.655 1.00 97.44 402 LEU A CA 1
ATOM 3070 C C . LEU A 1 402 ? 16.581 -6.354 -29.482 1.00 97.44 402 LEU A C 1
ATOM 3072 O O . LEU A 1 402 ? 15.759 -7.188 -29.114 1.00 97.44 402 LEU A O 1
ATOM 3076 N N . PHE A 1 403 ? 16.229 -5.096 -29.755 1.00 97.69 403 PHE A N 1
ATOM 3077 C CA . PHE A 1 403 ? 14.840 -4.624 -29.635 1.00 97.69 403 PHE A CA 1
ATOM 3078 C C . PHE A 1 403 ? 14.538 -3.369 -30.466 1.00 97.69 403 PHE A C 1
ATOM 3080 O O . PHE A 1 403 ? 15.446 -2.660 -30.903 1.00 97.69 403 PHE A O 1
ATOM 3087 N N . ASP A 1 404 ? 13.255 -3.090 -30.684 1.00 95.75 404 ASP A N 1
ATOM 3088 C CA . ASP A 1 404 ? 12.740 -1.811 -31.189 1.00 95.75 404 ASP A CA 1
ATOM 3089 C C . ASP A 1 404 ? 11.566 -1.307 -30.315 1.00 95.75 404 ASP A C 1
ATOM 3091 O O . ASP A 1 404 ? 11.604 -1.471 -29.098 1.00 95.75 404 ASP A O 1
ATOM 3095 N N . SER A 1 405 ? 10.570 -0.629 -30.894 1.00 94.69 405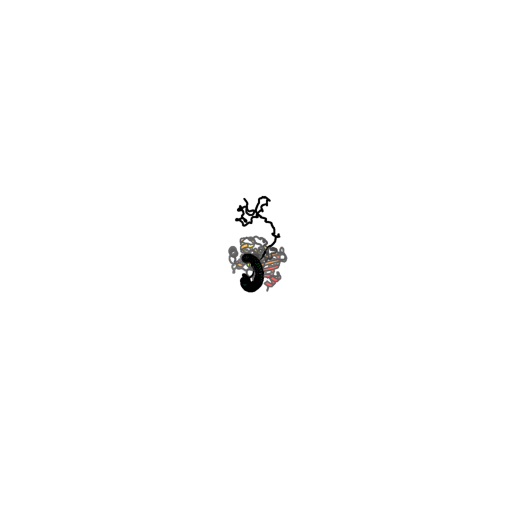 SER A N 1
ATOM 3096 C CA . SER A 1 405 ? 9.368 -0.137 -30.201 1.00 94.69 405 SER A CA 1
ATOM 3097 C C . SER A 1 405 ? 8.280 -1.198 -29.990 1.00 94.69 405 SER A C 1
ATOM 3099 O O . SER A 1 405 ? 7.339 -0.958 -29.234 1.00 94.69 405 SER A O 1
ATOM 3101 N N . ASP A 1 406 ? 8.373 -2.340 -30.674 1.00 93.88 406 ASP A N 1
ATOM 3102 C CA . ASP A 1 406 ? 7.298 -3.325 -30.815 1.00 93.88 406 ASP A CA 1
ATOM 3103 C C . ASP A 1 406 ? 7.760 -4.763 -30.504 1.00 93.88 406 ASP A C 1
ATOM 3105 O O . ASP A 1 406 ? 6.965 -5.558 -29.998 1.00 93.88 406 ASP A O 1
ATOM 3109 N N . GLU A 1 407 ? 9.019 -5.112 -30.796 1.00 94.56 407 GLU A N 1
ATOM 3110 C CA . GLU A 1 407 ? 9.577 -6.458 -30.604 1.00 94.56 407 GLU A CA 1
ATOM 3111 C C . GLU A 1 407 ? 10.908 -6.448 -29.817 1.00 94.56 407 GLU A C 1
ATOM 3113 O O . GLU A 1 407 ? 11.724 -5.529 -29.919 1.00 94.56 407 GLU A O 1
ATOM 3118 N N . PHE A 1 408 ? 11.134 -7.507 -29.029 1.00 96.62 408 PHE A N 1
ATOM 3119 C CA . PHE A 1 408 ? 12.320 -7.719 -28.190 1.00 96.62 408 PHE A CA 1
ATOM 3120 C C . PHE A 1 408 ? 12.818 -9.164 -28.317 1.00 96.62 408 PHE A C 1
ATOM 3122 O O . PHE A 1 408 ? 12.030 -10.114 -28.323 1.00 96.62 408 PHE A O 1
ATOM 3129 N N . TRP A 1 409 ? 14.137 -9.344 -28.345 1.00 96.25 409 TRP A N 1
ATOM 3130 C CA . TRP A 1 409 ? 14.802 -10.644 -28.353 1.00 96.25 409 TRP A CA 1
ATOM 3131 C C . TRP A 1 409 ? 15.999 -10.642 -27.402 1.00 96.25 409 TRP A C 1
ATOM 3133 O O . TRP A 1 409 ? 16.811 -9.720 -27.427 1.00 96.25 409 TRP A O 1
ATOM 3143 N N . ALA A 1 410 ? 16.135 -11.706 -26.609 1.00 96.12 410 ALA A N 1
ATOM 3144 C CA . ALA A 1 410 ? 17.325 -11.991 -25.809 1.00 96.12 410 ALA A CA 1
ATOM 3145 C C . ALA A 1 410 ? 18.048 -13.237 -26.344 1.00 96.12 410 ALA A C 1
ATOM 3147 O O . ALA A 1 410 ? 17.398 -14.141 -26.876 1.00 96.12 410 ALA A O 1
ATOM 3148 N N . PHE A 1 411 ? 19.371 -13.294 -26.177 1.00 96.69 411 PHE A N 1
ATOM 3149 C CA . PHE A 1 411 ? 20.245 -14.302 -26.786 1.00 96.69 411 PHE A CA 1
ATOM 3150 C C . PHE A 1 411 ? 21.264 -14.868 -25.792 1.00 96.69 411 PHE A C 1
ATOM 3152 O O . PHE A 1 411 ? 21.856 -14.127 -25.009 1.00 96.69 411 PHE A O 1
ATOM 3159 N N . ASP A 1 412 ? 21.545 -16.174 -25.872 1.00 96.12 412 ASP A N 1
ATOM 3160 C CA . ASP A 1 412 ? 22.682 -16.804 -25.171 1.00 96.12 412 ASP A CA 1
ATOM 3161 C C . ASP A 1 412 ? 23.973 -16.644 -26.008 1.00 96.12 412 ASP A C 1
ATOM 3163 O O . ASP A 1 412 ? 24.582 -17.608 -26.484 1.00 96.12 412 ASP A O 1
ATOM 3167 N N . GLY A 1 413 ? 24.346 -15.383 -26.253 1.00 96.38 413 GLY A N 1
ATOM 3168 C CA . GLY A 1 413 ? 25.564 -14.979 -26.951 1.00 96.38 413 GLY A CA 1
ATOM 3169 C C . GLY A 1 413 ? 25.502 -14.986 -28.487 1.00 96.38 413 GLY A C 1
ATOM 3170 O O . GLY A 1 413 ? 24.500 -15.300 -29.136 1.00 96.38 413 GLY A O 1
ATOM 3171 N N . ASN A 1 414 ? 26.645 -14.660 -29.102 1.00 97.06 414 ASN A N 1
ATOM 3172 C CA . ASN A 1 414 ? 26.773 -14.374 -30.540 1.00 97.06 414 ASN A CA 1
ATOM 3173 C C . ASN A 1 414 ? 26.310 -15.522 -31.454 1.00 97.06 414 ASN A C 1
ATOM 3175 O O . ASN A 1 414 ? 25.827 -15.292 -32.564 1.00 97.06 414 ASN A O 1
ATOM 3179 N N . ALA A 1 415 ? 26.493 -16.769 -31.014 1.00 96.62 415 ALA A N 1
ATOM 3180 C CA . ALA A 1 415 ? 26.093 -17.943 -31.782 1.00 96.62 415 ALA A CA 1
ATOM 3181 C C . ALA A 1 415 ? 24.567 -18.118 -31.819 1.00 96.62 415 ALA A C 1
ATOM 3183 O O . ALA A 1 415 ? 24.040 -18.586 -32.827 1.00 96.62 415 ALA A O 1
ATOM 3184 N N . ASP A 1 416 ? 23.865 -17.736 -30.751 1.00 98.00 416 ASP A N 1
ATOM 3185 C CA . ASP A 1 416 ? 22.409 -17.822 -30.655 1.00 98.00 416 ASP A CA 1
ATOM 3186 C C . ASP A 1 416 ? 21.745 -16.736 -31.515 1.00 98.00 416 ASP A C 1
ATOM 3188 O O . ASP A 1 416 ? 20.923 -17.052 -32.376 1.00 98.00 416 ASP A O 1
ATOM 3192 N N . PHE A 1 417 ? 22.236 -15.492 -31.426 1.00 97.88 417 PHE A N 1
ATOM 3193 C CA . PHE A 1 417 ? 21.859 -14.393 -32.327 1.00 97.88 417 PHE A CA 1
ATOM 3194 C C . PHE A 1 417 ? 22.005 -14.763 -33.815 1.00 97.88 417 PHE A C 1
ATOM 3196 O O . PHE A 1 417 ? 21.081 -14.568 -34.608 1.00 97.88 417 PHE A O 1
ATOM 3203 N N . LEU A 1 418 ? 23.145 -15.342 -34.218 1.00 96.62 418 LEU A N 1
ATOM 3204 C CA . LEU A 1 418 ? 23.354 -15.746 -35.613 1.00 96.62 418 LEU A CA 1
ATOM 3205 C C . LEU A 1 418 ? 22.452 -16.923 -36.029 1.00 96.62 418 LEU A C 1
ATOM 3207 O O . LEU A 1 418 ? 22.025 -16.972 -37.181 1.00 96.62 418 LEU A O 1
ATOM 3211 N N . ASN A 1 419 ? 22.123 -17.851 -35.122 1.00 96.38 419 ASN A N 1
ATOM 3212 C CA . ASN A 1 419 ? 21.154 -18.914 -35.410 1.00 96.38 419 ASN A CA 1
ATOM 3213 C C . ASN A 1 419 ? 19.738 -18.349 -35.604 1.00 96.38 419 ASN A C 1
ATOM 3215 O O . ASN A 1 419 ? 19.059 -18.750 -36.549 1.00 96.38 419 ASN A O 1
ATOM 3219 N N . TRP A 1 420 ? 19.309 -17.413 -34.751 1.00 96.38 420 TRP A N 1
ATOM 3220 C CA . TRP A 1 420 ? 18.034 -16.700 -34.878 1.00 96.38 420 TRP A CA 1
ATOM 3221 C C . TRP A 1 420 ? 17.939 -15.960 -36.218 1.00 96.38 420 TRP A C 1
ATOM 3223 O O . TRP A 1 420 ? 16.983 -16.170 -36.962 1.00 96.38 420 TRP A O 1
ATOM 3233 N N . TYR A 1 421 ? 18.968 -15.188 -36.582 1.00 94.31 421 TYR A N 1
ATOM 3234 C CA . TYR A 1 421 ? 18.974 -14.392 -37.814 1.00 94.31 421 TYR A CA 1
ATOM 3235 C C . TYR A 1 421 ? 18.935 -15.234 -39.109 1.00 94.31 421 TYR A C 1
ATOM 3237 O O . TYR A 1 421 ? 18.452 -14.769 -40.143 1.00 94.31 421 TYR A O 1
ATOM 3245 N N . PHE A 1 422 ? 19.445 -16.471 -39.080 1.00 92.12 422 PHE A N 1
ATOM 3246 C CA . PHE A 1 422 ? 19.506 -17.367 -40.246 1.00 92.12 422 PHE A CA 1
ATOM 3247 C C . PHE A 1 422 ? 18.452 -18.501 -40.251 1.00 92.12 422 PHE A C 1
ATOM 3249 O O . PHE A 1 422 ? 18.589 -19.433 -41.053 1.00 92.12 422 PHE A O 1
ATOM 3256 N N . SER A 1 423 ? 17.430 -18.447 -39.383 1.00 87.06 423 SER A N 1
ATOM 3257 C CA . SER A 1 423 ? 16.358 -19.464 -39.269 1.00 87.06 423 SER A CA 1
ATOM 3258 C C . SER A 1 423 ? 15.161 -19.250 -40.206 1.00 87.06 423 SER A C 1
ATOM 3260 O O . SER A 1 423 ? 14.643 -20.282 -40.699 1.00 87.06 423 SER A O 1
#

Foldseek 3Di:
DDADPVPRHDDDVVDQADPVPRHGDDDDDDDDDDDDDDDDDDDDDDDDDDDDDDDDDDDDDDDDDDDDDDDDDDDDDCVVVVVVVVVVVVVVVVVVVVVVVVVVVVVVVVVVVVVVVVVVVVVVVVVVVVVVVVVVVVVVVVVVVVVVVVVVVVVVVVVVVVVVVVVVVVVVVVVVVVVVVVVVVVVVVVVVVVVVVVVVVVVVVLVVVVVVLVVQVLQQCPDWVSVLVQLALPDPLLLVVLCVQQNADDPVCVVSLQVSLLSLLVCLLVQAAEDFFDWDWNADSDPPVGDDTDTDGGGADRLSVSSVVSYYHQRNSASVSQSNSVNNPAHKKKWWKADPPDIGIWIWHADPPQFIWTRGSRLVDTCDDPSGHDRPHHPVRVVVVVQVSCCVPHNPIFIQWMGYNPDIDGAPGNVRVVVVSVD

Sequence (423 aa):
MAFCEKCGNQLKPQGKFCEACGTVVKEEKPVQLMGAAPAYVPPPYQPAGNAGVQRAFGGGSKLPVIILACALVAVLIGGVIGIATLSGTVSKLRTENTALVADNNRLASDLNTANNNILRLNNELVSANNEISDLTGDLNNANDTIDDLNSDLAAASSSLNAANATIANLDQEKQQLAADKSKLAADLEEAAGNILALNSIIDIMNANYSEIIDFIETRFGLGEEDATQFVTPDDGYVELLVSSLVGHIDYSNWNKAWQDIQYMYAWVRNNIEYNYDTPLPVLPLDLLKGGSIDWFREFWQYPAETIYLEHGDCEDQALLLASMINNYGAYAHCVGISNADSGHMAIFMFIEGGNLVILDPAGSYYTNTWGQIDTTRTVEQELNNWLNWWSPEMPGAEIDMLFDSDEFWAFDGNADFLNWYFS

Radius of gyration: 77.85 Å; chains: 1; bounding box: 141×55×225 Å